Protein AF-0000000068346482 (afdb_homodimer)

Secondary structure (DSSP, 8-state):
----------EEEEEEEE--BTTBSS-HHHHHHHHHHHHHHT-HHHHTSSEEEEEEEEE-SSHHHHHHHHHHHHHT--SEEEEEEE-TT-SSEEEE-EEE-----S--TTS---HHHH-S-TTS-SEEE--S-HHHHHHHHHHTT--EEEES---SSHHHHHHHHHHHH-TTSEEEEEEPPP-SSS-HHHHHHHHHHHHHHHHHHTT----------------------/----------EEEEEEEE--BTTBSS-HHHHHHHHHHHHHHT-HHHHTSSEEEEEEEEE-SSHHHHHHHHHHHHHT--SEEEEEEE-TT-SSEEEE-EEE-----S--TTS---HHHH-S-TTS-SEEE--S-HHHHHHHHHHTT--EEEES---SSHHHHHHHHHHHH-TTSEEEEEEPPP-SSS-HHHHHHHHHHHHHHHHHHTT----------------------

Structure (mmCIF, N/CA/C/O backbone):
data_AF-0000000068346482-model_v1
#
loop_
_entity.id
_entity.type
_entity.pdbx_description
1 polymer Pyroglutamyl-peptidase
#
loop_
_atom_site.group_PDB
_atom_site.id
_atom_site.type_symbol
_atom_site.label_atom_id
_atom_site.label_alt_id
_atom_site.label_comp_id
_atom_site.label_asym_id
_atom_site.label_entity_id
_atom_site.label_seq_id
_atom_site.pdbx_PDB_ins_code
_atom_site.Cartn_x
_atom_site.Cartn_y
_atom_site.Cartn_z
_atom_site.occupancy
_atom_site.B_iso_or_equiv
_atom_site.auth_seq_id
_atom_site.auth_comp_id
_atom_site.auth_asym_id
_atom_site.auth_atom_id
_atom_site.pdbx_PDB_model_num
ATOM 1 N N . MET A 1 1 ? 14.438 56.219 -1.297 1 32.34 1 MET A N 1
ATOM 2 C CA . MET A 1 1 ? 13.156 55.531 -1.058 1 32.34 1 MET A CA 1
ATOM 3 C C . MET A 1 1 ? 13.305 54.031 -1.195 1 32.34 1 MET A C 1
ATOM 5 O O . MET A 1 1 ? 13.578 53.531 -2.285 1 32.34 1 MET A O 1
ATOM 9 N N . GLY A 1 2 ? 13.945 53.375 -0.285 1 37.53 2 GLY A N 1
ATOM 10 C CA . GLY A 1 2 ? 14.211 51.938 -0.255 1 37.53 2 GLY A CA 1
ATOM 11 C C . GLY A 1 2 ? 12.969 51.094 -0.445 1 37.53 2 GLY A C 1
ATOM 12 O O . GLY A 1 2 ? 12.016 51.219 0.321 1 37.53 2 GLY A O 1
ATOM 13 N N . THR A 1 3 ? 12.523 50.969 -1.753 1 40.06 3 THR A N 1
ATOM 14 C CA . THR A 1 3 ? 11.422 50.031 -2.01 1 40.06 3 THR A CA 1
ATOM 15 C C . THR A 1 3 ? 11.508 48.812 -1.096 1 40.06 3 THR A C 1
ATOM 17 O O . THR A 1 3 ? 12.516 48.125 -1.089 1 40.06 3 THR A O 1
ATOM 20 N N . SER A 1 4 ? 11.117 48.969 0.127 1 39.62 4 SER A N 1
ATOM 21 C CA . SER A 1 4 ? 10.914 47.781 0.959 1 39.62 4 SER A CA 1
ATOM 22 C C . SER A 1 4 ? 10.305 46.625 0.155 1 39.62 4 SER A C 1
ATOM 24 O O . SER A 1 4 ? 9.172 46.75 -0.323 1 39.62 4 SER A O 1
ATOM 26 N N . THR A 1 5 ? 11.047 46.125 -0.829 1 42.38 5 THR A N 1
ATOM 27 C CA . THR A 1 5 ? 10.586 44.906 -1.511 1 42.38 5 THR A CA 1
ATOM 28 C C . THR A 1 5 ? 9.828 44 -0.55 1 42.38 5 THR A C 1
ATOM 30 O O . THR A 1 5 ? 10.312 43.688 0.538 1 42.38 5 THR A O 1
ATOM 33 N N . LYS A 1 6 ? 8.562 44.188 -0.369 1 43.31 6 LYS A N 1
ATOM 34 C CA . LYS A 1 6 ? 7.695 43.25 0.35 1 43.31 6 LYS A CA 1
ATOM 35 C C . LYS A 1 6 ? 8.328 41.875 0.416 1 43.31 6 LYS A C 1
ATOM 37 O O . LYS A 1 6 ? 8.758 41.312 -0.604 1 43.31 6 LYS A O 1
ATOM 42 N N . PRO A 1 7 ? 8.844 41.375 1.502 1 47.88 7 PRO A N 1
ATOM 43 C CA . PRO A 1 7 ? 9.414 40.031 1.59 1 47.88 7 PRO A CA 1
ATOM 44 C C . PRO A 1 7 ? 8.602 39 0.825 1 47.88 7 PRO A C 1
ATOM 46 O O . PRO A 1 7 ? 7.375 39.094 0.746 1 47.88 7 PRO A O 1
ATOM 49 N N . SER A 1 8 ? 8.977 38.531 -0.382 1 54.28 8 SER A N 1
ATOM 50 C CA . SER A 1 8 ? 8.43 37.438 -1.203 1 54.28 8 SER A CA 1
ATOM 51 C C . SER A 1 8 ? 7.738 36.406 -0.344 1 54.28 8 SER A C 1
ATOM 53 O O . SER A 1 8 ? 8.195 36.094 0.756 1 54.28 8 SER A O 1
ATOM 55 N N . LYS A 1 9 ? 6.395 36.188 -0.334 1 63.09 9 LYS A N 1
ATOM 56 C CA . LYS A 1 9 ? 5.539 35.312 0.457 1 63.09 9 LYS A CA 1
ATOM 57 C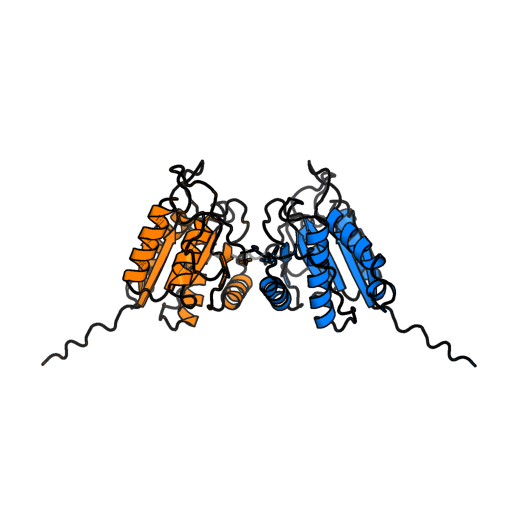 C . LYS A 1 9 ? 6.195 33.969 0.668 1 63.09 9 LYS A C 1
ATOM 59 O O . LYS A 1 9 ? 6.609 33.312 -0.294 1 63.09 9 LYS A O 1
ATOM 64 N N . ALA A 1 10 ? 6.539 33.594 2.014 1 87.44 10 ALA A N 1
ATOM 65 C CA . ALA A 1 10 ? 7.121 32.312 2.355 1 87.44 10 ALA A CA 1
ATOM 66 C C . ALA A 1 10 ? 6.113 31.188 2.143 1 87.44 10 ALA A C 1
ATOM 68 O O . ALA A 1 10 ? 4.926 31.344 2.426 1 87.44 10 ALA A O 1
ATOM 69 N N . TYR A 1 11 ? 6.414 30.297 1.272 1 96.69 11 TYR A N 1
ATOM 70 C CA . TYR A 1 11 ? 5.617 29.078 1.172 1 96.69 11 TYR A CA 1
ATOM 71 C C . TYR A 1 11 ? 5.469 28.406 2.533 1 96.69 11 TYR A C 1
ATOM 73 O O . TYR A 1 11 ? 6.387 28.453 3.357 1 96.69 11 TYR A O 1
ATOM 81 N N . ARG A 1 12 ? 4.258 27.953 2.805 1 97.88 12 ARG A N 1
ATOM 82 C CA . ARG A 1 12 ? 3.996 27.312 4.09 1 97.88 12 ARG A CA 1
ATOM 83 C C . ARG A 1 12 ? 3.709 25.828 3.918 1 97.88 12 ARG A C 1
ATOM 85 O O . ARG A 1 12 ? 2.775 25.438 3.209 1 97.88 12 ARG A O 1
ATOM 92 N N . ILE A 1 13 ? 4.559 24.984 4.504 1 98.44 13 ILE A N 1
ATOM 93 C CA . ILE A 1 13 ? 4.316 23.547 4.609 1 98.44 13 ILE A CA 1
ATOM 94 C C . ILE A 1 13 ? 3.943 23.203 6.047 1 98.44 13 ILE A C 1
ATOM 96 O O . ILE A 1 13 ? 4.68 23.516 6.984 1 98.44 13 ILE A O 1
ATOM 100 N N . VAL A 1 14 ? 2.766 22.625 6.219 1 98.81 14 VAL A N 1
ATOM 101 C CA . VAL A 1 14 ? 2.301 22.219 7.539 1 98.81 14 VAL A CA 1
ATOM 102 C C . VAL A 1 14 ? 2.373 20.688 7.656 1 98.81 14 VAL A C 1
ATOM 104 O O . VAL A 1 14 ? 1.947 19.969 6.75 1 98.81 14 VAL A O 1
ATOM 107 N N . ILE A 1 15 ? 2.965 20.203 8.727 1 98.88 15 ILE A N 1
ATOM 108 C CA . ILE A 1 15 ? 3.01 18.781 8.977 1 98.88 15 ILE A CA 1
ATOM 109 C C . ILE A 1 15 ? 2.502 18.484 10.391 1 98.88 15 ILE A C 1
ATOM 111 O O . ILE A 1 15 ? 2.822 19.203 11.336 1 98.88 15 ILE A O 1
ATOM 115 N N . THR A 1 16 ? 1.609 17.5 10.523 1 98.75 16 THR A N 1
ATOM 116 C CA . THR A 1 16 ? 1.053 17.156 11.828 1 98.75 16 THR A CA 1
ATOM 117 C C . THR A 1 16 ? 1.445 15.734 12.219 1 98.75 16 THR A C 1
ATOM 119 O O . THR A 1 16 ? 1.703 14.891 11.352 1 98.75 16 THR A O 1
ATOM 122 N N . GLY A 1 17 ? 1.596 15.438 13.5 1 98.06 17 GLY A N 1
ATOM 123 C CA . GLY A 1 17 ? 1.669 14.133 14.133 1 98.06 17 GLY A CA 1
ATOM 124 C C . GLY A 1 17 ? 0.684 13.969 15.273 1 98.06 17 GLY A C 1
ATOM 125 O O . GLY A 1 17 ? 0.196 14.953 15.828 1 98.06 17 GLY A O 1
ATOM 126 N N . PHE A 1 18 ? 0.394 12.734 15.602 1 95.88 18 PHE A N 1
ATOM 127 C CA . PHE A 1 18 ? -0.571 12.477 16.656 1 95.88 18 PHE A CA 1
ATOM 128 C C . PHE A 1 18 ? 0.136 12.242 17.984 1 95.88 18 PHE A C 1
ATOM 130 O O . PHE A 1 18 ? 1.235 11.688 18.031 1 95.88 18 PHE A O 1
ATOM 137 N N . GLY A 1 19 ? -0.511 12.75 19 1 90.31 19 GLY A N 1
ATOM 138 C CA . GLY A 1 19 ? -0.029 12.461 20.344 1 90.31 19 GLY A CA 1
ATOM 139 C C . GLY A 1 19 ? -0.255 11.016 20.766 1 90.31 19 GLY A C 1
ATOM 140 O O . GLY A 1 19 ? -0.666 10.188 19.953 1 90.31 19 GLY A O 1
ATOM 141 N N . ALA A 1 20 ? 0.168 10.719 22.047 1 78.38 20 ALA A N 1
ATOM 142 C CA . ALA A 1 20 ? 0.055 9.367 22.594 1 78.38 20 ALA A CA 1
ATOM 143 C C . ALA A 1 20 ? -1.404 8.93 22.672 1 78.38 20 ALA A C 1
ATOM 145 O O . ALA A 1 20 ? -2.295 9.758 22.875 1 78.38 20 ALA A O 1
ATOM 146 N N . PHE A 1 21 ? -1.61 7.816 22.281 1 71.69 21 PHE A N 1
ATOM 147 C CA . PHE A 1 21 ? -2.941 7.238 22.406 1 71.69 21 PHE A CA 1
ATOM 148 C C . PHE A 1 21 ? -2.859 5.766 22.797 1 71.69 21 PHE A C 1
ATOM 150 O O . PHE A 1 21 ? -1.925 5.066 22.406 1 71.69 21 PHE A O 1
ATOM 157 N N . GLY A 1 22 ? -3.734 5.375 23.562 1 61.38 22 GLY A N 1
ATOM 158 C CA . GLY A 1 22 ? -3.76 3.99 24.016 1 61.38 22 GLY A CA 1
ATOM 159 C C . GLY A 1 22 ? -2.574 3.625 24.891 1 61.38 22 GLY A C 1
ATOM 160 O O . GLY A 1 22 ? -2.25 4.34 25.844 1 61.38 22 GLY A O 1
ATOM 161 N N . ILE A 1 23 ? -2.027 2.467 24.625 1 53.66 23 ILE A N 1
ATOM 162 C CA . ILE A 1 23 ? -0.933 1.883 25.406 1 53.66 23 ILE A CA 1
ATOM 163 C C . ILE A 1 23 ? 0.399 2.447 24.906 1 53.66 23 ILE A C 1
ATOM 165 O O . ILE A 1 23 ? 1.445 2.191 25.516 1 53.66 23 ILE A O 1
ATOM 169 N N . HIS A 1 24 ? 0.276 3.264 23.781 1 57.47 24 HIS A N 1
ATOM 170 C CA . HIS A 1 24 ? 1.546 3.711 23.234 1 57.47 24 HIS A CA 1
ATOM 171 C C . HIS A 1 24 ? 2.062 4.949 23.953 1 57.47 24 HIS A C 1
ATOM 173 O O . HIS A 1 24 ? 1.394 5.984 23.969 1 57.47 24 HIS A O 1
ATOM 179 N N . GLU A 1 25 ? 3.188 4.789 24.625 1 62.47 25 GLU A N 1
ATOM 180 C CA . GLU A 1 25 ? 3.828 5.922 25.297 1 62.47 25 GLU A CA 1
ATOM 181 C C . GLU A 1 25 ? 4.312 6.957 24.281 1 62.47 25 GLU A C 1
ATOM 183 O O . GLU A 1 25 ? 4.199 8.164 24.516 1 62.47 25 GLU A O 1
ATOM 188 N N . GLU A 1 26 ? 4.781 6.359 23.125 1 83.38 26 GLU A N 1
ATOM 189 C CA . GLU A 1 26 ? 5.227 7.344 22.156 1 83.38 26 GLU A CA 1
ATOM 190 C C . GLU A 1 26 ? 4.68 7.027 20.766 1 83.38 26 GLU A C 1
ATOM 192 O O . GLU A 1 26 ? 4.695 5.875 20.328 1 83.38 26 GLU A O 1
ATOM 197 N N . ASN A 1 27 ? 3.928 7.91 20.141 1 93.5 27 ASN A N 1
ATOM 198 C CA . ASN A 1 27 ? 3.396 7.824 18.781 1 93.5 27 ASN A CA 1
ATOM 199 C C . ASN A 1 27 ? 4.477 8.094 17.734 1 93.5 27 ASN A C 1
ATOM 201 O O . ASN A 1 27 ? 5.062 9.18 17.719 1 93.5 27 ASN A O 1
ATOM 205 N N . SER A 1 28 ? 4.773 7.098 16.922 1 96.81 28 SER A N 1
ATOM 206 C CA . SER A 1 28 ? 5.832 7.191 15.93 1 96.81 28 SER A CA 1
ATOM 207 C C . SER A 1 28 ? 5.648 8.414 15.039 1 96.81 28 SER A C 1
ATOM 209 O O . SER A 1 28 ? 6.629 9.008 14.578 1 96.81 28 SER A O 1
ATOM 211 N N . SER A 1 29 ? 4.383 8.82 14.805 1 97.94 29 SER A N 1
ATOM 212 C CA . SER A 1 29 ? 4.133 9.984 13.961 1 97.94 29 SER A CA 1
ATOM 213 C C . SER A 1 29 ? 4.656 11.266 14.617 1 97.94 29 SER A C 1
ATOM 215 O O . SER A 1 29 ? 5.312 12.078 13.961 1 97.94 29 SER A O 1
ATOM 217 N N . SER A 1 30 ? 4.402 11.398 15.914 1 97.38 30 SER A N 1
ATOM 218 C CA . SER A 1 30 ? 4.902 12.562 16.641 1 97.38 30 SER A CA 1
ATOM 219 C C . SER A 1 30 ? 6.426 12.578 16.672 1 97.38 30 SER A C 1
ATOM 221 O O . SER A 1 30 ? 7.047 13.609 16.422 1 97.38 30 SER A O 1
ATOM 223 N N . VAL A 1 31 ? 7.031 11.445 16.953 1 97.19 31 VAL A N 1
ATOM 224 C CA . VAL A 1 31 ? 8.484 11.328 17.047 1 97.19 31 VAL A CA 1
ATOM 225 C C . VAL A 1 31 ? 9.117 11.672 15.695 1 97.19 31 VAL A C 1
ATOM 227 O O . VAL A 1 31 ? 10.094 12.422 15.641 1 97.19 31 VAL A O 1
ATOM 230 N N . ALA A 1 32 ? 8.539 11.172 14.625 1 98.06 32 ALA A N 1
ATOM 231 C CA . ALA A 1 32 ? 9.062 11.414 13.281 1 98.06 32 ALA A CA 1
ATOM 232 C C . ALA A 1 32 ? 8.977 12.898 12.914 1 98.06 32 ALA A C 1
ATOM 234 O O . ALA A 1 32 ? 9.93 13.469 12.383 1 98.06 32 ALA A O 1
ATOM 235 N N . VAL A 1 33 ? 7.879 13.531 13.227 1 98.5 33 VAL A N 1
ATOM 236 C CA . VAL A 1 33 ? 7.656 14.93 12.875 1 98.5 33 VAL A CA 1
ATOM 237 C C . VAL A 1 33 ? 8.578 15.82 13.711 1 98.5 33 VAL A C 1
ATOM 239 O O . VAL A 1 33 ? 9.156 16.781 13.188 1 98.5 33 VAL A O 1
ATOM 242 N N . GLN A 1 34 ? 8.727 15.461 14.969 1 97.62 34 GLN A N 1
ATOM 243 C CA . GLN A 1 34 ? 9.633 16.219 15.82 1 97.62 34 GLN A CA 1
ATOM 244 C C . GLN A 1 34 ? 11.07 16.109 15.32 1 97.62 34 GLN A C 1
ATOM 246 O O . GLN A 1 34 ? 11.789 17.109 15.273 1 97.62 34 GLN A O 1
ATOM 251 N N . THR A 1 35 ? 11.445 14.898 15 1 98 35 THR A N 1
ATOM 252 C CA . THR A 1 35 ? 12.789 14.664 14.5 1 98 35 THR A CA 1
ATOM 253 C C . THR A 1 35 ? 13.016 15.422 13.188 1 98 35 THR A C 1
ATOM 255 O O . THR A 1 35 ? 14.078 16.016 12.977 1 98 35 THR A O 1
ATOM 258 N N . LEU A 1 36 ? 12 15.453 12.312 1 98.06 36 LEU A N 1
ATOM 259 C CA . LEU A 1 36 ? 12.086 16.203 11.062 1 98.06 36 LEU A CA 1
ATOM 260 C C . LEU A 1 36 ? 12.266 17.688 11.336 1 98.06 36 LEU A C 1
ATOM 262 O O . LEU A 1 36 ? 13.078 18.359 10.68 1 98.06 36 LEU A O 1
ATOM 266 N N . ARG A 1 37 ? 11.5 18.219 12.25 1 97.81 37 ARG A N 1
ATOM 267 C CA . ARG A 1 37 ? 11.633 19.625 12.617 1 97.81 37 ARG A CA 1
ATOM 268 C C . ARG A 1 37 ? 13.055 19.953 13.047 1 97.81 37 ARG A C 1
ATOM 270 O O . ARG A 1 37 ? 13.625 20.953 12.617 1 97.81 37 ARG A O 1
ATOM 277 N N . GLU A 1 38 ? 13.594 19.047 13.844 1 97.44 38 GLU A N 1
ATOM 278 C CA . GLU A 1 38 ? 14.961 19.25 14.32 1 97.44 38 GLU A CA 1
ATOM 279 C C . GLU A 1 38 ? 15.961 19.219 13.164 1 97.44 38 GLU A C 1
ATOM 281 O O . GLU A 1 38 ? 16.828 20.094 13.07 1 97.44 38 GLU A O 1
ATOM 286 N N . LEU A 1 39 ? 15.812 18.266 12.297 1 96.44 39 LEU A N 1
ATOM 287 C CA . LEU A 1 39 ? 16.688 18.172 11.141 1 96.44 39 LEU A CA 1
ATOM 288 C C . LEU A 1 39 ? 16.562 19.406 10.25 1 96.44 39 LEU A C 1
ATOM 290 O O . LEU A 1 39 ? 17.547 19.922 9.75 1 96.44 39 LEU A O 1
ATOM 294 N N . TRP A 1 40 ? 15.328 19.859 10.062 1 96.12 40 TRP A N 1
ATOM 295 C CA . TRP A 1 40 ? 15.039 21.031 9.234 1 96.12 40 TRP A CA 1
ATOM 296 C C . TRP A 1 40 ? 15.742 22.266 9.773 1 96.12 40 TRP A C 1
ATOM 298 O O . TRP A 1 40 ? 16.422 22.984 9.031 1 96.12 40 TRP A O 1
ATOM 308 N N . PHE A 1 41 ? 15.656 22.484 11.055 1 94.88 41 PHE A N 1
ATOM 309 C CA . PHE A 1 41 ? 16.172 23.703 11.664 1 94.88 41 PHE A CA 1
ATOM 310 C C . PHE A 1 41 ? 17.672 23.625 11.836 1 94.88 41 PHE A C 1
ATOM 312 O O . PHE A 1 41 ? 18.344 24.672 11.93 1 94.88 41 PHE A O 1
ATOM 319 N N . ASN A 1 42 ? 18.188 22.359 11.812 1 94.88 42 ASN A N 1
ATOM 320 C CA . ASN A 1 42 ? 19.641 22.172 11.953 1 94.88 42 ASN A CA 1
ATOM 321 C C . ASN A 1 42 ? 20.344 22.172 10.602 1 94.88 42 ASN A C 1
ATOM 323 O O . ASN A 1 42 ? 21.562 22.047 10.531 1 94.88 42 ASN A O 1
ATOM 327 N N . THR A 1 43 ? 19.578 22.281 9.57 1 94.44 43 THR A N 1
ATOM 328 C CA . THR A 1 43 ? 20.141 22.375 8.219 1 94.44 43 THR A CA 1
ATOM 329 C C . THR A 1 43 ? 20.078 23.812 7.707 1 94.44 43 THR A C 1
ATOM 331 O O . THR A 1 43 ? 18.984 24.328 7.445 1 94.44 43 THR A O 1
ATOM 334 N N . ASP A 1 44 ? 21.141 24.469 7.457 1 93.25 44 ASP A N 1
ATOM 335 C CA . ASP A 1 44 ? 21.25 25.891 7.121 1 93.25 44 ASP A CA 1
ATOM 336 C C . ASP A 1 44 ? 20.438 26.219 5.863 1 93.25 44 ASP A C 1
ATOM 338 O O . ASP A 1 44 ? 19.703 27.203 5.824 1 93.25 44 ASP A O 1
ATOM 342 N N . GLU A 1 45 ? 20.562 25.344 4.895 1 93.62 45 GLU A N 1
ATOM 343 C CA . GLU A 1 45 ? 19.891 25.562 3.617 1 93.62 45 GLU A CA 1
ATOM 344 C C . GLU A 1 45 ? 18.375 25.547 3.783 1 93.62 45 GLU A C 1
ATOM 346 O O . GLU A 1 45 ? 17.672 26.312 3.115 1 93.62 45 GLU A O 1
ATOM 351 N N . LEU A 1 46 ? 17.953 24.719 4.707 1 94.25 46 LEU A N 1
ATOM 352 C CA . LEU A 1 46 ? 16.516 24.578 4.914 1 94.25 46 LEU A CA 1
ATOM 353 C C . LEU A 1 46 ? 15.992 25.703 5.812 1 94.25 46 LEU A C 1
ATOM 355 O O . LEU A 1 46 ? 14.914 26.25 5.57 1 94.25 46 LEU A O 1
ATOM 359 N N . HIS A 1 47 ? 16.781 26.094 6.727 1 88.88 47 HIS A N 1
ATOM 360 C CA . HIS A 1 47 ? 16.406 27.125 7.68 1 88.88 47 HIS A CA 1
ATOM 361 C C . HIS A 1 47 ? 16.297 28.484 7 1 88.88 47 HIS A C 1
ATOM 363 O O . HIS A 1 47 ? 15.461 29.297 7.379 1 88.88 47 HIS A O 1
ATOM 369 N N . SER A 1 48 ? 17.016 28.734 5.926 1 90 48 SER A N 1
ATOM 370 C CA . SER A 1 48 ? 17.109 30.047 5.316 1 90 48 SER A CA 1
ATOM 371 C C . SER A 1 48 ? 16.297 30.125 4.031 1 90 48 SER A C 1
ATOM 373 O O . SER A 1 48 ? 16.203 31.188 3.408 1 90 48 SER A O 1
ATOM 375 N N . CYS A 1 49 ? 15.727 28.969 3.701 1 92 49 CYS A N 1
ATOM 376 C CA . CYS A 1 49 ? 14.984 28.969 2.443 1 92 49 CYS A CA 1
ATOM 377 C C . CYS A 1 49 ? 13.641 29.672 2.6 1 92 49 CYS A C 1
ATOM 379 O O . CYS A 1 49 ? 13.219 29.953 3.719 1 92 49 CYS A O 1
ATOM 381 N N . PRO A 1 50 ? 12.914 30.062 1.533 1 94.56 50 PRO A N 1
ATOM 382 C CA . PRO A 1 50 ? 11.641 30.797 1.587 1 94.56 50 PRO A CA 1
ATOM 383 C C . PRO A 1 50 ? 10.453 29.891 1.894 1 94.56 50 PRO A C 1
ATOM 385 O O . PRO A 1 50 ? 9.352 30.109 1.386 1 94.56 50 PRO A O 1
ATOM 388 N N . VAL A 1 51 ? 10.727 28.75 2.531 1 96.62 51 VAL A N 1
ATOM 389 C CA . VAL A 1 51 ? 9.688 27.812 2.932 1 96.62 51 VAL A CA 1
ATOM 390 C C . VAL A 1 51 ? 9.641 27.703 4.453 1 96.62 51 VAL A C 1
ATOM 392 O O . VAL A 1 51 ? 10.672 27.453 5.094 1 96.62 51 VAL A O 1
ATOM 395 N N . GLU A 1 52 ? 8.508 28 4.988 1 96.06 52 GLU A N 1
ATOM 396 C CA . GLU A 1 52 ? 8.289 27.844 6.422 1 96.06 52 GLU A CA 1
ATOM 397 C C . GLU A 1 52 ? 7.688 26.469 6.73 1 96.06 52 GLU A C 1
ATOM 399 O O . GLU A 1 52 ? 6.652 26.094 6.172 1 96.06 52 GLU A O 1
ATOM 404 N N . LEU A 1 53 ? 8.398 25.688 7.562 1 96.88 53 LEU A N 1
ATOM 405 C CA . LEU A 1 53 ? 7.852 24.422 8.055 1 96.88 53 LEU A CA 1
ATOM 406 C C . LEU A 1 53 ? 7.129 24.641 9.383 1 96.88 53 LEU A C 1
ATOM 408 O O . LEU A 1 53 ? 7.738 25.062 10.367 1 96.88 53 LEU A O 1
ATOM 412 N N . ILE A 1 54 ? 5.855 24.438 9.367 1 97.44 54 ILE A N 1
ATOM 413 C CA . ILE A 1 54 ? 5.031 24.547 10.562 1 97.44 54 ILE A CA 1
ATOM 414 C C . ILE A 1 54 ? 4.637 23.141 11.047 1 97.44 54 ILE A C 1
ATOM 416 O O . ILE A 1 54 ? 4.082 22.344 10.289 1 97.44 54 ILE A O 1
ATOM 420 N N . THR A 1 55 ? 4.922 22.812 12.305 1 97.5 55 THR A N 1
ATOM 421 C CA . THR A 1 55 ? 4.664 21.469 12.812 1 97.5 55 THR A CA 1
ATOM 422 C C . THR A 1 55 ? 3.625 21.5 13.93 1 97.5 55 THR A C 1
ATOM 424 O O . THR A 1 55 ? 3.637 22.406 14.766 1 97.5 55 THR A O 1
ATOM 427 N N . PHE A 1 56 ? 2.605 20.641 13.883 1 96.31 56 PHE A N 1
ATOM 428 C CA . PHE A 1 56 ? 1.725 20.266 14.977 1 96.31 56 PHE A CA 1
ATOM 429 C C . PHE A 1 56 ? 2.012 18.828 15.43 1 96.31 56 PHE A C 1
ATOM 431 O O . PHE A 1 56 ? 1.435 17.875 14.898 1 96.31 56 PHE A O 1
ATOM 438 N N . GLU A 1 57 ? 2.895 18.547 16.406 1 93.62 57 GLU A N 1
ATOM 439 C CA . GLU A 1 57 ? 3.539 17.266 16.641 1 93.62 57 GLU A CA 1
ATOM 440 C C . GLU A 1 57 ? 2.691 16.391 17.562 1 93.62 57 GLU A C 1
ATOM 442 O O . GLU A 1 57 ? 2.895 15.172 17.641 1 93.62 57 GLU A O 1
ATOM 447 N N . ASN A 1 58 ? 1.742 16.906 18.281 1 93.81 58 ASN A N 1
ATOM 448 C CA . ASN A 1 58 ? 0.983 16.125 19.266 1 93.81 58 ASN A CA 1
ATOM 449 C C . ASN A 1 58 ? -0.51 16.438 19.172 1 93.81 58 ASN A C 1
ATOM 451 O O . ASN A 1 58 ? -1.139 16.75 20.188 1 93.81 58 ASN A O 1
ATOM 455 N N . VAL A 1 59 ? -0.962 16.203 17.984 1 96.69 59 VAL A N 1
ATOM 456 C CA . VAL A 1 59 ? -2.406 16.359 17.844 1 96.69 59 VAL A CA 1
ATOM 457 C C . VAL A 1 59 ? -3.121 15.375 18.766 1 96.69 59 VAL A C 1
ATOM 459 O O . VAL A 1 59 ? -2.871 14.164 18.703 1 96.69 59 VAL A O 1
ATOM 462 N N . PRO A 1 60 ? -3.939 15.891 19.672 1 94.88 60 PRO A N 1
ATOM 463 C CA . PRO A 1 60 ? -4.688 14.945 20.5 1 94.88 60 PRO A CA 1
ATOM 464 C C . PRO A 1 60 ? -5.582 14.023 19.672 1 94.88 60 PRO A C 1
ATOM 466 O O . PRO A 1 60 ? -6.156 14.445 18.672 1 94.88 60 PRO A O 1
ATOM 469 N N . VAL A 1 61 ? -5.742 12.82 20.141 1 93.88 61 VAL A N 1
ATOM 470 C CA . VAL A 1 61 ? -6.465 11.797 19.391 1 93.88 61 VAL A CA 1
ATOM 471 C C . VAL A 1 61 ? -7.957 11.898 19.703 1 93.88 61 VAL A C 1
ATOM 473 O O . VAL A 1 61 ? -8.555 10.961 20.234 1 93.88 61 VAL A O 1
ATOM 476 N N . THR A 1 62 ? -8.508 13.094 19.406 1 96.12 62 THR A N 1
ATOM 477 C CA . THR A 1 62 ? -9.938 13.344 19.562 1 96.12 62 THR A CA 1
ATOM 478 C C . THR A 1 62 ? -10.523 13.969 18.297 1 96.12 62 THR A C 1
ATOM 480 O O . THR A 1 62 ? -9.844 14.711 17.594 1 96.12 62 THR A O 1
ATOM 483 N N . TYR A 1 63 ? -11.797 13.664 18.031 1 97.06 63 TYR A N 1
ATOM 484 C CA . TYR A 1 63 ? -12.477 14.227 16.875 1 97.06 63 TYR A CA 1
ATOM 485 C C . TYR A 1 63 ? -12.5 15.75 16.953 1 97.06 63 TYR A C 1
ATOM 487 O O . TYR A 1 63 ? -12.242 16.422 15.953 1 97.06 63 TYR A O 1
ATOM 495 N N . ARG A 1 64 ? -12.742 16.281 18.125 1 96.12 64 ARG A N 1
ATOM 496 C CA . ARG A 1 64 ? -12.82 17.719 18.328 1 96.12 64 ARG A CA 1
ATOM 497 C C . ARG A 1 64 ? -11.484 18.391 18.031 1 96.12 64 ARG A C 1
ATOM 499 O O . ARG A 1 64 ? -11.438 19.391 17.297 1 96.12 64 ARG A O 1
ATOM 506 N N . ASP A 1 65 ? -10.43 17.859 18.562 1 96.81 65 ASP A N 1
ATOM 507 C CA . ASP A 1 65 ? -9.109 18.438 18.344 1 96.81 65 ASP A CA 1
ATOM 508 C C . ASP A 1 65 ? -8.695 18.344 16.875 1 96.81 65 ASP A C 1
ATOM 510 O O . ASP A 1 65 ? -8.062 19.266 16.344 1 96.81 65 ASP A O 1
ATOM 514 N N . CYS A 1 66 ? -9 17.234 16.219 1 97.69 66 CYS A N 1
ATOM 515 C CA . CYS A 1 66 ? -8.703 17.094 14.805 1 97.69 66 CYS A CA 1
ATOM 516 C C . CYS A 1 66 ? -9.406 18.156 13.984 1 97.69 66 CYS A C 1
ATOM 518 O O . CYS A 1 66 ? -8.812 18.75 13.086 1 97.69 66 CYS A O 1
ATOM 520 N N . MET A 1 67 ? -10.68 18.391 14.273 1 97.12 67 MET A N 1
ATOM 521 C CA . MET A 1 67 ? -11.438 19.438 13.578 1 97.12 67 MET A CA 1
ATOM 522 C C . MET A 1 67 ? -10.836 20.812 13.82 1 97.12 67 MET A C 1
ATOM 524 O O . MET A 1 67 ? -10.633 21.578 12.883 1 97.12 67 MET A O 1
ATOM 528 N N . ASP A 1 68 ? -10.539 21.094 15.047 1 97.44 68 ASP A N 1
ATOM 529 C CA . ASP A 1 68 ? -9.977 22.375 15.422 1 97.44 68 ASP A CA 1
ATOM 530 C C . ASP A 1 68 ? -8.633 22.625 14.742 1 97.44 68 ASP A C 1
ATOM 532 O O . ASP A 1 68 ? -8.398 23.703 14.195 1 97.44 68 ASP A O 1
ATOM 536 N N . ILE A 1 69 ? -7.777 21.641 14.789 1 97.94 69 ILE A N 1
ATOM 537 C CA . ILE A 1 69 ? -6.449 21.766 14.203 1 97.94 69 ILE A CA 1
ATOM 538 C C . ILE A 1 69 ? -6.559 21.922 12.688 1 97.94 69 ILE A C 1
ATOM 540 O O . ILE A 1 69 ? -5.848 22.719 12.086 1 97.94 69 ILE A O 1
ATOM 544 N N . SER A 1 70 ? -7.43 21.109 12.094 1 98.06 70 SER A N 1
ATOM 545 C CA . SER A 1 70 ? -7.66 21.234 10.656 1 98.06 70 SER A CA 1
ATOM 546 C C . SER A 1 70 ? -8.086 22.656 10.289 1 98.06 70 SER A C 1
ATOM 548 O O . SER A 1 70 ? -7.551 23.25 9.352 1 98.06 70 SER A O 1
ATOM 550 N N . ASN A 1 71 ? -9.031 23.188 11.055 1 97.69 71 ASN A N 1
ATOM 551 C CA . ASN A 1 71 ? -9.484 24.547 10.805 1 97.69 71 ASN A CA 1
ATOM 552 C C . ASN A 1 71 ? -8.344 25.562 10.938 1 97.69 71 ASN A C 1
ATOM 554 O O . ASN A 1 71 ? -8.18 26.438 10.094 1 97.69 71 ASN A O 1
ATOM 558 N N . ARG A 1 72 ? -7.57 25.422 11.961 1 98.06 72 ARG A N 1
ATOM 559 C CA . ARG A 1 72 ? -6.445 26.312 12.195 1 98.06 72 ARG A CA 1
ATOM 560 C C . ARG A 1 72 ? -5.445 26.25 11.047 1 98.06 72 ARG A C 1
ATOM 562 O O . ARG A 1 72 ? -4.957 27.281 10.586 1 98.06 72 ARG A O 1
ATOM 569 N N . ILE A 1 73 ? -5.137 25.031 10.609 1 98.5 73 ILE A N 1
ATOM 570 C CA . ILE A 1 73 ? -4.199 24.828 9.516 1 98.5 73 ILE A CA 1
ATOM 571 C C . ILE A 1 73 ? -4.699 25.547 8.266 1 98.5 73 ILE A C 1
ATOM 573 O O . ILE A 1 73 ? -3.969 26.344 7.668 1 98.5 73 ILE A O 1
ATOM 577 N N . TRP A 1 74 ? -5.906 25.391 7.941 1 98.25 74 TRP A N 1
ATOM 578 C CA . TRP A 1 74 ? -6.391 25.859 6.648 1 98.25 74 TRP A CA 1
ATOM 579 C C . TRP A 1 74 ? -6.746 27.344 6.703 1 98.25 74 TRP A C 1
ATOM 581 O O . TRP A 1 74 ? -6.77 28.016 5.676 1 98.25 74 TRP A O 1
ATOM 591 N N . ASP A 1 75 ? -6.941 27.844 7.949 1 97.12 75 ASP A N 1
ATOM 592 C CA . ASP A 1 75 ? -7.082 29.281 8.133 1 97.12 75 ASP A CA 1
ATOM 593 C C . ASP A 1 75 ? -5.777 30 7.793 1 97.12 75 ASP A C 1
ATOM 595 O O . ASP A 1 75 ? -5.789 31.188 7.449 1 97.12 75 ASP A O 1
ATOM 599 N N . SER A 1 76 ? -4.672 29.281 7.824 1 95.5 76 SER A N 1
ATOM 600 C CA . SER A 1 76 ? -3.367 29.875 7.566 1 95.5 76 SER A CA 1
ATOM 601 C C . SER A 1 76 ? -2.988 29.766 6.094 1 95.5 76 SER A C 1
ATOM 603 O O . SER A 1 76 ? -1.891 30.172 5.699 1 95.5 76 SER A O 1
ATOM 605 N N . ASN A 1 77 ? -3.811 29.203 5.258 1 95.75 77 ASN A N 1
ATOM 606 C CA . ASN A 1 77 ? -3.652 29.062 3.814 1 95.75 77 ASN A CA 1
ATOM 607 C C . ASN A 1 77 ? -2.334 28.391 3.455 1 95.75 77 ASN A C 1
ATOM 609 O O . ASN A 1 77 ? -1.528 28.938 2.705 1 95.75 77 ASN A O 1
ATOM 613 N N . PRO A 1 78 ? -2.094 27.234 3.934 1 98.31 78 PRO A N 1
ATOM 614 C CA . PRO A 1 78 ? -0.86 26.484 3.645 1 98.31 78 PRO A CA 1
ATOM 615 C C . PRO A 1 78 ? -0.715 26.141 2.168 1 98.31 78 PRO A C 1
ATOM 617 O O . PRO A 1 78 ? -1.713 26.062 1.445 1 98.31 78 PRO A O 1
ATOM 620 N N . ASP A 1 79 ? 0.495 25.969 1.767 1 98.62 79 ASP A N 1
ATOM 621 C CA . ASP A 1 79 ? 0.781 25.547 0.397 1 98.62 79 ASP A CA 1
ATOM 622 C C . ASP A 1 79 ? 0.826 24.031 0.284 1 98.62 79 ASP A C 1
ATOM 624 O O . ASP A 1 79 ? 0.642 23.469 -0.802 1 98.62 79 ASP A O 1
ATOM 628 N N . LEU A 1 80 ? 1.079 23.359 1.348 1 98.81 80 LEU A N 1
ATOM 629 C CA . LEU A 1 80 ? 1.1 21.906 1.439 1 98.81 80 LEU A CA 1
ATOM 630 C C . LEU A 1 80 ? 0.813 21.453 2.865 1 98.81 80 LEU A C 1
ATOM 632 O O . LEU A 1 80 ? 1.376 21.984 3.82 1 98.81 80 LEU A O 1
ATOM 636 N N . VAL A 1 81 ? -0.144 20.562 3.012 1 98.94 81 VAL A N 1
ATOM 637 C CA . VAL A 1 81 ? -0.473 19.984 4.312 1 98.94 81 VAL A CA 1
ATOM 638 C C . VAL A 1 81 ? -0.185 18.484 4.301 1 98.94 81 VAL A C 1
ATOM 640 O O . VAL A 1 81 ? -0.657 17.766 3.422 1 98.94 81 VAL A O 1
ATOM 643 N N . VAL A 1 82 ? 0.661 18.031 5.242 1 98.94 82 VAL A N 1
ATOM 644 C CA . VAL A 1 82 ? 1.012 16.625 5.406 1 98.94 82 VAL A CA 1
ATOM 645 C C . VAL A 1 82 ? 0.589 16.141 6.797 1 98.94 82 VAL A C 1
ATOM 647 O O . VAL A 1 82 ? 1.138 16.594 7.805 1 98.94 82 VAL A O 1
ATOM 650 N N . HIS A 1 83 ? -0.435 15.305 6.828 1 98.94 83 HIS A N 1
ATOM 651 C CA . HIS A 1 83 ? -0.782 14.648 8.086 1 98.94 83 HIS A CA 1
ATOM 652 C C . HIS A 1 83 ? -0.043 13.32 8.234 1 98.94 83 HIS A C 1
ATOM 654 O O . HIS A 1 83 ? 0.073 12.555 7.27 1 98.94 83 HIS A O 1
ATOM 660 N N . VAL A 1 84 ? 0.528 13.07 9.406 1 98.81 84 VAL A N 1
ATOM 661 C CA . VAL A 1 84 ? 1.232 11.82 9.672 1 98.81 84 VAL A CA 1
ATOM 662 C C . VAL A 1 84 ? 0.561 11.086 10.836 1 98.81 84 VAL A C 1
ATOM 664 O O . VAL A 1 84 ? 0.203 11.703 11.844 1 98.81 84 VAL A O 1
ATOM 667 N N . GLY A 1 85 ? 0.294 9.844 10.688 1 97.81 85 GLY A N 1
ATOM 668 C CA . GLY A 1 85 ? -0.268 9 11.727 1 97.81 85 GLY A CA 1
ATOM 669 C C . GLY A 1 85 ? 0.439 7.664 11.859 1 97.81 85 GLY A C 1
ATOM 670 O O . GLY A 1 85 ? 1.141 7.234 10.938 1 97.81 85 GLY A O 1
ATOM 671 N N . LEU A 1 86 ? 0.245 7.059 12.984 1 96.88 86 LEU A N 1
ATOM 672 C CA . LEU A 1 86 ? 0.817 5.742 13.242 1 96.88 86 LEU A CA 1
ATOM 673 C C . LEU A 1 86 ? -0.109 4.641 12.742 1 96.88 86 LEU A C 1
ATOM 675 O O . LEU A 1 86 ? -1.315 4.676 12.992 1 96.88 86 LEU A O 1
ATOM 679 N N . ASP A 1 87 ? 0.38 3.785 11.953 1 95.5 87 ASP A N 1
ATOM 680 C CA . ASP A 1 87 ? -0.214 2.467 11.742 1 95.5 87 ASP A CA 1
ATOM 681 C C . ASP A 1 87 ? 0.61 1.378 12.422 1 95.5 87 ASP A C 1
ATOM 683 O O . ASP A 1 87 ? 1.687 1.016 11.945 1 95.5 87 ASP A O 1
ATOM 687 N N . SER A 1 88 ? 0.089 0.854 13.453 1 92.38 88 SER A N 1
ATOM 688 C CA . SER A 1 88 ? 0.835 -0.059 14.312 1 92.38 88 SER A CA 1
ATOM 689 C C . SER A 1 88 ? 1.13 -1.374 13.602 1 92.38 88 SER A C 1
ATOM 691 O O . SER A 1 88 ? 1.987 -2.145 14.039 1 92.38 88 SER A O 1
ATOM 693 N N . SER A 1 89 ? 0.5 -1.626 12.484 1 90.56 89 SER A N 1
ATOM 694 C CA . SER A 1 89 ? 0.679 -2.889 11.773 1 90.56 89 SER A CA 1
ATOM 695 C C . SER A 1 89 ? 1.518 -2.701 10.516 1 90.56 89 SER A C 1
ATOM 697 O O . SER A 1 89 ? 1.838 -3.672 9.828 1 90.56 89 SER A O 1
ATOM 699 N N . ALA A 1 90 ? 1.845 -1.452 10.25 1 92.5 90 ALA A N 1
ATOM 700 C CA . ALA A 1 90 ? 2.518 -1.15 8.992 1 92.5 90 ALA A CA 1
ATOM 701 C C . ALA A 1 90 ? 3.977 -1.595 9.031 1 92.5 90 ALA A C 1
ATOM 703 O O . ALA A 1 90 ? 4.629 -1.521 10.07 1 92.5 90 ALA A O 1
ATOM 704 N N . ARG A 1 91 ? 4.523 -2.072 7.836 1 90.88 91 ARG A N 1
ATOM 705 C CA . ARG A 1 91 ? 5.926 -2.441 7.656 1 90.88 91 ARG A CA 1
ATOM 706 C C . ARG A 1 91 ? 6.602 -1.537 6.633 1 90.88 91 ARG A C 1
ATOM 708 O O . ARG A 1 91 ? 7.668 -1.874 6.109 1 90.88 91 ARG A O 1
ATOM 715 N N . ALA A 1 92 ? 5.965 -0.497 6.332 1 96.56 92 ALA A N 1
ATOM 716 C CA . ALA A 1 92 ? 6.434 0.519 5.395 1 96.56 92 ALA A CA 1
ATOM 717 C C . ALA A 1 92 ? 5.738 1.854 5.633 1 96.56 92 ALA A C 1
ATOM 719 O O . ALA A 1 92 ? 4.723 1.915 6.332 1 96.56 92 ALA A O 1
ATOM 720 N N . VAL A 1 93 ? 6.336 2.889 5.156 1 98.44 93 VAL A N 1
ATOM 721 C CA . VAL A 1 93 ? 5.664 4.184 5.121 1 98.44 93 VAL A CA 1
ATOM 722 C C . VAL A 1 93 ? 4.586 4.176 4.043 1 98.44 93 VAL A C 1
ATOM 724 O O . VAL A 1 93 ? 4.824 3.73 2.918 1 98.44 93 VAL A O 1
ATOM 727 N N . THR A 1 94 ? 3.363 4.637 4.41 1 98.75 94 THR A N 1
ATOM 728 C CA . THR A 1 94 ? 2.217 4.477 3.523 1 98.75 94 THR A CA 1
ATOM 729 C C . THR A 1 94 ? 1.658 5.836 3.113 1 98.75 94 THR A C 1
ATOM 731 O O . THR A 1 94 ? 1.291 6.648 3.967 1 98.75 94 THR A O 1
ATOM 734 N N . LEU A 1 95 ? 1.624 6.07 1.782 1 98.88 95 LEU A N 1
ATOM 735 C CA . LEU A 1 95 ? 0.919 7.219 1.219 1 98.88 95 LEU A CA 1
ATOM 736 C C . LEU A 1 95 ? -0.558 6.898 1.011 1 98.88 95 LEU A C 1
ATOM 738 O O . LEU A 1 95 ? -0.898 5.918 0.344 1 98.88 95 LEU A O 1
ATOM 742 N N . GLU A 1 96 ? -1.428 7.676 1.636 1 98.88 96 GLU A N 1
ATOM 743 C CA . GLU A 1 96 ? -2.863 7.445 1.503 1 98.88 96 GLU A CA 1
ATOM 744 C C . GLU A 1 96 ? -3.451 8.281 0.366 1 98.88 96 GLU A C 1
ATOM 746 O O . GLU A 1 96 ? -3.326 9.508 0.358 1 98.88 96 GLU A O 1
ATOM 751 N N . SER A 1 97 ? -4.145 7.625 -0.564 1 98.69 97 SER A N 1
ATOM 752 C CA . SER A 1 97 ? -4.535 8.297 -1.799 1 98.69 97 SER A CA 1
ATOM 753 C C . SER A 1 97 ? -5.934 8.891 -1.684 1 98.69 97 SER A C 1
ATOM 755 O O . SER A 1 97 ? -6.355 9.672 -2.537 1 98.69 97 SER A O 1
ATOM 757 N N . GLN A 1 98 ? -6.664 8.531 -0.618 1 98.44 98 GLN A N 1
ATOM 758 C CA . GLN A 1 98 ? -8.023 9.039 -0.452 1 98.44 98 GLN A CA 1
ATOM 759 C C . GLN A 1 98 ? -8.477 8.93 1 1 98.44 98 GLN A C 1
ATOM 761 O O . GLN A 1 98 ? -7.773 8.352 1.833 1 98.44 98 GLN A O 1
ATOM 766 N N . ALA A 1 99 ? -9.539 9.516 1.308 1 98.12 99 ALA A N 1
ATOM 767 C CA . ALA A 1 99 ? -10.227 9.391 2.59 1 98.12 99 ALA A CA 1
ATOM 768 C C . ALA A 1 99 ? -11.742 9.352 2.4 1 98.12 99 ALA A C 1
ATOM 770 O O . ALA A 1 99 ? -12.25 9.68 1.323 1 98.12 99 ALA A O 1
ATOM 771 N N . PHE A 1 100 ? -12.398 8.938 3.402 1 97.44 100 PHE A N 1
ATOM 772 C CA . PHE A 1 100 ? -13.844 8.758 3.332 1 97.44 100 PHE A CA 1
ATOM 773 C C . PHE A 1 100 ? -14.555 9.727 4.266 1 97.44 100 PHE A C 1
ATOM 775 O O . PHE A 1 100 ? -14.008 10.125 5.297 1 97.44 100 PHE A O 1
ATOM 782 N N . ASN A 1 101 ? -15.766 10.008 3.852 1 97.94 101 ASN A N 1
ATOM 783 C CA . ASN A 1 101 ? -16.594 10.891 4.672 1 97.94 101 ASN A CA 1
ATOM 784 C C . ASN A 1 101 ? -17.016 10.203 5.965 1 97.94 101 ASN A C 1
ATOM 786 O O . ASN A 1 101 ? -17.25 10.875 6.98 1 97.94 101 ASN A O 1
ATOM 790 N N . GLY A 1 102 ? -17.109 9.016 6.027 1 95.38 102 GLY A N 1
ATOM 791 C CA . GLY A 1 102 ? -17.5 8.25 7.195 1 95.38 102 GLY A CA 1
ATOM 792 C C . GLY A 1 102 ? -18.078 6.887 6.852 1 95.38 102 GLY A C 1
ATOM 793 O O . GLY A 1 102 ? -17.875 6.383 5.746 1 95.38 102 GLY A O 1
ATOM 794 N N . PRO A 1 103 ? -18.609 6.086 7.734 1 95.38 103 PRO A N 1
ATOM 795 C CA . PRO A 1 103 ? -18.906 6.586 9.078 1 95.38 103 PRO A CA 1
ATOM 796 C C . PRO A 1 103 ? -17.766 6.371 10.055 1 95.38 103 PRO A C 1
ATOM 798 O O . PRO A 1 103 ? -17.172 5.289 10.094 1 95.38 103 PRO A O 1
ATOM 801 N N . TYR A 1 104 ? -17.469 7.359 10.797 1 96.56 104 TYR A N 1
ATOM 802 C CA . TYR A 1 104 ? -16.516 7.305 11.898 1 96.56 104 TYR A CA 1
ATOM 803 C C . TYR A 1 104 ? -17.219 7.035 13.219 1 96.56 104 TYR A C 1
ATOM 805 O O . TYR A 1 104 ? -17.5 7.961 13.984 1 96.56 104 TYR A O 1
ATOM 813 N N . ASN A 1 105 ? -17.359 5.742 13.562 1 94.88 105 ASN A N 1
ATOM 814 C CA . ASN A 1 105 ? -18.203 5.348 14.688 1 94.88 105 ASN A CA 1
ATOM 815 C C . ASN A 1 105 ? -17.359 4.945 15.898 1 94.88 105 ASN A C 1
ATOM 817 O O . ASN A 1 105 ? -17.906 4.711 16.984 1 94.88 105 ASN A O 1
ATOM 821 N N . MET A 1 106 ? -16.047 4.855 15.75 1 93.69 106 MET A N 1
ATOM 822 C CA . MET A 1 106 ? -15.195 4.457 16.859 1 93.69 106 MET A CA 1
ATOM 823 C C . MET A 1 106 ? -14.977 5.621 17.828 1 93.69 106 MET A C 1
ATOM 825 O O . MET A 1 106 ? -14.68 6.734 17.406 1 93.69 106 MET A O 1
ATOM 829 N N . PRO A 1 107 ? -15.148 5.355 19.188 1 94.19 107 PRO A N 1
ATOM 830 C CA . PRO A 1 107 ? -14.922 6.43 20.172 1 94.19 107 PRO A CA 1
ATOM 831 C C . PRO A 1 107 ? -13.461 6.844 20.25 1 94.19 107 PRO A C 1
ATOM 833 O O . PRO A 1 107 ? -12.562 5.996 20.156 1 94.19 107 PRO A O 1
ATOM 836 N N . ASP A 1 108 ? -13.25 8.148 20.484 1 93.44 108 ASP A N 1
ATOM 837 C CA . ASP A 1 108 ? -11.883 8.641 20.656 1 93.44 108 ASP A CA 1
ATOM 838 C C . ASP A 1 108 ? -11.422 8.445 22.094 1 93.44 108 ASP A C 1
ATOM 840 O O . ASP A 1 108 ? -12.031 7.691 22.859 1 93.44 108 ASP A O 1
ATOM 844 N N . VAL A 1 109 ? -10.227 9.008 22.438 1 89.81 109 VAL A N 1
ATOM 845 C CA . VAL A 1 109 ? -9.602 8.75 23.734 1 89.81 109 VAL A CA 1
ATOM 846 C C . VAL A 1 109 ? -10.477 9.305 24.859 1 89.81 109 VAL A C 1
ATOM 848 O O . VAL A 1 109 ? -10.383 8.867 26 1 89.81 109 VAL A O 1
ATOM 851 N N . ASP A 1 110 ? -11.352 10.234 24.547 1 91.88 110 ASP A N 1
ATOM 852 C CA . ASP A 1 110 ? -12.258 10.82 25.531 1 91.88 110 ASP A CA 1
ATOM 853 C C . ASP A 1 110 ? -13.609 10.102 25.531 1 91.88 110 ASP A C 1
ATOM 855 O O . ASP A 1 110 ? -14.5 10.453 26.312 1 91.88 110 ASP A O 1
ATOM 859 N N . GLY A 1 111 ? -13.742 9.148 24.625 1 92.38 111 GLY A N 1
ATOM 860 C CA . GLY A 1 111 ? -14.984 8.398 24.547 1 92.38 111 GLY A CA 1
ATOM 861 C C . GLY A 1 111 ? -16 9.023 23.625 1 92.38 111 GLY A C 1
ATOM 862 O O . GLY A 1 111 ? -17.109 8.508 23.469 1 92.38 111 GLY A O 1
ATOM 863 N N . ASP A 1 112 ? -15.656 10.117 22.969 1 93.12 112 ASP A N 1
ATOM 864 C CA . ASP A 1 112 ? -16.562 10.812 22.062 1 93.12 112 ASP A CA 1
ATOM 865 C C . ASP A 1 112 ? -16.516 10.203 20.656 1 93.12 112 ASP A C 1
ATOM 867 O O . ASP A 1 112 ? -15.508 9.609 20.266 1 93.12 112 ASP A O 1
ATOM 871 N N . THR A 1 113 ? -17.641 10.391 19.938 1 92.19 113 THR A N 1
ATOM 872 C CA . THR A 1 113 ? -17.703 9.938 18.547 1 92.19 113 THR A CA 1
ATOM 873 C C . THR A 1 113 ? -17.844 11.125 17.609 1 92.19 113 THR A C 1
ATOM 875 O O . THR A 1 113 ? -18.094 12.25 18.047 1 92.19 113 THR A O 1
ATOM 878 N N . CYS A 1 114 ? -17.609 10.836 16.375 1 92.81 114 CYS A N 1
ATOM 879 C CA . CYS A 1 114 ? -17.766 11.867 15.359 1 92.81 114 CYS A CA 1
ATOM 880 C C . CYS A 1 114 ? -19.172 12.422 15.352 1 92.81 114 CYS A C 1
ATOM 882 O O . CYS A 1 114 ? -20.141 11.68 15.523 1 92.81 114 CYS A O 1
ATOM 884 N N . LYS A 1 115 ? -19.266 13.695 15.188 1 90.44 115 LYS A N 1
ATOM 885 C CA . LYS A 1 115 ? -20.578 14.336 15.102 1 90.44 115 LYS A CA 1
ATOM 886 C C . LYS A 1 115 ? -21.328 13.906 13.844 1 90.44 115 LYS A C 1
ATOM 888 O O . LYS A 1 115 ? -20.828 13.07 13.078 1 90.44 115 LYS A O 1
ATOM 893 N N . PHE A 1 116 ? -22.578 14.391 13.68 1 91.69 116 PHE A N 1
ATOM 894 C CA . PHE A 1 116 ? -23.406 14.172 12.492 1 91.69 116 PHE A CA 1
ATOM 895 C C . PHE A 1 116 ? -23.531 12.688 12.188 1 91.69 116 PHE A C 1
ATOM 897 O O . PHE A 1 116 ? -23.359 12.258 11.047 1 91.69 116 PHE A O 1
ATOM 904 N N . ASP A 1 117 ? -23.609 11.859 13.172 1 90.25 117 ASP A N 1
ATOM 905 C CA . ASP A 1 117 ? -23.844 10.422 13.07 1 90.25 117 ASP A CA 1
ATOM 906 C C . ASP A 1 117 ? -22.672 9.719 12.391 1 90.25 117 ASP A C 1
ATOM 908 O O . ASP A 1 117 ? -22.875 8.852 11.539 1 90.25 117 ASP A O 1
ATOM 912 N N . GLY A 1 118 ? -21.484 10.273 12.633 1 93 118 GLY A N 1
ATOM 913 C CA . GLY A 1 118 ? -20.281 9.586 12.18 1 93 118 GLY A CA 1
ATOM 914 C C . GLY A 1 118 ? -19.75 10.117 10.859 1 93 118 GLY A C 1
ATOM 915 O O . GLY A 1 118 ? -18.797 9.578 10.305 1 93 118 GLY A O 1
ATOM 916 N N . TRP A 1 119 ? -20.375 11.219 10.375 1 94.88 119 TRP A N 1
ATOM 917 C CA . TRP A 1 119 ? -19.953 11.758 9.086 1 94.88 119 TRP A CA 1
ATOM 918 C C . TRP A 1 119 ? -19.156 13.047 9.266 1 94.88 119 TRP A C 1
ATOM 920 O O . TRP A 1 119 ? -19.516 13.891 10.086 1 94.88 119 TRP A O 1
ATOM 930 N N . CYS A 1 120 ? -18.062 13.172 8.555 1 94.94 120 CYS A N 1
ATOM 931 C CA . CYS A 1 120 ? -17.281 14.398 8.609 1 94.94 120 CYS A CA 1
ATOM 932 C C . CYS A 1 120 ? -18.125 15.609 8.242 1 94.94 120 CYS A C 1
ATOM 934 O O . CYS A 1 120 ? -18.172 16.594 8.977 1 94.94 120 CYS A O 1
ATOM 936 N N . TYR A 1 121 ? -18.75 15.477 7.043 1 94.75 121 TYR A N 1
ATOM 937 C CA . TYR A 1 121 ? -19.672 16.484 6.527 1 94.75 121 TYR A CA 1
ATOM 938 C C . TYR A 1 121 ? -20.953 15.852 5.996 1 94.75 121 TYR A C 1
ATOM 940 O O . TYR A 1 121 ? -20.922 15.109 5.012 1 94.75 121 TYR A O 1
ATOM 948 N N . PRO A 1 122 ? -22.094 16.062 6.637 1 92.44 122 PRO A N 1
ATOM 949 C CA . PRO A 1 122 ? -23.359 15.438 6.23 1 92.44 122 PRO A CA 1
ATOM 950 C C . PRO A 1 122 ? -23.609 15.539 4.73 1 92.44 122 PRO A C 1
ATOM 952 O O . PRO A 1 122 ? -24.094 14.578 4.117 1 92.44 122 PRO A O 1
ATOM 955 N N . SER A 1 123 ? -23.281 16.594 4.004 1 92.12 123 SER A N 1
ATOM 956 C CA . SER A 1 123 ? -23.516 16.734 2.572 1 92.12 123 SER A CA 1
ATOM 957 C C . SER A 1 123 ? -22.219 16.672 1.776 1 92.12 123 SER A C 1
ATOM 959 O O . SER A 1 123 ? -22.172 17.125 0.631 1 92.12 123 SER A O 1
ATOM 961 N N . GLY A 1 124 ? -21.312 15.961 2.406 1 95.25 124 GLY A N 1
ATOM 962 C CA . GLY A 1 124 ? -20.031 15.867 1.717 1 95.25 124 GLY A CA 1
ATOM 963 C C . GLY A 1 124 ? -19.938 14.672 0.785 1 95.25 124 GLY A C 1
ATOM 964 O O . GLY A 1 124 ? -20.781 13.766 0.844 1 95.25 124 GLY A O 1
ATOM 965 N N . PHE A 1 125 ? -18.953 14.68 -0.145 1 96.75 125 PHE A N 1
ATOM 966 C CA . PHE A 1 125 ? -18.672 13.539 -1.005 1 96.75 125 PHE A CA 1
ATOM 967 C C . PHE A 1 125 ? -18.297 12.312 -0.176 1 96.75 125 PHE A C 1
ATOM 969 O O . PHE A 1 125 ? -17.609 12.438 0.842 1 96.75 125 PHE A O 1
ATOM 976 N N . GLN A 1 126 ? -18.719 11.18 -0.554 1 95.94 126 GLN A N 1
ATOM 977 C CA . GLN A 1 126 ? -18.422 9.945 0.174 1 95.94 126 GLN A CA 1
ATOM 978 C C . GLN A 1 126 ? -16.922 9.695 0.268 1 95.94 126 GLN A C 1
ATOM 980 O O . GLN A 1 126 ? -16.438 9.195 1.282 1 95.94 126 GLN A O 1
ATOM 985 N N . ARG A 1 127 ? -16.297 10.086 -0.73 1 97.12 127 ARG A N 1
ATOM 986 C CA . ARG A 1 127 ? -14.859 9.867 -0.83 1 97.12 127 ARG A CA 1
ATOM 987 C C . ARG A 1 127 ? -14.164 11.062 -1.472 1 97.12 127 ARG A C 1
ATOM 989 O O . ARG A 1 127 ? -14.695 11.672 -2.402 1 97.12 127 ARG A O 1
ATOM 996 N N . LEU A 1 128 ? -13.047 11.492 -0.976 1 98.25 128 LEU A N 1
ATOM 997 C CA . LEU A 1 128 ? -12.188 12.516 -1.571 1 98.25 128 LEU A CA 1
ATOM 998 C C . LEU A 1 128 ? -10.812 11.953 -1.888 1 98.25 128 LEU A C 1
ATOM 1000 O O . LEU A 1 128 ? -10.219 11.25 -1.063 1 98.25 128 LEU A O 1
ATOM 1004 N N . CYS A 1 129 ? -10.305 12.242 -3.078 1 98.19 129 CYS A N 1
ATOM 1005 C CA . CYS A 1 129 ? -9.031 11.703 -3.541 1 98.19 129 CYS A CA 1
ATOM 1006 C C . CYS A 1 129 ? -7.961 12.789 -3.57 1 98.19 129 CYS A C 1
ATOM 1008 O O . CYS A 1 129 ? -8.227 13.914 -3.979 1 98.19 129 CYS A O 1
ATOM 1010 N N . CYS A 1 130 ? -6.809 12.414 -3.029 1 98.56 130 CYS A N 1
ATOM 1011 C CA . CYS A 1 130 ? -5.637 13.266 -3.195 1 98.56 130 CYS A CA 1
ATOM 1012 C C . CYS A 1 130 ? -5.301 13.453 -4.672 1 98.56 130 CYS A C 1
ATOM 1014 O O . CYS A 1 130 ? -5.246 12.484 -5.426 1 98.56 130 CYS A O 1
ATOM 1016 N N . LYS A 1 131 ? -5.062 14.695 -5.094 1 98.5 131 LYS A N 1
ATOM 1017 C CA . LYS A 1 131 ? -4.812 14.961 -6.508 1 98.5 131 LYS A CA 1
ATOM 1018 C C . LYS A 1 131 ? -3.32 15.125 -6.777 1 98.5 131 LYS A C 1
ATOM 1020 O O . LYS A 1 131 ? -2.91 15.312 -7.926 1 98.5 131 LYS A O 1
ATOM 1025 N N . LEU A 1 132 ? -2.516 15.086 -5.727 1 98.69 132 LEU A N 1
ATOM 1026 C CA . LEU A 1 132 ? -1.072 15.023 -5.926 1 98.69 132 LEU A CA 1
ATOM 1027 C C . LEU A 1 132 ? -0.666 13.68 -6.523 1 98.69 132 LEU A C 1
ATOM 1029 O O . LEU A 1 132 ? -1.357 12.68 -6.332 1 98.69 132 LEU A O 1
ATOM 1033 N N . ASP A 1 133 ? 0.403 13.688 -7.254 1 98.56 133 ASP A N 1
ATOM 1034 C CA . ASP A 1 133 ? 0.891 12.453 -7.859 1 98.56 133 ASP A CA 1
ATOM 1035 C C . ASP A 1 133 ? 1.64 11.594 -6.84 1 98.56 133 ASP A C 1
ATOM 1037 O O . ASP A 1 133 ? 2.873 11.57 -6.832 1 98.56 133 ASP A O 1
ATOM 1041 N N . LEU A 1 134 ? 0.901 10.812 -6.102 1 98.75 134 LEU A N 1
ATOM 1042 C CA . LEU A 1 134 ? 1.489 10.016 -5.031 1 98.75 134 LEU A CA 1
ATOM 1043 C C . LEU A 1 134 ? 2.266 8.828 -5.598 1 98.75 134 LEU A C 1
ATOM 1045 O O . LEU A 1 134 ? 3.186 8.32 -4.957 1 98.75 134 LEU A O 1
ATOM 1049 N N . PHE A 1 135 ? 1.873 8.367 -6.793 1 98.25 135 PHE A N 1
ATOM 1050 C CA . PHE A 1 135 ? 2.625 7.285 -7.418 1 98.25 135 PHE A CA 1
ATOM 1051 C C . PHE A 1 135 ? 4.043 7.73 -7.754 1 98.25 135 PHE A C 1
ATOM 1053 O O . PHE A 1 135 ? 4.992 6.953 -7.629 1 98.25 135 PHE A O 1
ATOM 1060 N N . HIS A 1 136 ? 4.137 8.961 -8.172 1 98.38 136 HIS A N 1
ATOM 1061 C CA . HIS A 1 136 ? 5.473 9.492 -8.422 1 98.38 136 HIS A CA 1
ATOM 1062 C C . HIS A 1 136 ? 6.32 9.461 -7.152 1 98.38 136 HIS A C 1
ATOM 1064 O O . HIS A 1 136 ? 7.484 9.055 -7.188 1 98.38 136 HIS A O 1
ATOM 1070 N N . SER A 1 137 ? 5.777 9.883 -6.016 1 98.5 137 SER A N 1
ATOM 1071 C CA . SER A 1 137 ? 6.477 9.859 -4.734 1 98.5 137 SER A CA 1
ATOM 1072 C C . SER A 1 137 ? 6.82 8.438 -4.312 1 98.5 137 SER A C 1
ATOM 1074 O O . SER A 1 137 ? 7.941 8.164 -3.885 1 98.5 137 SER A O 1
ATOM 1076 N N . TYR A 1 138 ? 5.832 7.555 -4.488 1 98.5 138 TYR A N 1
ATOM 1077 C CA . TYR A 1 138 ? 6.035 6.137 -4.207 1 98.5 138 TYR A CA 1
ATOM 1078 C C . TYR A 1 138 ? 7.219 5.59 -4.996 1 98.5 138 TYR A C 1
ATOM 1080 O O . TYR A 1 138 ? 8.133 4.988 -4.426 1 98.5 138 TYR A O 1
ATOM 1088 N N . ASN A 1 139 ? 7.184 5.875 -6.258 1 97 139 ASN A N 1
ATOM 1089 C CA . ASN A 1 139 ? 8.211 5.348 -7.148 1 97 139 ASN A CA 1
ATOM 1090 C C . ASN A 1 139 ? 9.578 5.953 -6.848 1 97 139 ASN A C 1
ATOM 1092 O O . ASN A 1 139 ? 10.594 5.254 -6.859 1 97 139 ASN A O 1
ATOM 1096 N N . ALA A 1 140 ? 9.633 7.215 -6.566 1 96.06 140 ALA A N 1
ATOM 1097 C CA . ALA A 1 140 ? 10.883 7.91 -6.285 1 96.06 140 ALA A CA 1
ATOM 1098 C C . ALA A 1 140 ? 11.57 7.328 -5.051 1 96.06 140 ALA A C 1
ATOM 1100 O O . ALA A 1 140 ? 12.789 7.137 -5.039 1 96.06 140 ALA A O 1
ATOM 1101 N N . LEU A 1 141 ? 10.836 7.047 -4.062 1 96.5 141 LEU A N 1
ATOM 1102 C CA . LEU A 1 141 ? 11.406 6.527 -2.824 1 96.5 141 LEU A CA 1
ATOM 1103 C C . LEU A 1 141 ? 11.703 5.039 -2.941 1 96.5 141 LEU A C 1
ATOM 1105 O O . LEU A 1 141 ? 12.664 4.543 -2.352 1 96.5 141 LEU A O 1
ATOM 1109 N N . THR A 1 142 ? 10.844 4.328 -3.725 1 94.88 142 THR A N 1
ATOM 1110 C CA . THR A 1 142 ? 11.102 2.924 -4.012 1 94.88 142 THR A CA 1
ATOM 1111 C C . THR A 1 142 ? 12.469 2.75 -4.672 1 94.88 142 THR A C 1
ATOM 1113 O O . THR A 1 142 ? 13.234 1.856 -4.305 1 94.88 142 THR A O 1
ATOM 1116 N N . GLU A 1 143 ? 12.766 3.629 -5.59 1 92.94 143 GLU A N 1
ATOM 1117 C CA . GLU A 1 143 ? 14.031 3.582 -6.324 1 92.94 143 GLU A CA 1
ATOM 1118 C C . GLU A 1 143 ? 15.219 3.814 -5.395 1 92.94 143 GLU A C 1
ATOM 1120 O O . GLU A 1 143 ? 16.328 3.369 -5.676 1 92.94 143 GLU A O 1
ATOM 1125 N N . LYS A 1 144 ? 14.953 4.426 -4.262 1 92.12 144 LYS A N 1
ATOM 1126 C CA . LYS A 1 144 ? 16 4.695 -3.283 1 92.12 144 LYS A CA 1
ATOM 1127 C C . LYS A 1 144 ? 16.078 3.584 -2.238 1 92.12 144 LYS A C 1
ATOM 1129 O O . LYS A 1 144 ? 16.828 3.693 -1.261 1 92.12 144 LYS A O 1
ATOM 1134 N N . GLY A 1 145 ? 15.273 2.6 -2.408 1 91.56 145 GLY A N 1
ATOM 1135 C CA . GLY A 1 145 ? 15.328 1.448 -1.522 1 91.56 145 GLY A CA 1
ATOM 1136 C C . GLY A 1 145 ? 14.508 1.634 -0.257 1 91.56 145 GLY A C 1
ATOM 1137 O O . GLY A 1 145 ? 14.656 0.868 0.699 1 91.56 145 GLY A O 1
ATOM 1138 N N . VAL A 1 146 ? 13.617 2.605 -0.19 1 95.12 146 VAL A N 1
ATOM 1139 C CA . VAL A 1 146 ? 12.789 2.879 0.982 1 95.12 146 VAL A CA 1
ATOM 1140 C C . VAL A 1 146 ? 11.523 2.027 0.934 1 95.12 146 VAL A C 1
ATOM 1142 O O . VAL A 1 146 ? 10.852 1.968 -0.096 1 95.12 146 VAL A O 1
ATOM 1145 N N . PRO A 1 147 ? 11.219 1.302 1.997 1 97.06 147 PRO A N 1
ATOM 1146 C CA . PRO A 1 147 ? 9.938 0.596 2.033 1 97.06 147 PRO A CA 1
ATOM 1147 C C . PRO A 1 147 ? 8.734 1.542 1.976 1 97.06 147 PRO A C 1
ATOM 1149 O O . PRO A 1 147 ? 8.578 2.395 2.852 1 97.06 147 PRO A O 1
ATOM 1152 N N . MET A 1 148 ? 7.914 1.387 0.929 1 98.31 148 MET A N 1
ATOM 1153 C CA . MET A 1 148 ? 6.789 2.287 0.685 1 98.31 148 MET A CA 1
ATOM 1154 C C . MET A 1 148 ? 5.527 1.504 0.341 1 98.31 148 MET A C 1
ATOM 1156 O O . MET A 1 148 ? 5.605 0.414 -0.229 1 98.31 148 MET A O 1
ATOM 1160 N N . CYS A 1 149 ? 4.426 2.109 0.681 1 98.38 149 CYS A N 1
ATOM 1161 C CA . CYS A 1 149 ? 3.105 1.633 0.28 1 98.38 149 CYS A CA 1
ATOM 1162 C C . CYS A 1 149 ? 2.238 2.783 -0.215 1 98.38 149 CYS A C 1
ATOM 1164 O O . CYS A 1 149 ? 2.311 3.895 0.313 1 98.38 149 CYS A O 1
ATOM 1166 N N . LEU A 1 150 ? 1.521 2.562 -1.293 1 98.62 150 LEU A N 1
ATOM 1167 C CA . LEU A 1 150 ? 0.412 3.404 -1.726 1 98.62 150 LEU A CA 1
ATOM 1168 C C . LEU A 1 150 ? -0.927 2.752 -1.398 1 98.62 150 LEU A C 1
ATOM 1170 O O . LEU A 1 150 ? -1.184 1.616 -1.806 1 98.62 150 LEU A O 1
ATOM 1174 N N . SER A 1 151 ? -1.767 3.41 -0.624 1 98.44 151 SER A N 1
ATOM 1175 C CA . SER A 1 151 ? -3.004 2.828 -0.117 1 98.44 151 SER A CA 1
ATOM 1176 C C . SER A 1 151 ? -4.195 3.75 -0.37 1 98.44 151 SER A C 1
ATOM 1178 O O . SER A 1 151 ? -4.055 4.973 -0.341 1 98.44 151 SER A O 1
ATOM 1180 N N . ASN A 1 152 ? -5.387 3.105 -0.58 1 98.19 152 ASN A N 1
ATOM 1181 C CA . ASN A 1 152 ? -6.609 3.889 -0.717 1 98.19 152 ASN A CA 1
ATOM 1182 C C . ASN A 1 152 ? -7.516 3.734 0.502 1 98.19 152 ASN A C 1
ATOM 1184 O O . ASN A 1 152 ? -8.711 4.027 0.436 1 98.19 152 ASN A O 1
ATOM 1188 N N . ASN A 1 153 ? -6.922 3.193 1.594 1 96.56 153 ASN A N 1
ATOM 1189 C CA . ASN A 1 153 ? -7.734 2.932 2.779 1 96.56 153 ASN A CA 1
ATOM 1190 C C . ASN A 1 153 ? -7.031 3.393 4.051 1 96.56 153 ASN A C 1
ATOM 1192 O O . ASN A 1 153 ? -6.418 2.586 4.758 1 96.56 153 ASN A O 1
ATOM 1196 N N . PRO A 1 154 ? -7.195 4.629 4.391 1 97.12 154 PRO A N 1
ATOM 1197 C CA . PRO A 1 154 ? -6.535 5.141 5.594 1 97.12 154 PRO A CA 1
ATOM 1198 C C . PRO A 1 154 ? -7.223 4.691 6.883 1 97.12 154 PRO A C 1
ATOM 1200 O O . PRO A 1 154 ? -6.723 4.961 7.977 1 97.12 154 PRO A O 1
ATOM 1203 N N . GLY A 1 155 ? -8.375 3.963 6.75 1 94.25 155 GLY A N 1
ATOM 1204 C CA . GLY A 1 155 ? -9.141 3.543 7.914 1 94.25 155 GLY A CA 1
ATOM 1205 C C . GLY A 1 155 ? -10.234 4.52 8.297 1 94.25 155 GLY A C 1
ATOM 1206 O O . GLY A 1 155 ? -10.344 5.598 7.703 1 94.25 155 GLY A O 1
ATOM 1207 N N . LEU A 1 156 ? -11.039 4.141 9.258 1 94.88 156 LEU A N 1
ATOM 1208 C CA . LEU A 1 156 ? -12.211 4.918 9.656 1 94.88 156 LEU A CA 1
ATOM 1209 C C . LEU A 1 156 ? -12.102 5.348 11.117 1 94.88 156 LEU A C 1
ATOM 1211 O O . LEU A 1 156 ? -13.047 5.191 11.891 1 94.88 156 LEU A O 1
ATOM 1215 N N . PHE A 1 157 ? -10.898 5.855 11.461 1 95.38 157 PHE A N 1
ATOM 1216 C CA . PHE A 1 157 ? -10.641 6.492 12.742 1 95.38 157 PHE A CA 1
ATOM 1217 C C . PHE A 1 157 ? -10.078 7.891 12.547 1 95.38 157 PHE A C 1
ATOM 1219 O O . PHE A 1 157 ? -10.367 8.555 11.555 1 95.38 157 PHE A O 1
ATOM 1226 N N . LEU A 1 158 ? -9.328 8.352 13.492 1 96.75 158 LEU A N 1
ATOM 1227 C CA . LEU A 1 158 ? -8.977 9.766 13.523 1 96.75 158 LEU A CA 1
ATOM 1228 C C . LEU A 1 158 ? -8.016 10.117 12.398 1 96.75 158 LEU A C 1
ATOM 1230 O O . LEU A 1 158 ? -8.008 11.25 11.906 1 96.75 158 LEU A O 1
ATOM 1234 N N . CYS A 1 159 ? -7.176 9.125 11.938 1 97.5 159 CYS A N 1
ATOM 1235 C CA . CYS A 1 159 ? -6.285 9.398 10.82 1 97.5 159 CYS A CA 1
ATOM 1236 C C . CYS A 1 159 ? -7.078 9.688 9.547 1 97.5 159 CYS A C 1
ATOM 1238 O O . CYS A 1 159 ? -6.82 10.672 8.859 1 97.5 159 CYS A O 1
ATOM 1240 N N . GLY A 1 160 ? -8.078 8.836 9.328 1 97.94 160 GLY A N 1
ATOM 1241 C CA . GLY A 1 160 ? -8.93 9.078 8.18 1 97.94 160 GLY A CA 1
ATOM 1242 C C . GLY A 1 160 ? -9.773 10.328 8.312 1 97.94 160 GLY A C 1
ATOM 1243 O O . GLY A 1 160 ? -9.992 11.055 7.332 1 97.94 160 GLY A O 1
ATOM 1244 N N . TYR A 1 161 ? -10.188 10.625 9.516 1 98.25 161 TYR A N 1
ATOM 1245 C CA . TYR A 1 161 ? -11.047 11.766 9.812 1 98.25 161 TYR A CA 1
ATOM 1246 C C . TYR A 1 161 ? -10.336 13.078 9.492 1 98.25 161 TYR A C 1
ATOM 1248 O O . TYR A 1 161 ? -10.828 13.875 8.695 1 98.25 161 TYR A O 1
ATOM 1256 N N . ILE A 1 162 ? -9.148 13.25 10.008 1 98.62 162 ILE A N 1
ATOM 1257 C CA . ILE A 1 162 ? -8.43 14.5 9.805 1 98.62 162 ILE A CA 1
ATOM 1258 C C . ILE A 1 162 ? -8.016 14.633 8.344 1 98.62 162 ILE A C 1
ATOM 1260 O O . ILE A 1 162 ? -7.988 15.734 7.789 1 98.62 162 ILE A O 1
ATOM 1264 N N . TYR A 1 163 ? -7.723 13.516 7.715 1 98.88 163 TYR A N 1
ATOM 1265 C CA . TYR A 1 163 ? -7.352 13.516 6.305 1 98.88 163 TYR A CA 1
ATOM 1266 C C . TYR A 1 163 ? -8.508 14.016 5.441 1 98.88 163 TYR A C 1
ATOM 1268 O O . TYR A 1 163 ? -8.32 14.898 4.602 1 98.88 163 TYR A O 1
ATOM 1276 N N . TYR A 1 164 ? -9.727 13.492 5.66 1 98.75 164 TYR A N 1
ATOM 1277 C CA . TYR A 1 164 ? -10.906 13.914 4.91 1 98.75 164 TYR A CA 1
ATOM 1278 C C . TYR A 1 164 ? -11.188 15.391 5.117 1 98.75 164 TYR A C 1
ATOM 1280 O O . TYR A 1 164 ? -11.5 16.109 4.164 1 98.75 164 TYR A O 1
ATOM 1288 N N . LEU A 1 165 ? -11.086 15.828 6.391 1 98.44 165 LEU A N 1
ATOM 1289 C CA . LEU A 1 165 ? -11.305 17.25 6.684 1 98.44 165 LEU A CA 1
ATOM 1290 C C . LEU A 1 165 ? -10.383 18.125 5.844 1 98.44 165 LEU A C 1
ATOM 1292 O O . LEU A 1 165 ? -10.836 19.078 5.219 1 98.44 165 LEU A O 1
ATOM 1296 N N . SER A 1 166 ? -9.133 17.734 5.781 1 98.81 166 SER A N 1
ATOM 1297 C CA . SER A 1 166 ? -8.172 18.562 5.047 1 98.81 166 SER A CA 1
ATOM 1298 C C . SER A 1 166 ? -8.383 18.438 3.543 1 98.81 166 SER A C 1
ATOM 1300 O O . SER A 1 166 ? -8.281 19.438 2.82 1 98.81 166 SER A O 1
ATOM 1302 N N . LEU A 1 167 ? -8.664 17.203 3.08 1 98.75 167 LEU A N 1
ATOM 1303 C CA . LEU A 1 167 ? -8.969 17.031 1.663 1 98.75 167 LEU A CA 1
ATOM 1304 C C . LEU A 1 167 ? -10.172 17.875 1.257 1 98.75 167 LEU A C 1
ATOM 1306 O O . LEU A 1 167 ? -10.234 18.375 0.13 1 98.75 167 LEU A O 1
ATOM 1310 N N . SER A 1 168 ? -11.102 18.062 2.146 1 98.19 168 SER A N 1
ATOM 1311 C CA . SER A 1 168 ? -12.305 18.844 1.851 1 98.19 168 SER A CA 1
ATOM 1312 C C . SER A 1 168 ? -11.969 20.312 1.622 1 98.19 168 SER A C 1
ATOM 1314 O O . SER A 1 168 ? -12.727 21.031 0.974 1 98.19 168 SER A O 1
ATOM 1316 N N . HIS A 1 169 ? -10.859 20.734 2.193 1 98.19 169 HIS A N 1
ATOM 1317 C CA . HIS A 1 169 ? -10.391 22.094 1.944 1 98.19 169 HIS A CA 1
ATOM 1318 C C . HIS A 1 169 ? -9.656 22.188 0.614 1 98.19 169 HIS A C 1
ATOM 1320 O O . HIS A 1 169 ? -9.898 23.109 -0.172 1 98.19 169 HIS A O 1
ATOM 1326 N N . ASN A 1 170 ? -8.766 21.219 0.365 1 98.69 170 ASN A N 1
ATOM 1327 C CA . ASN A 1 170 ? -8.023 21.234 -0.891 1 98.69 170 ASN A CA 1
ATOM 1328 C C . ASN A 1 170 ? -7.406 19.875 -1.195 1 98.69 170 ASN A C 1
ATOM 1330 O O . ASN A 1 170 ? -6.531 19.406 -0.466 1 98.69 170 ASN A O 1
ATOM 1334 N N . THR A 1 171 ? -7.836 19.281 -2.277 1 98.69 171 THR A N 1
ATOM 1335 C CA . THR A 1 171 ? -7.391 17.938 -2.654 1 98.69 171 THR A CA 1
ATOM 1336 C C . THR A 1 171 ? -6.059 18 -3.391 1 98.69 171 THR A C 1
ATOM 1338 O O . THR A 1 171 ? -5.402 16.969 -3.588 1 98.69 171 THR A O 1
ATOM 1341 N N . SER A 1 172 ? -5.586 19.172 -3.717 1 98.62 172 SER A N 1
ATOM 1342 C CA . SER A 1 172 ? -4.391 19.312 -4.547 1 98.62 172 SER A CA 1
ATOM 1343 C C . SER A 1 172 ? -3.176 19.688 -3.709 1 98.62 172 SER A C 1
ATOM 1345 O O . SER A 1 172 ? -2.082 19.875 -4.242 1 98.62 172 SER A O 1
ATOM 1347 N N . ARG A 1 173 ? -3.381 19.797 -2.404 1 98.38 173 ARG A N 1
ATOM 1348 C CA . ARG A 1 173 ? -2.232 20.172 -1.582 1 98.38 173 ARG A CA 1
ATOM 1349 C C . ARG A 1 173 ? -2.307 19.516 -0.21 1 98.38 173 ARG A C 1
ATOM 1351 O O . ARG A 1 173 ? -1.862 20.094 0.786 1 98.38 173 ARG A O 1
ATOM 1358 N N . THR A 1 174 ? -2.98 18.312 -0.1 1 98.75 174 THR A N 1
ATOM 1359 C CA . THR A 1 174 ? -3.121 17.547 1.127 1 98.75 174 THR A CA 1
ATOM 1360 C C . THR A 1 174 ? -2.691 16.094 0.905 1 98.75 174 THR A C 1
ATOM 1362 O O . THR A 1 174 ? -3.051 15.484 -0.105 1 98.75 174 THR A O 1
ATOM 1365 N N . VAL A 1 175 ? -1.901 15.602 1.846 1 98.88 175 VAL A N 1
ATOM 1366 C CA . VAL A 1 175 ? -1.601 14.18 1.823 1 98.88 175 VAL A CA 1
ATOM 1367 C C . VAL A 1 175 ? -1.581 13.633 3.248 1 98.88 175 VAL A C 1
ATOM 1369 O O . VAL A 1 175 ? -1.319 14.367 4.199 1 98.88 175 VAL A O 1
ATOM 1372 N N . PHE A 1 176 ? -1.989 12.438 3.42 1 98.94 176 PHE A N 1
ATOM 1373 C CA . PHE A 1 176 ? -1.825 11.719 4.68 1 98.94 176 PHE A CA 1
ATOM 1374 C C . PHE A 1 176 ? -0.796 10.602 4.535 1 98.94 176 PHE A C 1
ATOM 1376 O O . PHE A 1 176 ? -0.789 9.883 3.537 1 98.94 176 PHE A O 1
ATOM 1383 N N . ILE A 1 177 ? 0.065 10.469 5.512 1 98.94 177 ILE A N 1
ATOM 1384 C CA . ILE A 1 177 ? 1.114 9.453 5.539 1 98.94 177 ILE A CA 1
ATOM 1385 C C . ILE A 1 177 ? 0.998 8.625 6.816 1 98.94 177 ILE A C 1
ATOM 1387 O O . ILE A 1 177 ? 1.044 9.172 7.922 1 98.94 177 ILE A O 1
ATOM 1391 N N . HIS A 1 178 ? 0.853 7.336 6.688 1 98.62 178 HIS A N 1
ATOM 1392 C CA . HIS A 1 178 ? 0.994 6.445 7.832 1 98.62 178 HIS A CA 1
ATOM 1393 C C . HIS A 1 178 ? 2.434 5.965 7.984 1 98.62 178 HIS A C 1
ATOM 1395 O O . HIS A 1 178 ? 3.061 5.551 7.004 1 98.62 178 HIS A O 1
ATOM 1401 N N . VAL A 1 179 ? 2.92 6.031 9.188 1 98.25 179 VAL A N 1
ATOM 1402 C CA . VAL A 1 179 ? 4.258 5.523 9.484 1 98.25 179 VAL A CA 1
ATOM 1403 C C . VAL A 1 179 ? 4.16 4.293 10.383 1 98.25 179 VAL A C 1
ATOM 1405 O O . VAL A 1 179 ? 3.213 4.16 11.156 1 98.25 179 VAL A O 1
ATOM 1408 N N . PRO A 1 180 ? 5.145 3.35 10.227 1 96.62 180 PRO A N 1
ATOM 1409 C CA . PRO A 1 180 ? 5.211 2.205 11.141 1 96.62 180 PRO A CA 1
ATOM 1410 C C . PRO A 1 180 ? 5.707 2.59 12.531 1 96.62 180 PRO A C 1
ATOM 1412 O O . PRO A 1 180 ? 6.148 3.723 12.742 1 96.62 180 PRO A O 1
ATOM 1415 N N . PRO A 1 181 ? 5.566 1.662 13.516 1 95.56 181 PRO A N 1
ATOM 1416 C CA . PRO A 1 181 ? 6.18 1.912 14.82 1 95.56 181 PRO A CA 1
ATOM 1417 C C . PRO A 1 181 ? 7.699 2.062 14.742 1 95.56 181 PRO A C 1
ATOM 1419 O O . PRO A 1 181 ? 8.344 1.42 13.906 1 95.56 181 PRO A O 1
ATOM 1422 N N . ILE A 1 182 ? 8.188 2.91 15.57 1 95.44 182 ILE A N 1
ATOM 1423 C CA . ILE A 1 182 ? 9.633 3.025 15.703 1 95.44 182 ILE A CA 1
ATOM 1424 C C . ILE A 1 182 ? 10.234 1.662 16.047 1 95.44 182 ILE A C 1
ATOM 1426 O O . ILE A 1 182 ? 9.695 0.938 16.891 1 95.44 182 ILE A O 1
ATOM 1430 N N . SER A 1 183 ? 11.18 1.28 15.336 1 93.88 183 SER A N 1
ATOM 1431 C CA . SER A 1 183 ? 11.875 0.006 15.484 1 93.88 183 SER A CA 1
ATOM 1432 C C . SER A 1 183 ? 13.305 0.093 14.953 1 93.88 183 SER A C 1
ATOM 1434 O O . SER A 1 183 ? 13.781 1.181 14.625 1 93.88 183 SER A O 1
ATOM 1436 N N . GLU A 1 184 ? 14 -1.01 14.953 1 90.94 184 GLU A N 1
ATOM 1437 C CA . GLU A 1 184 ? 15.344 -1.048 14.383 1 90.94 184 GLU A CA 1
ATOM 1438 C C . GLU A 1 184 ? 15.32 -0.73 12.891 1 90.94 184 GLU A C 1
ATOM 1440 O O . GLU A 1 184 ? 16.234 -0.078 12.375 1 90.94 184 GLU A O 1
ATOM 1445 N N . LEU A 1 185 ? 14.297 -1.128 12.266 1 88.06 185 LEU A N 1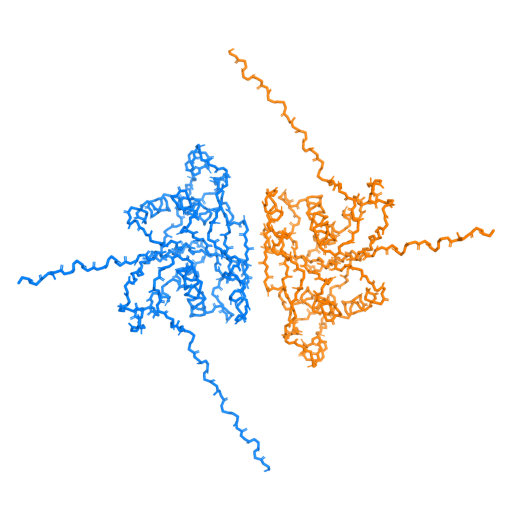
ATOM 1446 C CA . LEU A 1 185 ? 14.164 -0.921 10.828 1 88.06 185 LEU A CA 1
ATOM 1447 C C . LEU A 1 185 ? 13.703 0.5 10.523 1 88.06 185 LEU A C 1
ATOM 1449 O O . LEU A 1 185 ? 14.023 1.05 9.469 1 88.06 185 LEU A O 1
ATOM 1453 N N . PHE A 1 186 ? 12.953 1.027 11.5 1 95.19 186 PHE A N 1
ATOM 1454 C CA . PHE A 1 186 ? 12.406 2.369 11.344 1 95.19 186 PHE A CA 1
ATOM 1455 C C . PHE A 1 186 ? 12.773 3.246 12.531 1 95.19 186 PHE A C 1
ATOM 1457 O O . PHE A 1 186 ? 11.977 3.396 13.469 1 95.19 186 PHE A O 1
ATOM 1464 N N . SER A 1 187 ? 13.969 3.9 12.43 1 96.94 187 SER A N 1
ATOM 1465 C CA . SER A 1 187 ? 14.414 4.812 13.477 1 96.94 187 SER A CA 1
ATOM 1466 C C . SER A 1 187 ? 13.758 6.184 13.328 1 96.94 187 SER A C 1
ATOM 1468 O O . SER A 1 187 ? 13.25 6.523 12.258 1 96.94 187 SER A O 1
ATOM 1470 N N . PRO A 1 188 ? 13.75 6.926 14.414 1 97 188 PRO A N 1
ATOM 1471 C CA . PRO A 1 188 ? 13.234 8.289 14.305 1 97 188 PRO A CA 1
ATOM 1472 C C . PRO A 1 188 ? 13.875 9.078 13.164 1 97 188 PRO A C 1
ATOM 1474 O O . PRO A 1 188 ? 13.18 9.734 12.391 1 97 188 PRO A O 1
ATOM 1477 N N . VAL A 1 189 ? 15.148 8.898 13.016 1 97.44 189 VAL A N 1
ATOM 1478 C CA . VAL A 1 189 ? 15.891 9.648 12.008 1 97.44 189 VAL A CA 1
ATOM 1479 C C . VAL A 1 189 ? 15.516 9.156 10.609 1 97.44 189 VAL A C 1
ATOM 1481 O O . VAL A 1 189 ? 15.273 9.961 9.711 1 97.44 189 VAL A O 1
ATOM 1484 N N . SER A 1 190 ? 15.422 7.801 10.438 1 97 190 SER A N 1
ATOM 1485 C CA . SER A 1 190 ? 15.086 7.258 9.125 1 97 190 SER A CA 1
ATOM 1486 C C . SER A 1 190 ? 13.664 7.652 8.719 1 97 190 SER A C 1
ATOM 1488 O O . SER A 1 190 ? 13.414 7.934 7.547 1 97 190 SER A O 1
ATOM 1490 N N . LEU A 1 191 ? 12.75 7.695 9.68 1 98.06 191 LEU A N 1
ATOM 1491 C CA . LEU A 1 191 ? 11.383 8.102 9.383 1 98.06 191 LEU A CA 1
ATOM 1492 C C . LEU A 1 191 ? 11.328 9.586 9.016 1 98.06 191 LEU A C 1
ATOM 1494 O O . LEU A 1 191 ? 10.625 9.969 8.07 1 98.06 191 LEU A O 1
ATOM 1498 N N . ALA A 1 192 ? 12.086 10.391 9.75 1 98.19 192 ALA A N 1
ATOM 1499 C CA . ALA A 1 192 ? 12.148 11.82 9.453 1 98.19 192 ALA A CA 1
ATOM 1500 C C . ALA A 1 192 ? 12.719 12.062 8.055 1 98.19 192 ALA A C 1
ATOM 1502 O O . ALA A 1 192 ? 12.195 12.898 7.309 1 98.19 192 ALA A O 1
ATOM 1503 N N . GLN A 1 193 ? 13.727 11.305 7.723 1 97.44 193 GLN A N 1
ATOM 1504 C CA . GLN A 1 193 ? 14.344 11.43 6.41 1 97.44 193 GLN A CA 1
ATOM 1505 C C . GLN A 1 193 ? 13.375 11.016 5.305 1 97.44 193 GLN A C 1
ATOM 1507 O O . GLN A 1 193 ? 13.328 11.648 4.246 1 97.44 193 GLN A O 1
ATOM 1512 N N . THR A 1 194 ? 12.664 9.977 5.562 1 98.06 194 THR A N 1
ATOM 1513 C CA . THR A 1 194 ? 11.672 9.523 4.602 1 98.06 194 THR A CA 1
ATOM 1514 C C . THR A 1 194 ? 10.578 10.578 4.418 1 98.06 194 THR A C 1
ATOM 1516 O O . THR A 1 194 ? 10.227 10.922 3.285 1 98.06 194 THR A O 1
ATOM 1519 N N . LEU A 1 195 ? 10.086 11.141 5.527 1 98.62 195 LEU A N 1
ATOM 1520 C CA . LEU A 1 195 ? 9.094 12.203 5.457 1 98.62 195 LEU A CA 1
ATOM 1521 C C . LEU A 1 195 ? 9.617 13.391 4.66 1 98.62 195 LEU A C 1
ATOM 1523 O O . LEU A 1 195 ? 8.906 13.945 3.822 1 98.62 195 LEU A O 1
ATOM 1527 N N . PHE A 1 196 ? 10.844 13.758 4.906 1 98.38 196 PHE A N 1
ATOM 1528 C CA . PHE A 1 196 ? 11.453 14.891 4.203 1 98.38 196 PHE A CA 1
ATOM 1529 C C . PHE A 1 196 ? 11.516 14.625 2.705 1 98.38 196 PHE A C 1
ATOM 1531 O O . PHE A 1 196 ? 11.188 15.5 1.899 1 98.38 196 PHE A O 1
ATOM 1538 N N . SER A 1 197 ? 11.93 13.375 2.312 1 97.81 197 SER A N 1
ATOM 1539 C CA . SER A 1 197 ? 12.016 13.023 0.901 1 97.81 197 SER A CA 1
ATOM 1540 C C . SER A 1 197 ? 10.656 13.086 0.224 1 97.81 197 SER A C 1
ATOM 1542 O O . SER A 1 197 ? 10.547 13.523 -0.923 1 97.81 197 SER A O 1
ATOM 1544 N N . ILE A 1 198 ? 9.625 12.656 0.924 1 98.56 198 ILE A N 1
ATOM 1545 C CA . ILE A 1 198 ? 8.266 12.727 0.395 1 98.56 198 ILE A CA 1
ATOM 1546 C C . ILE A 1 198 ? 7.852 14.188 0.217 1 98.56 198 ILE A C 1
ATOM 1548 O O . ILE A 1 198 ? 7.336 14.562 -0.837 1 98.56 198 ILE A O 1
ATOM 1552 N N . ILE A 1 199 ? 8.156 15.023 1.217 1 98.5 199 ILE A N 1
ATOM 1553 C CA . ILE A 1 199 ? 7.801 16.438 1.187 1 98.5 199 ILE A CA 1
ATOM 1554 C C . ILE A 1 199 ? 8.531 17.125 0.033 1 98.5 199 ILE A C 1
ATOM 1556 O O . ILE A 1 199 ? 7.941 17.938 -0.677 1 98.5 199 ILE A O 1
ATOM 1560 N N . GLN A 1 200 ? 9.781 16.766 -0.159 1 97.69 200 GLN A N 1
ATOM 1561 C CA . GLN A 1 200 ? 10.547 17.328 -1.267 1 97.69 200 GLN A CA 1
ATOM 1562 C C . GLN A 1 200 ? 9.898 17 -2.607 1 97.69 200 GLN A C 1
ATOM 1564 O O . GLN A 1 200 ? 9.766 17.875 -3.473 1 97.69 200 GLN A O 1
ATOM 1569 N N . ASP A 1 201 ? 9.539 15.789 -2.752 1 98 201 ASP A N 1
ATOM 1570 C CA . ASP A 1 201 ? 8.914 15.352 -4 1 98 201 ASP A CA 1
ATOM 1571 C C . ASP A 1 201 ? 7.582 16.062 -4.227 1 98 201 ASP A C 1
ATOM 1573 O O . ASP A 1 201 ? 7.312 16.562 -5.324 1 98 201 ASP A O 1
ATOM 1577 N N . LEU A 1 202 ? 6.75 16.156 -3.168 1 98.62 202 LEU A N 1
ATOM 1578 C CA . LEU A 1 202 ? 5.445 16.812 -3.256 1 98.62 202 LEU A CA 1
ATOM 1579 C C . LEU A 1 202 ? 5.594 18.312 -3.488 1 98.62 202 LEU A C 1
ATOM 1581 O O . LEU A 1 202 ? 4.848 18.891 -4.277 1 98.62 202 LEU A O 1
ATOM 1585 N N . ALA A 1 203 ? 6.57 18.922 -2.814 1 98.12 203 ALA A N 1
ATOM 1586 C CA . ALA A 1 203 ? 6.844 20.344 -2.998 1 98.12 203 ALA A CA 1
ATOM 1587 C C . ALA A 1 203 ? 7.23 20.641 -4.441 1 98.12 203 ALA A C 1
ATOM 1589 O O . ALA A 1 203 ? 6.812 21.656 -5.004 1 98.12 203 ALA A O 1
ATOM 1590 N N . ALA A 1 204 ? 7.98 19.75 -5.008 1 97.75 204 ALA A N 1
ATOM 1591 C CA . ALA A 1 204 ? 8.383 19.922 -6.402 1 97.75 204 ALA A CA 1
ATOM 1592 C C . ALA A 1 204 ? 7.164 19.891 -7.328 1 97.75 204 ALA A C 1
ATOM 1594 O O . ALA A 1 204 ? 7.074 20.688 -8.266 1 97.75 204 ALA A O 1
ATOM 1595 N N . GLN A 1 205 ? 6.258 19.031 -7.035 1 98 205 GLN A N 1
ATOM 1596 C CA . GLN A 1 205 ? 5.031 18.953 -7.82 1 98 205 GLN A CA 1
ATOM 1597 C C . GLN A 1 205 ? 4.242 20.266 -7.738 1 98 205 GLN A C 1
ATOM 1599 O O . GLN A 1 205 ? 3.568 20.641 -8.695 1 98 205 GLN A O 1
ATOM 1604 N N . LEU A 1 206 ? 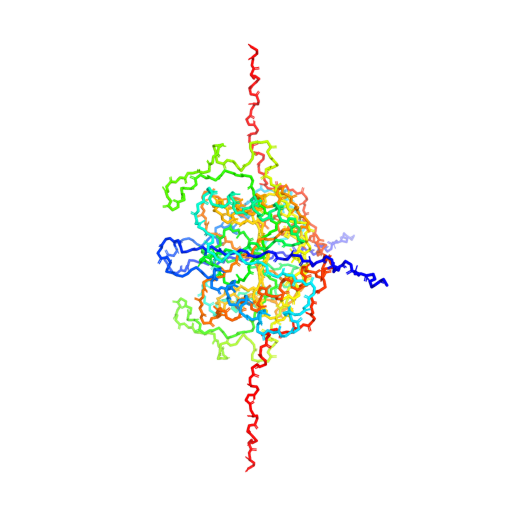4.375 20.953 -6.578 1 98.25 206 LEU A N 1
ATOM 1605 C CA . LEU A 1 206 ? 3.594 22.156 -6.309 1 98.25 206 LEU A CA 1
ATOM 1606 C C . LEU A 1 206 ? 4.414 23.422 -6.59 1 98.25 206 LEU A C 1
ATOM 1608 O O . LEU A 1 206 ? 3.969 24.531 -6.305 1 98.25 206 LEU A O 1
ATOM 1612 N N . LEU A 1 207 ? 5.582 23.234 -7.059 1 97.12 207 LEU A N 1
ATOM 1613 C CA . LEU A 1 207 ? 6.496 24.328 -7.387 1 97.12 207 LEU A CA 1
ATOM 1614 C C . LEU A 1 207 ? 6.855 25.125 -6.141 1 97.12 207 LEU A C 1
ATOM 1616 O O . LEU A 1 207 ? 7.012 26.344 -6.207 1 97.12 207 LEU A O 1
ATOM 1620 N N . ILE A 1 208 ? 6.859 24.469 -5 1 97.5 208 ILE A N 1
ATOM 1621 C CA . ILE A 1 208 ? 7.379 25.031 -3.76 1 97.5 208 ILE A CA 1
ATOM 1622 C C . ILE A 1 208 ? 8.891 24.859 -3.713 1 97.5 208 ILE A C 1
ATOM 1624 O O . ILE A 1 208 ? 9.406 23.75 -3.838 1 97.5 208 ILE A O 1
ATOM 1628 N N . PRO A 1 209 ? 9.633 25.859 -3.533 1 95.5 209 PRO A N 1
ATOM 1629 C CA . PRO A 1 209 ? 11.086 25.812 -3.695 1 95.5 209 PRO A CA 1
ATOM 1630 C C . PRO A 1 209 ? 11.805 25.312 -2.445 1 95.5 209 PRO A C 1
ATOM 1632 O O . PRO A 1 209 ? 12.43 26.094 -1.727 1 95.5 209 PRO A O 1
ATOM 1635 N N . ILE A 1 210 ? 11.836 24.031 -2.207 1 94.94 210 ILE A N 1
ATOM 1636 C CA . ILE A 1 210 ? 12.664 23.422 -1.168 1 94.94 210 ILE A CA 1
ATOM 1637 C C . ILE A 1 210 ? 14.055 23.141 -1.724 1 94.94 210 ILE A C 1
ATOM 1639 O O . ILE A 1 210 ? 14.195 22.609 -2.832 1 94.94 210 ILE A O 1
ATOM 1643 N N . PRO A 1 211 ? 15.047 23.5 -0.947 1 92 211 PRO A N 1
ATOM 1644 C CA . PRO A 1 211 ? 16.406 23.203 -1.414 1 92 211 PRO A CA 1
ATOM 1645 C C . PRO A 1 211 ? 16.641 21.719 -1.644 1 92 211 PRO A C 1
ATOM 1647 O O . PRO A 1 211 ? 16.062 20.875 -0.941 1 92 211 PRO A O 1
ATOM 1650 N N . ALA A 1 212 ? 17.516 21.422 -2.619 1 89.56 212 ALA A N 1
ATOM 1651 C CA . ALA A 1 212 ? 17.859 20.031 -2.938 1 89.56 212 ALA A CA 1
ATOM 1652 C C . ALA A 1 212 ? 18.875 19.484 -1.956 1 89.56 212 ALA A C 1
ATOM 1654 O O . ALA A 1 212 ? 20.031 19.25 -2.32 1 89.56 212 ALA A O 1
ATOM 1655 N N . VAL A 1 213 ? 18.562 19.391 -0.71 1 90.81 213 VAL A N 1
ATOM 1656 C CA . VAL A 1 213 ? 19.469 18.828 0.302 1 90.81 213 VAL A CA 1
ATOM 1657 C C . VAL A 1 213 ? 18.984 17.438 0.708 1 90.81 213 VAL A C 1
ATOM 1659 O O . VAL A 1 213 ? 17.797 17.125 0.603 1 90.81 213 VAL A O 1
ATOM 1662 N N . SER A 1 214 ? 19.953 16.547 0.95 1 86 214 SER A N 1
ATOM 1663 C CA . SER A 1 214 ? 19.641 15.227 1.48 1 86 214 SER A CA 1
ATOM 1664 C C . SER A 1 214 ? 19.891 15.164 2.984 1 86 214 SER A C 1
ATOM 1666 O O . SER A 1 214 ? 20.922 15.633 3.469 1 86 214 SER A O 1
ATOM 1668 N N . LEU A 1 215 ? 18.875 14.789 3.691 1 85.94 215 LEU A N 1
ATOM 1669 C CA . LEU A 1 215 ? 19.047 14.648 5.133 1 85.94 215 LEU A CA 1
ATOM 1670 C C . LEU A 1 215 ? 19.688 13.305 5.48 1 85.94 215 LEU A C 1
ATOM 1672 O O . LEU A 1 215 ? 19.875 12.992 6.66 1 85.94 215 LEU A O 1
ATOM 1676 N N . TYR A 1 216 ? 19.875 12.477 4.422 1 69.56 216 TYR A N 1
ATOM 1677 C CA . TYR A 1 216 ? 20.531 11.203 4.66 1 69.56 216 TYR A CA 1
ATOM 1678 C C . TYR A 1 216 ? 22 11.398 4.969 1 69.56 216 TYR A C 1
ATOM 1680 O O . TYR A 1 216 ? 22.688 12.203 4.324 1 69.56 216 TYR A O 1
ATOM 1688 N N . GLN A 1 217 ? 22.422 11.273 6.266 1 55.66 217 GLN A N 1
ATOM 1689 C CA . GLN A 1 217 ? 23.844 11.289 6.559 1 55.66 217 GLN A CA 1
ATOM 1690 C C . GLN A 1 217 ? 24.547 10.086 5.934 1 55.66 217 GLN A C 1
ATOM 1692 O O . GLN A 1 217 ? 24.031 8.977 5.961 1 55.66 217 GLN A O 1
ATOM 1697 N N . PRO A 1 218 ? 25.484 10.297 5.023 1 46.25 218 PRO A N 1
ATOM 1698 C CA . PRO A 1 218 ? 26.266 9.172 4.496 1 46.25 218 PRO A CA 1
ATOM 1699 C C . PRO A 1 218 ? 26.656 8.164 5.578 1 46.25 218 PRO A C 1
ATOM 1701 O O . PRO A 1 218 ? 26.922 8.555 6.719 1 46.25 218 PRO A O 1
ATOM 1704 N N . SER A 1 219 ? 26.047 7.055 5.648 1 41.47 219 SER A N 1
ATOM 1705 C CA . SER A 1 219 ? 26.703 6.062 6.496 1 41.47 219 SER A CA 1
ATOM 1706 C C . SER A 1 219 ? 28.219 6.094 6.328 1 41.47 219 SER A C 1
ATOM 1708 O O . SER A 1 219 ? 28.719 6.332 5.227 1 41.47 219 SER A O 1
ATOM 1710 N N . ASP A 1 220 ? 28.953 6.328 7.402 1 37.22 220 ASP A N 1
ATOM 1711 C CA . ASP A 1 220 ? 30.391 6.09 7.383 1 37.22 220 ASP A CA 1
ATOM 1712 C C . ASP A 1 220 ? 30.734 4.852 6.555 1 37.22 220 ASP A C 1
ATOM 1714 O O . ASP A 1 220 ? 30.266 3.75 6.855 1 37.22 220 ASP A O 1
ATOM 1718 N N . SER A 1 221 ? 30.984 4.957 5.273 1 35.94 221 SER A N 1
ATOM 1719 C CA . SER A 1 221 ? 31.656 3.934 4.484 1 35.94 221 SER A CA 1
ATOM 1720 C C . SER A 1 221 ? 32.781 3.273 5.285 1 35.94 221 SER A C 1
ATOM 1722 O O . SER A 1 221 ? 33.75 3.934 5.668 1 35.94 221 SER A O 1
ATOM 1724 N N . GLY A 1 222 ? 32.625 2.41 6.277 1 30.52 222 GLY A N 1
ATOM 1725 C CA . GLY A 1 222 ? 33.75 1.613 6.723 1 30.52 222 GLY A CA 1
ATOM 1726 C C . GLY A 1 222 ? 34.688 1.234 5.598 1 30.52 222 GLY A C 1
ATOM 1727 O O . GLY A 1 222 ? 34.25 0.942 4.484 1 30.52 222 GLY A O 1
ATOM 1728 N N . ALA A 1 223 ? 36.094 1.64 5.734 1 30.53 223 ALA A N 1
ATOM 1729 C CA . ALA A 1 223 ? 37.344 1.447 5.004 1 30.53 223 ALA A CA 1
ATOM 1730 C C . ALA A 1 223 ? 37.531 -0.017 4.621 1 30.53 223 ALA A C 1
ATOM 1732 O O . ALA A 1 223 ? 37.344 -0.913 5.445 1 30.53 223 ALA A O 1
ATOM 1733 N N . GLU A 1 224 ? 37.5 -0.37 3.387 1 31.27 224 GLU A N 1
ATOM 1734 C CA . GLU A 1 224 ? 38.125 -1.552 2.814 1 31.27 224 GLU A CA 1
ATOM 1735 C C . GLU A 1 224 ? 39.5 -1.808 3.453 1 31.27 224 GLU A C 1
ATOM 1737 O O . GLU A 1 224 ? 40.406 -1.003 3.305 1 31.27 224 GLU A O 1
ATOM 1742 N N . GLN A 1 225 ? 39.562 -2.25 4.707 1 27.72 225 GLN A N 1
ATOM 1743 C CA . GLN A 1 225 ? 40.906 -2.688 5.059 1 27.72 225 GLN A CA 1
ATOM 1744 C C . GLN A 1 225 ? 41.469 -3.627 3.998 1 27.72 225 GLN A C 1
ATOM 1746 O O . GLN A 1 225 ? 40.812 -4.59 3.598 1 27.72 225 GLN A O 1
ATOM 1751 N N . PRO A 1 226 ? 42.5 -3.176 3.334 1 28.92 226 PRO A N 1
ATOM 1752 C CA . PRO A 1 226 ? 43.25 -3.955 2.338 1 28.92 226 PRO A CA 1
ATOM 1753 C C . PRO A 1 226 ? 43.656 -5.324 2.861 1 28.92 226 PRO A C 1
ATOM 1755 O O . PRO A 1 226 ? 44.094 -5.441 4.008 1 28.92 226 PRO A O 1
ATOM 1758 N N . ILE A 1 227 ? 43 -6.371 2.543 1 25.92 227 ILE A N 1
ATOM 1759 C CA . ILE A 1 227 ? 43.656 -7.652 2.768 1 25.92 227 ILE A CA 1
ATOM 1760 C C . ILE A 1 227 ? 45.125 -7.574 2.299 1 25.92 227 ILE A C 1
ATOM 1762 O O . ILE A 1 227 ? 45.375 -7.25 1.141 1 25.92 227 ILE A O 1
ATOM 1766 N N . THR A 1 228 ? 45.906 -7.066 3.135 1 25.19 228 THR A N 1
ATOM 1767 C CA . THR A 1 228 ? 47.312 -7.309 2.936 1 25.19 228 THR A CA 1
ATOM 1768 C C . THR A 1 228 ? 47.562 -8.727 2.422 1 25.19 228 THR A C 1
ATOM 1770 O O . THR A 1 228 ? 46.906 -9.672 2.873 1 25.19 228 THR A O 1
ATOM 1773 N N . SER A 1 229 ? 48.406 -8.852 1.304 1 22.88 229 SER A N 1
ATOM 1774 C CA . SER A 1 229 ? 49 -10.102 0.85 1 22.88 229 SER A CA 1
ATOM 1775 C C . SER A 1 229 ? 49.656 -10.852 2.006 1 22.88 229 SER A C 1
ATOM 1777 O O . SER A 1 229 ? 50.25 -10.234 2.896 1 22.88 229 SER A O 1
ATOM 1779 N N . MET B 1 1 ? -8.68 -34.25 -46.219 1 32.09 1 MET B N 1
ATOM 1780 C CA . MET B 1 1 ? -7.543 -34.062 -45.312 1 32.09 1 MET B CA 1
ATOM 1781 C C . MET B 1 1 ? -7.855 -33 -44.25 1 32.09 1 MET B C 1
ATOM 1783 O O . MET B 1 1 ? -8.055 -31.828 -44.562 1 32.09 1 MET B O 1
ATOM 1787 N N . GLY B 1 2 ? -8.711 -33.312 -43.281 1 37.56 2 GLY B N 1
ATOM 1788 C CA . GLY B 1 2 ? -9.156 -32.438 -42.219 1 37.56 2 GLY B CA 1
ATOM 1789 C C . GLY B 1 2 ? -8.016 -31.781 -41.469 1 37.56 2 GLY B C 1
ATOM 1790 O O . GLY B 1 2 ? -7.164 -32.469 -40.906 1 37.56 2 GLY B O 1
ATOM 1791 N N . THR B 1 3 ? -7.43 -30.688 -42.094 1 40.19 3 THR B N 1
ATOM 1792 C CA . THR B 1 3 ? -6.406 -29.938 -41.344 1 40.19 3 THR B CA 1
ATOM 1793 C C . THR B 1 3 ? -6.738 -29.875 -39.875 1 40.19 3 THR B C 1
ATOM 1795 O O . THR B 1 3 ? -7.816 -29.422 -39.469 1 40.19 3 THR B O 1
ATOM 1798 N N . SER B 1 4 ? -6.492 -30.953 -39.156 1 39.5 4 SER B N 1
ATOM 1799 C CA . SER B 1 4 ? -6.516 -30.875 -37.688 1 39.5 4 SER B CA 1
ATOM 1800 C C . SER B 1 4 ? -5.941 -29.547 -37.188 1 39.5 4 SER B C 1
ATOM 1802 O O . SER B 1 4 ? -4.758 -29.266 -37.406 1 39.5 4 SER B O 1
ATOM 1804 N N . THR B 1 5 ? -6.621 -28.422 -37.5 1 41.78 5 THR B N 1
ATOM 1805 C CA . THR B 1 5 ? -6.219 -27.156 -36.906 1 41.78 5 THR B CA 1
ATOM 1806 C C . THR B 1 5 ? -5.672 -27.391 -35.5 1 41.78 5 THR B C 1
ATOM 1808 O O . THR B 1 5 ? -6.32 -28.031 -34.656 1 41.78 5 THR B O 1
ATOM 1811 N N . LYS B 1 6 ? -4.41 -27.688 -35.312 1 43.12 6 LYS B N 1
ATOM 1812 C CA . LYS B 1 6 ? -3.74 -27.703 -34.031 1 43.12 6 LYS B CA 1
ATOM 1813 C C . LYS B 1 6 ? -4.504 -26.875 -33 1 43.12 6 LYS B C 1
ATOM 1815 O O . LYS B 1 6 ? -4.879 -25.734 -33.281 1 43.12 6 LYS B O 1
ATOM 1820 N N . PRO B 1 7 ? -5.188 -27.422 -32.031 1 47.84 7 PRO B N 1
ATOM 1821 C CA . PRO B 1 7 ? -5.887 -26.641 -30.984 1 47.84 7 PRO B CA 1
ATOM 1822 C C . PRO B 1 7 ? -5.094 -25.422 -30.531 1 47.84 7 PRO B C 1
ATOM 1824 O O . PRO B 1 7 ? -3.863 -25.469 -30.484 1 47.84 7 PRO B O 1
ATOM 1827 N N . SER B 1 8 ? -5.34 -24.188 -31 1 54.22 8 SER B N 1
ATOM 1828 C CA . SER B 1 8 ? -4.793 -22.891 -30.594 1 54.22 8 SER B CA 1
ATOM 1829 C C . SER B 1 8 ? -4.348 -22.922 -29.141 1 54.22 8 SER B C 1
ATOM 1831 O O . SER B 1 8 ? -5.016 -23.5 -28.281 1 54.22 8 SER B O 1
ATOM 1833 N N . LYS B 1 9 ? -3.051 -22.938 -28.75 1 63.28 9 LYS B N 1
ATOM 1834 C CA . LYS B 1 9 ? -2.43 -23.047 -27.422 1 63.28 9 LYS B CA 1
ATOM 1835 C C . LYS B 1 9 ? -3.207 -22.234 -26.391 1 63.28 9 LYS B C 1
ATOM 1837 O O . LYS B 1 9 ? -3.488 -21.062 -26.594 1 63.28 9 LYS B O 1
ATOM 1842 N N . ALA B 1 10 ? -3.816 -22.984 -25.312 1 87.12 10 ALA B N 1
ATOM 1843 C CA . ALA B 1 10 ? -4.543 -22.328 -24.219 1 87.12 10 ALA B CA 1
ATOM 1844 C C . ALA B 1 10 ? -3.605 -21.516 -23.344 1 87.12 10 ALA B C 1
ATOM 1846 O O . ALA B 1 10 ? -2.463 -21.906 -23.109 1 87.12 10 ALA B O 1
ATOM 1847 N N . TYR B 1 11 ? -3.83 -20.266 -23.266 1 96.62 11 TYR B N 1
ATOM 1848 C CA . TYR B 1 11 ? -3.123 -19.453 -22.266 1 96.62 11 TYR B CA 1
ATOM 1849 C C . TYR B 1 11 ? -3.229 -20.078 -20.875 1 96.62 11 TYR B C 1
ATOM 1851 O O . TYR B 1 11 ? -4.25 -20.672 -20.547 1 96.62 11 TYR B O 1
ATOM 1859 N N . ARG B 1 12 ? -2.117 -20.062 -20.156 1 97.88 12 ARG B N 1
ATOM 1860 C CA . ARG B 1 12 ? -2.098 -20.656 -18.828 1 97.88 12 ARG B CA 1
ATOM 1861 C C . ARG B 1 12 ? -1.895 -19.594 -17.766 1 97.88 12 ARG B C 1
ATOM 1863 O O . ARG B 1 12 ? -0.894 -18.859 -17.781 1 97.88 12 ARG B O 1
ATOM 1870 N N . ILE B 1 13 ? -2.875 -19.438 -16.891 1 98.44 13 ILE B N 1
ATOM 1871 C CA . ILE B 1 13 ? -2.756 -18.609 -15.695 1 98.44 13 ILE B CA 1
ATOM 1872 C C . ILE B 1 13 ? -2.631 -19.5 -14.461 1 98.44 13 ILE B C 1
ATOM 1874 O O . ILE B 1 13 ? -3.475 -20.375 -14.227 1 98.44 13 ILE B O 1
ATOM 1878 N N . VAL B 1 14 ? -1.537 -19.359 -13.734 1 98.81 14 VAL B N 1
ATOM 1879 C CA . VAL B 1 14 ? -1.308 -20.125 -12.516 1 98.81 14 VAL B CA 1
ATOM 1880 C C . VAL B 1 14 ? -1.503 -19.219 -11.297 1 98.81 14 VAL B C 1
ATOM 1882 O O . VAL B 1 14 ? -0.997 -18.094 -11.258 1 98.81 14 VAL B O 1
ATOM 1885 N N . ILE B 1 15 ? -2.289 -19.672 -10.352 1 98.88 15 ILE B N 1
ATOM 1886 C CA . ILE B 1 15 ? -2.475 -18.938 -9.109 1 98.88 15 ILE B CA 1
ATOM 1887 C C . ILE B 1 15 ? -2.209 -19.859 -7.918 1 98.88 15 ILE B C 1
ATOM 1889 O O . ILE B 1 15 ? -2.615 -21.016 -7.918 1 98.88 15 ILE B O 1
ATOM 1893 N N . THR B 1 16 ? -1.414 -19.391 -6.949 1 98.81 16 THR B N 1
ATOM 1894 C CA . THR B 1 16 ? -1.087 -20.188 -5.777 1 98.81 16 THR B CA 1
ATOM 1895 C C . THR B 1 16 ? -1.63 -19.547 -4.508 1 98.81 16 THR B C 1
ATOM 1897 O O . THR B 1 16 ? -1.814 -18.328 -4.457 1 98.81 16 THR B O 1
ATOM 1900 N N . GLY B 1 17 ? -2.004 -20.312 -3.49 1 98.12 17 GLY B N 1
ATOM 1901 C CA . GLY B 1 17 ? -2.26 -19.953 -2.107 1 98.12 17 GLY B CA 1
ATOM 1902 C C . GLY B 1 17 ? -1.473 -20.781 -1.11 1 98.12 17 GLY B C 1
ATOM 1903 O O . GLY B 1 17 ? -1.002 -21.859 -1.437 1 98.12 17 GLY B O 1
ATOM 1904 N N . PHE B 1 18 ? -1.317 -20.25 0.077 1 96 18 PHE B N 1
ATOM 1905 C CA . PHE B 1 18 ? -0.545 -20.969 1.089 1 96 18 PHE B CA 1
ATOM 1906 C C . PHE B 1 18 ? -1.462 -21.766 2 1 96 18 PHE B C 1
ATOM 1908 O O . PHE B 1 18 ? -2.588 -21.359 2.285 1 96 18 PHE B O 1
ATOM 1915 N N . GLY B 1 19 ? -0.955 -22.906 2.35 1 90.62 19 GLY B N 1
ATOM 1916 C CA . GLY B 1 19 ? -1.654 -23.703 3.348 1 90.62 19 GLY B CA 1
ATOM 1917 C C . GLY B 1 19 ? -1.592 -23.094 4.738 1 90.62 19 GLY B C 1
ATOM 1918 O O . GLY B 1 19 ? -1.115 -21.984 4.918 1 90.62 19 GLY B O 1
ATOM 1919 N N . ALA B 1 20 ? -2.217 -23.844 5.719 1 78.88 20 ALA B N 1
ATOM 1920 C CA . ALA B 1 20 ? -2.279 -23.391 7.105 1 78.88 20 ALA B CA 1
ATOM 1921 C C . ALA B 1 20 ? -0.883 -23.281 7.711 1 78.88 20 ALA B C 1
ATOM 1923 O O . ALA B 1 20 ? 0.02 -24.031 7.348 1 78.88 20 ALA B O 1
ATOM 1924 N N . PHE B 1 21 ? -0.698 -22.297 8.352 1 72.06 21 PHE B N 1
ATOM 1925 C CA . PHE B 1 21 ? 0.556 -22.109 9.078 1 72.06 21 PHE B CA 1
ATOM 1926 C C . PHE B 1 21 ? 0.312 -21.453 10.43 1 72.06 21 PHE B C 1
ATOM 1928 O O . PHE B 1 21 ? -0.597 -20.641 10.578 1 72.06 21 PHE B O 1
ATOM 1935 N N . GLY B 1 22 ? 1.016 -21.844 11.344 1 61.84 22 GLY B N 1
ATOM 1936 C CA . GLY B 1 22 ? 0.877 -21.297 12.68 1 61.84 22 GLY B CA 1
ATOM 1937 C C . GLY B 1 22 ? -0.449 -21.641 13.328 1 61.84 22 GLY B C 1
ATOM 1938 O O . GLY B 1 22 ? -0.862 -22.797 13.336 1 61.84 22 GLY B O 1
ATOM 1939 N N . ILE B 1 23 ? -1.026 -20.641 13.953 1 54.12 23 ILE B N 1
ATOM 1940 C CA . ILE B 1 23 ? -2.262 -20.781 14.719 1 54.12 23 ILE B CA 1
ATOM 1941 C C . ILE B 1 23 ? -3.463 -20.672 13.773 1 54.12 23 ILE B C 1
ATOM 1943 O O . ILE B 1 23 ? -4.605 -20.891 14.195 1 54.12 23 ILE B O 1
ATOM 1947 N N . HIS B 1 24 ? -3.129 -20.359 12.461 1 57.75 24 HIS B N 1
ATOM 1948 C CA . HIS B 1 24 ? -4.262 -20.125 11.57 1 57.75 24 HIS B CA 1
ATOM 1949 C C . HIS B 1 24 ? -4.801 -21.453 11.016 1 57.75 24 HIS B C 1
ATOM 1951 O O . HIS B 1 24 ? -4.074 -22.188 10.352 1 57.75 24 HIS B O 1
ATOM 1957 N N . GLU B 1 25 ? -6.031 -21.766 11.391 1 62.91 25 GLU B N 1
ATOM 1958 C CA . GLU B 1 25 ? -6.684 -22.953 10.859 1 62.91 25 GLU B CA 1
ATOM 1959 C C . GLU B 1 25 ? -6.926 -22.844 9.359 1 62.91 25 GLU B C 1
ATOM 1961 O O . GLU B 1 25 ? -6.758 -23.812 8.617 1 62.91 25 GLU B O 1
ATOM 1966 N N . GLU B 1 26 ? -7.25 -21.547 9 1 84 26 GLU B N 1
ATOM 1967 C CA . GLU B 1 26 ? -7.457 -21.422 7.562 1 84 26 GLU B CA 1
ATOM 1968 C C . GLU B 1 26 ? -6.727 -20.203 7.008 1 84 26 GLU B C 1
ATOM 1970 O O . GLU B 1 26 ? -6.758 -19.125 7.613 1 84 26 GLU B O 1
ATOM 1975 N N . ASN B 1 27 ? -5.828 -20.344 6.062 1 93.62 27 ASN B N 1
ATOM 1976 C CA . ASN B 1 27 ? -5.105 -19.297 5.355 1 93.62 27 ASN B CA 1
ATOM 1977 C C . ASN B 1 27 ? -5.992 -18.594 4.328 1 93.62 27 ASN B C 1
ATOM 1979 O O . ASN B 1 27 ? -6.488 -19.234 3.398 1 93.62 27 ASN B O 1
ATOM 1983 N N . SER B 1 28 ? -6.234 -17.328 4.531 1 96.88 28 SER B N 1
ATOM 1984 C CA . SER B 1 28 ? -7.125 -16.547 3.672 1 96.88 28 SER B CA 1
ATOM 1985 C C . SER B 1 28 ? -6.723 -16.672 2.205 1 96.88 28 SER B C 1
ATOM 1987 O O . SER B 1 28 ? -7.578 -16.641 1.318 1 96.88 28 SER B O 1
ATOM 1989 N N . SER B 1 29 ? -5.41 -16.828 1.942 1 98 29 SER B N 1
ATOM 1990 C CA . SER B 1 29 ? -4.957 -16.969 0.562 1 98 29 SER B CA 1
ATOM 1991 C C . SER B 1 29 ? -5.48 -18.25 -0.072 1 98 29 SER B C 1
ATOM 1993 O O . SER B 1 29 ? -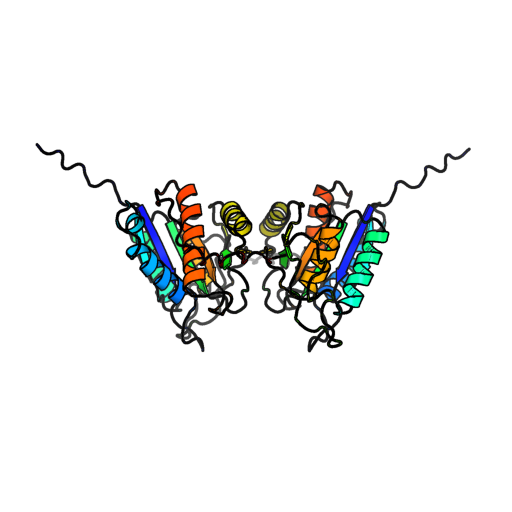5.969 -18.234 -1.204 1 98 29 SER B O 1
ATOM 1995 N N . SER B 1 30 ? -5.41 -19.344 0.693 1 97.44 30 SER B N 1
ATOM 1996 C CA . SER B 1 30 ? -5.93 -20.609 0.203 1 97.44 30 SER B CA 1
ATOM 1997 C C . SER B 1 30 ? -7.438 -20.531 -0.025 1 97.44 30 SER B C 1
ATOM 1999 O O . SER B 1 30 ? -7.934 -20.969 -1.067 1 97.44 30 SER B O 1
ATOM 2001 N N . VAL B 1 31 ? -8.156 -19.969 0.905 1 97.31 31 VAL B N 1
ATOM 2002 C CA . VAL B 1 31 ? -9.617 -19.875 0.828 1 97.31 31 VAL B CA 1
ATOM 2003 C C . VAL B 1 31 ? -10.008 -19.031 -0.379 1 97.31 31 VAL B C 1
ATOM 2005 O O . VAL B 1 31 ? -10.906 -19.391 -1.138 1 97.31 31 VAL B O 1
ATOM 2008 N N . ALA B 1 32 ? -9.312 -17.938 -0.591 1 98.12 32 ALA B N 1
ATOM 2009 C CA . ALA B 1 32 ? -9.609 -17.031 -1.702 1 98.12 32 ALA B CA 1
ATOM 2010 C C . ALA B 1 32 ? -9.359 -17.719 -3.043 1 98.12 32 ALA B C 1
ATOM 2012 O O . ALA B 1 32 ? -10.18 -17.609 -3.961 1 98.12 32 ALA B O 1
ATOM 2013 N N . VAL B 1 33 ? -8.281 -18.438 -3.162 1 98.56 33 VAL B N 1
ATOM 2014 C CA . VAL B 1 33 ? -7.91 -19.094 -4.41 1 98.56 33 VAL B CA 1
ATOM 2015 C C . VAL B 1 33 ? -8.883 -20.234 -4.703 1 98.56 33 VAL B C 1
ATOM 2017 O O . VAL B 1 33 ? -9.305 -20.422 -5.848 1 98.56 33 VAL B O 1
ATOM 2020 N N . GLN B 1 34 ? -9.242 -20.953 -3.666 1 97.69 34 GLN B N 1
ATOM 2021 C CA . GLN B 1 34 ? -10.219 -22.016 -3.834 1 97.69 34 GLN B CA 1
ATOM 2022 C C . GLN B 1 34 ? -11.562 -21.469 -4.293 1 97.69 34 GLN B C 1
ATOM 2024 O O . GLN B 1 34 ? -12.195 -22.031 -5.195 1 97.69 34 GLN B O 1
ATOM 2029 N N . THR B 1 35 ? -11.969 -20.422 -3.625 1 98.06 35 THR B N 1
ATOM 2030 C CA . THR B 1 35 ? -13.234 -19.797 -3.975 1 98.06 35 THR B CA 1
ATOM 2031 C C . THR B 1 35 ? -13.203 -19.266 -5.406 1 98.06 35 THR B C 1
ATOM 2033 O O . THR B 1 35 ? -14.18 -19.406 -6.152 1 98.06 35 THR B O 1
ATOM 2036 N N . LEU B 1 36 ? -12.062 -18.703 -5.832 1 98.06 36 LEU B N 1
ATOM 2037 C CA . LEU B 1 36 ? -11.906 -18.219 -7.203 1 98.06 36 LEU B CA 1
ATOM 2038 C C . LEU B 1 36 ? -12.016 -19.375 -8.195 1 98.06 36 LEU B C 1
ATOM 2040 O O . LEU B 1 36 ? -12.672 -19.25 -9.227 1 98.06 36 LEU B O 1
ATOM 2044 N N . ARG B 1 37 ? -11.367 -20.469 -7.891 1 97.88 37 ARG B N 1
ATOM 2045 C CA . ARG B 1 37 ? -11.453 -21.641 -8.75 1 97.88 37 ARG B CA 1
ATOM 2046 C C . ARG B 1 37 ? -12.898 -22.078 -8.938 1 97.88 37 ARG B C 1
ATOM 2048 O O . ARG B 1 37 ? -13.32 -22.375 -10.055 1 97.88 37 ARG B O 1
ATOM 2055 N N . GLU B 1 38 ? -13.617 -22.062 -7.836 1 97.5 38 GLU B N 1
ATOM 2056 C CA . GLU B 1 38 ? -15.023 -22.453 -7.891 1 97.5 38 GLU B CA 1
ATOM 2057 C C . GLU B 1 38 ? -15.828 -21.5 -8.758 1 97.5 38 GLU B C 1
ATOM 2059 O O . GLU B 1 38 ? -16.609 -21.938 -9.602 1 97.5 38 GLU B O 1
ATOM 2064 N N . LEU B 1 39 ? -15.625 -20.25 -8.547 1 96.44 39 LEU B N 1
ATOM 2065 C CA . LEU B 1 39 ? -16.328 -19.25 -9.344 1 96.44 39 LEU B CA 1
ATOM 2066 C C . LEU B 1 39 ? -15.969 -19.359 -10.82 1 96.44 39 LEU B C 1
ATOM 2068 O O . LEU B 1 39 ? -16.844 -19.25 -11.68 1 96.44 39 LEU B O 1
ATOM 2072 N N . TRP B 1 40 ? -14.695 -19.609 -11.109 1 96.25 40 TRP B N 1
ATOM 2073 C CA . TRP B 1 40 ? -14.211 -19.75 -12.477 1 96.25 40 TRP B CA 1
ATOM 2074 C C . TRP B 1 40 ? -14.898 -20.906 -13.18 1 96.25 40 TRP B C 1
ATOM 2076 O O . TRP B 1 40 ? -15.406 -20.75 -14.289 1 96.25 40 TRP B O 1
ATOM 2086 N N . PHE B 1 41 ? -14.992 -22.016 -12.508 1 94.94 41 PHE B N 1
ATOM 2087 C CA . PHE B 1 41 ? -15.5 -23.234 -13.133 1 94.94 41 PHE B CA 1
ATOM 2088 C C . PHE B 1 41 ? -17.016 -23.219 -13.195 1 94.94 41 PHE B C 1
ATOM 2090 O O . PHE B 1 41 ? -17.625 -23.906 -14.023 1 94.94 41 PHE B O 1
ATOM 2097 N N . ASN B 1 42 ? -17.625 -22.328 -12.32 1 94.88 42 ASN B N 1
ATOM 2098 C CA . ASN B 1 42 ? -19.078 -22.219 -12.312 1 94.88 42 ASN B CA 1
ATOM 2099 C C . ASN B 1 42 ? -19.562 -21.156 -13.273 1 94.88 42 ASN B C 1
ATOM 2101 O O . ASN B 1 42 ? -20.766 -20.922 -13.406 1 94.88 42 ASN B O 1
ATOM 2105 N N . THR B 1 43 ? -18.656 -20.484 -13.891 1 94.5 43 THR B N 1
ATOM 2106 C CA . THR B 1 43 ? -18.984 -19.484 -14.891 1 94.5 43 THR B CA 1
ATOM 2107 C C . THR B 1 43 ? -18.75 -20.016 -16.297 1 94.5 43 THR B C 1
ATOM 2109 O O . THR B 1 43 ? -17.609 -20.234 -16.703 1 94.5 43 THR B O 1
ATOM 2112 N N . ASP B 1 44 ? -19.719 -20.188 -17.125 1 93.38 44 ASP B N 1
ATOM 2113 C CA . ASP B 1 44 ? -19.672 -20.828 -18.422 1 93.38 44 ASP B CA 1
ATOM 2114 C C . ASP B 1 44 ? -18.672 -20.141 -19.344 1 93.38 44 ASP B C 1
ATOM 2116 O O . ASP B 1 44 ? -17.859 -20.797 -20.016 1 93.38 44 ASP B O 1
ATOM 2120 N N . GLU B 1 45 ? -18.703 -18.828 -19.312 1 93.62 45 GLU B N 1
ATOM 2121 C CA . GLU B 1 45 ? -17.828 -18.062 -20.203 1 93.62 45 GLU B CA 1
ATOM 2122 C C . GLU B 1 45 ? -16.359 -18.281 -19.859 1 93.62 45 GLU B C 1
ATOM 2124 O O . GLU B 1 45 ? -15.508 -18.312 -20.734 1 93.62 45 GLU B O 1
ATOM 2129 N N . LEU B 1 46 ? -16.141 -18.469 -18.562 1 94.31 46 LEU B N 1
ATOM 2130 C CA . LEU B 1 46 ? -14.758 -18.656 -18.125 1 94.31 46 LEU B CA 1
ATOM 2131 C C . LEU B 1 46 ? -14.305 -20.094 -18.328 1 94.31 46 LEU B C 1
ATOM 2133 O O . LEU B 1 46 ? -13.164 -20.328 -18.719 1 94.31 46 LEU B O 1
ATOM 2137 N N . HIS B 1 47 ? -15.188 -20.969 -18.156 1 89.06 47 HIS B N 1
ATOM 2138 C CA . HIS B 1 47 ? -14.891 -22.391 -18.281 1 89.06 47 HIS B CA 1
ATOM 2139 C C . HIS B 1 47 ? -14.578 -22.766 -19.719 1 89.06 47 HIS B C 1
ATOM 2141 O O . HIS B 1 47 ? -13.75 -23.641 -19.984 1 89.06 47 HIS B O 1
ATOM 2147 N N . SER B 1 48 ? -15.102 -22.047 -20.703 1 90.12 48 SER B N 1
ATOM 2148 C CA . SER B 1 48 ? -15.008 -22.438 -22.109 1 90.12 48 SER B CA 1
ATOM 2149 C C . SER B 1 48 ? -14.008 -21.562 -22.844 1 90.12 48 SER B C 1
ATOM 2151 O O . SER B 1 48 ? -13.75 -21.781 -24.031 1 90.12 48 SER B O 1
ATOM 2153 N N . CYS B 1 49 ? -13.492 -20.609 -22.094 1 92.06 49 CYS B N 1
ATOM 2154 C CA . CYS B 1 49 ? -12.57 -19.703 -22.781 1 92.06 49 CYS B CA 1
ATOM 2155 C C . CYS B 1 49 ? -11.219 -20.375 -23.016 1 92.06 49 CYS B C 1
ATOM 2157 O O . CYS B 1 49 ? -10.945 -21.438 -22.469 1 92.06 49 CYS B O 1
ATOM 2159 N N . PRO B 1 50 ? -10.312 -19.859 -23.875 1 94.56 50 PRO B N 1
ATOM 2160 C CA . PRO B 1 50 ? -9.016 -20.469 -24.219 1 94.56 50 PRO B CA 1
ATOM 2161 C C . PRO B 1 50 ? -7.957 -20.188 -23.156 1 94.56 50 PRO B C 1
ATOM 2163 O O . PRO B 1 50 ? -6.777 -20.016 -23.484 1 94.56 50 PRO B O 1
ATOM 2166 N N . VAL B 1 51 ? -8.398 -19.938 -21.922 1 96.62 51 VAL B N 1
ATOM 2167 C CA . VAL B 1 51 ? -7.496 -19.703 -20.812 1 96.62 51 VAL B CA 1
ATOM 2168 C C . VAL B 1 51 ? -7.688 -20.797 -19.75 1 96.62 51 VAL B C 1
ATOM 2170 O O . VAL B 1 51 ? -8.812 -21.047 -19.312 1 96.62 51 VAL B O 1
ATOM 2173 N N . GLU B 1 52 ? -6.629 -21.484 -19.469 1 96.06 52 GLU B N 1
ATOM 2174 C CA . GLU B 1 52 ? -6.641 -22.469 -18.391 1 96.06 52 GLU B CA 1
ATOM 2175 C C . GLU B 1 52 ? -6.195 -21.859 -17.062 1 96.06 52 GLU B C 1
ATOM 2177 O O . GLU B 1 52 ? -5.117 -21.281 -16.984 1 96.06 52 GLU B O 1
ATOM 2182 N N . LEU B 1 53 ? -7.078 -21.953 -16.062 1 97 53 LEU B N 1
ATOM 2183 C CA . LEU B 1 53 ? -6.703 -21.547 -14.719 1 97 53 LEU B CA 1
ATOM 2184 C C . LEU B 1 53 ? -6.18 -22.734 -13.922 1 97 53 LEU B C 1
ATOM 2186 O O . LEU B 1 53 ? -6.898 -23.719 -13.711 1 97 53 LEU B O 1
ATOM 2190 N N . ILE B 1 54 ? -4.934 -22.703 -13.586 1 97.5 54 ILE B N 1
ATOM 2191 C CA . ILE B 1 54 ? -4.293 -23.734 -12.789 1 97.5 54 ILE B CA 1
ATOM 2192 C C . ILE B 1 54 ? -4.078 -23.234 -11.359 1 97.5 54 ILE B C 1
ATOM 2194 O O . ILE B 1 54 ? -3.477 -22.172 -11.156 1 97.5 54 ILE B O 1
ATOM 2198 N N . THR B 1 55 ? -4.574 -23.938 -10.352 1 97.69 55 THR B N 1
ATOM 2199 C CA . THR B 1 55 ? -4.492 -23.484 -8.969 1 97.69 55 THR B CA 1
ATOM 2200 C C . THR B 1 55 ? -3.637 -24.422 -8.133 1 97.69 55 THR B C 1
ATOM 2202 O O . THR B 1 55 ? -3.709 -25.641 -8.297 1 97.69 55 THR B O 1
ATOM 2205 N N . PHE B 1 56 ? -2.68 -23.922 -7.355 1 96.44 56 PHE B N 1
ATOM 2206 C CA . PHE B 1 56 ? -2.006 -24.562 -6.234 1 96.44 56 PHE B CA 1
ATOM 2207 C C . PHE B 1 56 ? -2.457 -23.953 -4.91 1 96.44 56 PHE B C 1
ATOM 2209 O O . PHE B 1 56 ? -1.867 -22.984 -4.434 1 96.44 56 PHE B O 1
ATOM 2216 N N . GLU B 1 57 ? -3.508 -24.453 -4.211 1 94 57 GLU B N 1
ATOM 2217 C CA . GLU B 1 57 ? -4.27 -23.75 -3.182 1 94 57 GLU B CA 1
ATOM 2218 C C . GLU B 1 57 ? -3.637 -23.938 -1.806 1 94 57 GLU B C 1
ATOM 2220 O O . GLU B 1 57 ? -3.938 -23.188 -0.874 1 94 57 GLU B O 1
ATOM 2225 N N . ASN B 1 58 ? -2.764 -24.891 -1.603 1 94.12 58 ASN B N 1
ATOM 2226 C CA . ASN B 1 58 ? -2.217 -25.172 -0.281 1 94.12 58 ASN B CA 1
ATOM 2227 C C . ASN B 1 58 ? -0.71 -25.406 -0.336 1 94.12 58 ASN B C 1
ATOM 2229 O O . ASN B 1 58 ? -0.218 -26.422 0.154 1 94.12 58 ASN B O 1
ATOM 2233 N N . VAL B 1 59 ? -0.087 -24.406 -0.868 1 96.81 59 VAL B N 1
ATOM 2234 C CA . VAL B 1 59 ? 1.369 -24.5 -0.848 1 96.81 59 VAL B CA 1
ATOM 2235 C C . VAL B 1 59 ? 1.86 -24.609 0.594 1 96.81 59 VAL B C 1
ATOM 2237 O O . VAL B 1 59 ? 1.531 -23.766 1.436 1 96.81 59 VAL B O 1
ATOM 2240 N N . PRO B 1 60 ? 2.557 -25.688 0.894 1 95 60 PRO B N 1
ATOM 2241 C CA . PRO B 1 60 ? 3.102 -25.766 2.252 1 95 60 PRO B CA 1
ATOM 2242 C C . PRO B 1 60 ? 4.039 -24.609 2.574 1 95 60 PRO B C 1
ATOM 2244 O O . PRO B 1 60 ? 4.789 -24.156 1.705 1 95 60 PRO B O 1
ATOM 2247 N N . VAL B 1 61 ? 4.035 -24.203 3.809 1 94 61 VAL B N 1
ATOM 2248 C CA . VAL B 1 61 ? 4.785 -23.031 4.223 1 94 61 VAL B CA 1
ATOM 2249 C C . VAL B 1 61 ? 6.223 -23.422 4.566 1 94 61 VAL B C 1
ATOM 2251 O O . VAL B 1 61 ? 6.66 -23.266 5.707 1 94 61 VAL B O 1
ATOM 2254 N N . THR B 1 62 ? 6.902 -24 3.545 1 96.25 62 THR B N 1
ATOM 2255 C CA . THR B 1 62 ? 8.305 -24.391 3.678 1 96.25 62 THR B CA 1
ATOM 2256 C C . THR B 1 62 ? 9.117 -23.875 2.494 1 96.25 62 THR B C 1
ATOM 2258 O O . THR B 1 62 ? 8.602 -23.766 1.378 1 96.25 62 THR B O 1
ATOM 2261 N N . TYR B 1 63 ? 10.391 -23.562 2.746 1 97.12 63 TYR B N 1
ATOM 2262 C CA . TYR B 1 63 ? 11.281 -23.094 1.687 1 97.12 63 TYR B CA 1
ATOM 2263 C C . TYR B 1 63 ? 11.406 -24.141 0.58 1 97.12 63 TYR B C 1
ATOM 2265 O O . TYR B 1 63 ? 11.344 -23.797 -0.605 1 97.12 63 TYR B O 1
ATOM 2273 N N . ARG B 1 64 ? 11.5 -25.391 0.961 1 96.19 6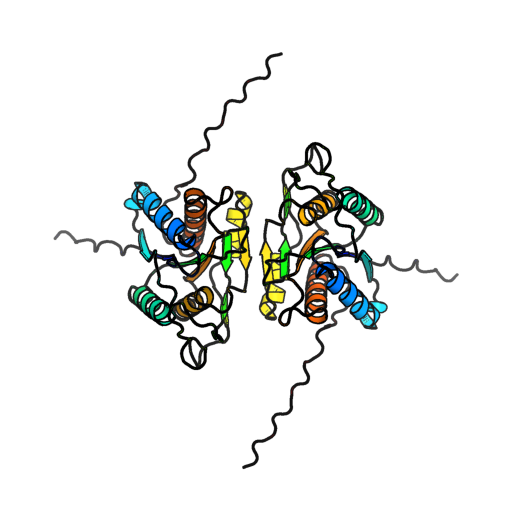4 ARG B N 1
ATOM 2274 C CA . ARG B 1 64 ? 11.648 -26.484 0.009 1 96.19 64 ARG B CA 1
ATOM 2275 C C . ARG B 1 64 ? 10.43 -26.594 -0.899 1 96.19 64 ARG B C 1
ATOM 2277 O O . ARG B 1 64 ? 10.562 -26.688 -2.121 1 96.19 64 ARG B O 1
ATOM 2284 N N . ASP B 1 65 ? 9.273 -26.578 -0.321 1 96.88 65 ASP B N 1
ATOM 2285 C CA . ASP B 1 65 ? 8.047 -26.703 -1.099 1 96.88 65 ASP B CA 1
ATOM 2286 C C . ASP B 1 65 ? 7.848 -25.5 -2.016 1 96.88 65 ASP B C 1
ATOM 2288 O O . ASP B 1 65 ? 7.375 -25.641 -3.146 1 96.88 65 ASP B O 1
ATOM 2292 N N . CYS B 1 66 ? 8.164 -24.297 -1.536 1 97.75 66 CYS B N 1
ATOM 2293 C CA . CYS B 1 66 ? 8.078 -23.109 -2.363 1 97.75 66 CYS B CA 1
ATOM 2294 C C . CYS B 1 66 ? 8.977 -23.219 -3.588 1 97.75 66 CYS B C 1
ATOM 2296 O O . CYS B 1 66 ? 8.562 -22.875 -4.699 1 97.75 66 CYS B O 1
ATOM 2298 N N . MET B 1 67 ? 10.203 -23.688 -3.381 1 97.19 67 MET B N 1
ATOM 2299 C CA . MET B 1 67 ? 11.133 -23.875 -4.492 1 97.19 67 MET B CA 1
ATOM 2300 C C . MET B 1 67 ? 10.594 -24.906 -5.477 1 97.19 67 MET B C 1
ATOM 2302 O O . MET B 1 67 ? 10.594 -24.672 -6.688 1 97.19 67 MET B O 1
ATOM 2306 N N . ASP B 1 68 ? 10.133 -26 -4.969 1 97.5 68 ASP B N 1
ATOM 2307 C CA . ASP B 1 68 ? 9.609 -27.078 -5.801 1 97.5 68 ASP B CA 1
ATOM 2308 C C . ASP B 1 68 ? 8.406 -26.625 -6.621 1 97.5 68 ASP B C 1
ATOM 2310 O O . ASP B 1 68 ? 8.336 -26.875 -7.82 1 97.5 68 ASP B O 1
ATOM 2314 N N . ILE B 1 69 ? 7.492 -25.953 -5.977 1 98 69 ILE B N 1
ATOM 2315 C CA . ILE B 1 69 ? 6.273 -25.5 -6.645 1 98 69 ILE B CA 1
ATOM 2316 C C . ILE B 1 69 ? 6.625 -24.453 -7.699 1 98 69 ILE B C 1
ATOM 2318 O O . ILE B 1 69 ? 6.07 -24.469 -8.797 1 98 69 ILE B O 1
ATOM 2322 N N . SER B 1 70 ? 7.52 -23.531 -7.328 1 98.06 70 SER B N 1
ATOM 2323 C CA . SER B 1 70 ? 7.973 -22.547 -8.297 1 98.06 70 SER B CA 1
ATOM 2324 C C . SER B 1 70 ? 8.555 -23.219 -9.539 1 98.06 70 SER B C 1
ATOM 2326 O O . SER B 1 70 ? 8.203 -22.844 -10.664 1 98.06 70 SER B O 1
ATOM 2328 N N . ASN B 1 71 ? 9.398 -24.203 -9.32 1 97.69 71 ASN B N 1
ATOM 2329 C CA . ASN B 1 71 ? 9.984 -24.938 -10.445 1 97.69 71 ASN B CA 1
ATOM 2330 C C . ASN B 1 71 ? 8.906 -25.609 -11.297 1 97.69 71 ASN B C 1
ATOM 2332 O O . ASN B 1 71 ? 8.938 -25.516 -12.523 1 97.69 71 ASN B O 1
ATOM 2336 N N . ARG B 1 72 ? 7.977 -26.234 -10.656 1 98.12 72 ARG B N 1
ATOM 2337 C CA . ARG B 1 72 ? 6.895 -26.922 -11.359 1 98.12 72 ARG B CA 1
ATOM 2338 C C . ARG B 1 72 ? 6.082 -25.938 -12.188 1 98.12 72 ARG B C 1
ATOM 2340 O O . ARG B 1 72 ? 5.746 -26.219 -13.344 1 98.12 72 ARG B O 1
ATOM 2347 N N . ILE B 1 73 ? 5.762 -24.797 -11.594 1 98.56 73 ILE B N 1
ATOM 2348 C CA . ILE B 1 73 ? 4.988 -23.766 -12.266 1 98.56 73 ILE B CA 1
ATOM 2349 C C . ILE B 1 73 ? 5.723 -23.312 -13.531 1 98.56 73 ILE B C 1
ATOM 2351 O O . ILE B 1 73 ? 5.148 -23.312 -14.625 1 98.56 73 ILE B O 1
ATOM 2355 N N . TRP B 1 74 ? 6.957 -23.047 -13.422 1 98.25 74 TRP B N 1
ATOM 2356 C CA . TRP B 1 74 ? 7.664 -22.391 -14.523 1 98.25 74 TRP B CA 1
ATOM 2357 C C . TRP B 1 74 ? 8.109 -23.422 -15.562 1 98.25 74 TRP B C 1
ATOM 2359 O O . TRP B 1 74 ? 8.344 -23.078 -16.719 1 98.25 74 TRP B O 1
ATOM 2369 N N . ASP B 1 75 ? 8.148 -24.703 -15.133 1 97.12 75 ASP B N 1
ATOM 2370 C CA . ASP B 1 75 ? 8.359 -25.781 -16.094 1 97.12 75 ASP B CA 1
ATOM 2371 C C . ASP B 1 75 ? 7.184 -25.891 -17.062 1 97.12 75 ASP B C 1
ATOM 2373 O O . ASP B 1 75 ? 7.336 -26.391 -18.172 1 97.12 75 ASP B O 1
ATOM 2377 N N . SER B 1 76 ? 6.035 -25.375 -16.656 1 95.5 76 SER B N 1
ATOM 2378 C CA . SER B 1 76 ? 4.832 -25.484 -17.484 1 95.5 76 SER B CA 1
ATOM 2379 C C . SER B 1 76 ? 4.676 -24.266 -18.391 1 95.5 76 SER B C 1
ATOM 2381 O O . SER B 1 76 ? 3.686 -24.141 -19.109 1 95.5 76 SER B O 1
ATOM 2383 N N . ASN B 1 77 ? 5.566 -23.312 -18.344 1 95.69 77 ASN B N 1
ATOM 2384 C CA . ASN B 1 77 ? 5.625 -22.109 -19.172 1 95.69 77 ASN B CA 1
ATOM 2385 C C . ASN B 1 77 ? 4.328 -21.312 -19.078 1 95.69 77 ASN B C 1
ATOM 2387 O O . ASN B 1 77 ? 3.689 -21.031 -20.109 1 95.69 77 ASN B O 1
ATOM 2391 N N . PRO B 1 78 ? 3.928 -20.906 -17.938 1 98.31 78 PRO B N 1
ATOM 2392 C CA . PRO B 1 78 ? 2.699 -20.141 -17.75 1 98.31 78 PRO B CA 1
ATOM 2393 C C . PRO B 1 78 ? 2.758 -18.766 -18.438 1 98.31 78 PRO B C 1
ATOM 2395 O O . PRO B 1 78 ? 3.846 -18.234 -18.672 1 98.31 78 PRO B O 1
ATOM 2398 N N . ASP B 1 79 ? 1.61 -18.266 -18.75 1 98.62 79 ASP B N 1
ATOM 2399 C CA . ASP B 1 79 ? 1.507 -16.938 -19.344 1 98.62 79 ASP B CA 1
ATOM 2400 C C . ASP B 1 79 ? 1.377 -15.867 -18.25 1 98.62 79 ASP B C 1
ATOM 2402 O O . ASP B 1 79 ? 1.693 -14.695 -18.484 1 98.62 79 ASP B O 1
ATOM 2406 N N . LEU B 1 80 ? 0.915 -16.234 -17.125 1 98.81 80 LEU B N 1
ATOM 2407 C CA . LEU B 1 80 ? 0.779 -15.367 -15.953 1 98.81 80 LEU B CA 1
ATOM 2408 C C . LEU B 1 80 ? 0.811 -16.172 -14.664 1 98.81 80 LEU B C 1
ATOM 2410 O O . LEU B 1 80 ? 0.149 -17.203 -14.555 1 98.81 80 LEU B O 1
ATOM 2414 N N . VAL B 1 81 ? 1.663 -15.773 -13.75 1 98.94 81 VAL B N 1
ATOM 2415 C CA . VAL B 1 81 ? 1.748 -16.422 -12.438 1 98.94 81 VAL B CA 1
ATOM 2416 C C . VAL B 1 81 ? 1.36 -15.422 -11.352 1 98.94 81 VAL B C 1
ATOM 2418 O O . VAL B 1 81 ? 1.911 -14.32 -11.281 1 98.94 81 VAL B O 1
ATOM 2421 N N . VAL B 1 82 ? 0.353 -15.781 -10.539 1 98.94 82 VAL B N 1
ATOM 2422 C CA . VAL B 1 82 ? -0.116 -14.969 -9.414 1 98.94 82 VAL B CA 1
ATOM 2423 C C . VAL B 1 82 ? 0.053 -15.75 -8.117 1 98.94 82 VAL B C 1
ATOM 2425 O O . VAL B 1 82 ? -0.611 -16.766 -7.898 1 98.94 82 VAL B O 1
ATOM 2428 N N . HIS B 1 83 ? 1.004 -15.297 -7.301 1 98.94 83 HIS B N 1
ATOM 2429 C CA . HIS B 1 83 ? 1.109 -15.852 -5.957 1 98.94 83 HIS B CA 1
ATOM 2430 C C . HIS B 1 83 ? 0.266 -15.055 -4.965 1 98.94 83 HIS B C 1
ATOM 2432 O O . HIS B 1 83 ? 0.249 -13.82 -5.008 1 98.94 83 HIS B O 1
ATOM 2438 N N . VAL B 1 84 ? -0.5 -15.75 -4.125 1 98.88 84 VAL B N 1
ATOM 2439 C CA . VAL B 1 84 ? -1.322 -15.102 -3.109 1 98.88 84 VAL B CA 1
ATOM 2440 C C . VAL B 1 84 ? -0.887 -15.555 -1.72 1 98.88 84 VAL B C 1
ATOM 2442 O O . VAL B 1 84 ? -0.643 -16.75 -1.499 1 98.88 84 VAL B O 1
ATOM 2445 N N . GLY B 1 85 ? -0.684 -14.656 -0.826 1 97.81 85 GLY B N 1
ATOM 2446 C CA . GLY B 1 85 ? -0.346 -14.945 0.56 1 97.81 85 GLY B CA 1
ATOM 2447 C C . GLY B 1 85 ? -1.161 -14.133 1.55 1 97.81 85 GLY B C 1
ATOM 2448 O O . GLY B 1 85 ? -1.746 -13.109 1.19 1 97.81 85 GLY B O 1
ATOM 2449 N N . LEU B 1 86 ? -1.188 -14.609 2.75 1 96.94 86 LEU B N 1
ATOM 2450 C CA . LEU B 1 86 ? -1.886 -13.914 3.828 1 96.94 86 LEU B CA 1
ATOM 2451 C C . LEU B 1 86 ? -0.975 -12.891 4.492 1 96.94 86 LEU B C 1
ATOM 2453 O O . LEU B 1 86 ? 0.18 -13.188 4.809 1 96.94 86 LEU B O 1
ATOM 2457 N N . ASP B 1 87 ? -1.393 -11.703 4.574 1 95.56 87 ASP B N 1
ATOM 2458 C CA . ASP B 1 87 ? -0.867 -10.742 5.535 1 95.56 87 ASP B CA 1
ATOM 2459 C C . ASP B 1 87 ? -1.86 -10.492 6.668 1 95.56 87 ASP B C 1
ATOM 2461 O O . ASP B 1 87 ? -2.873 -9.82 6.477 1 95.56 87 ASP B O 1
ATOM 2465 N N . SER B 1 88 ? -1.547 -10.969 7.793 1 92.31 88 SER B N 1
ATOM 2466 C CA . SER B 1 88 ? -2.479 -10.984 8.914 1 92.31 88 SER B CA 1
ATOM 2467 C C . SER B 1 88 ? -2.756 -9.57 9.414 1 92.31 88 SER B C 1
ATOM 2469 O O . SER B 1 88 ? -3.725 -9.344 10.148 1 92.31 88 SER B O 1
ATOM 2471 N N . SER B 1 89 ? -1.984 -8.602 9.008 1 90.5 89 SER B N 1
ATOM 2472 C CA . SER B 1 89 ? -2.143 -7.23 9.492 1 90.5 89 SER B CA 1
ATOM 2473 C C . SER B 1 89 ? -2.762 -6.336 8.422 1 90.5 89 SER B C 1
ATOM 2475 O O . SER B 1 89 ? -3.039 -5.164 8.672 1 90.5 89 SER B O 1
ATOM 2477 N N . ALA B 1 90 ? -2.949 -6.926 7.25 1 92.5 90 ALA B N 1
ATOM 2478 C CA . ALA B 1 90 ? -3.402 -6.117 6.125 1 92.5 90 ALA B CA 1
ATOM 2479 C C . ALA B 1 90 ? -4.875 -5.75 6.266 1 92.5 90 ALA B C 1
ATOM 2481 O O . ALA B 1 90 ? -5.672 -6.543 6.773 1 92.5 90 ALA B O 1
ATOM 2482 N N . ARG B 1 91 ? -5.258 -4.492 5.785 1 90.81 91 ARG B N 1
ATOM 2483 C CA . ARG B 1 91 ? -6.637 -4.02 5.742 1 90.81 91 ARG B CA 1
ATOM 2484 C C . ARG B 1 91 ? -7.09 -3.777 4.309 1 90.81 91 ARG B C 1
ATOM 2486 O O . ARG B 1 91 ? -8.086 -3.086 4.07 1 90.81 91 ARG B O 1
ATOM 2493 N N . ALA B 1 92 ? -6.352 -4.262 3.424 1 96.56 92 ALA B N 1
ATOM 2494 C CA . ALA B 1 92 ? -6.605 -4.176 1.987 1 96.56 92 ALA B CA 1
ATOM 2495 C C . ALA B 1 92 ? -5.859 -5.27 1.231 1 96.56 92 ALA B C 1
ATOM 2497 O O . ALA B 1 92 ? -4.957 -5.906 1.78 1 96.56 92 ALA B O 1
ATOM 2498 N N . VAL B 1 93 ? -6.305 -5.539 0.047 1 98.44 93 VAL B N 1
ATOM 2499 C CA . VAL B 1 93 ? -5.543 -6.398 -0.855 1 98.44 93 VAL B CA 1
ATOM 2500 C C . VAL B 1 93 ? -4.316 -5.648 -1.369 1 98.44 93 VAL B C 1
ATOM 2502 O O . VAL B 1 93 ? -4.414 -4.488 -1.777 1 98.44 93 VAL B O 1
ATOM 2505 N N . THR B 1 94 ? -3.131 -6.305 -1.293 1 98.75 94 THR B N 1
ATOM 2506 C CA . THR B 1 94 ? -1.879 -5.605 -1.561 1 98.75 94 THR B CA 1
ATOM 2507 C C . THR B 1 94 ? -1.168 -6.215 -2.768 1 98.75 94 THR B C 1
ATOM 2509 O O . THR B 1 94 ? -0.882 -7.414 -2.787 1 98.75 94 THR B O 1
ATOM 2512 N N . LEU B 1 95 ? -0.915 -5.359 -3.785 1 98.88 95 LEU B N 1
ATOM 2513 C CA . LEU B 1 95 ? -0.055 -5.727 -4.906 1 98.88 95 LEU B CA 1
ATOM 2514 C C . LEU B 1 95 ? 1.41 -5.465 -4.574 1 98.88 95 LEU B C 1
ATOM 2516 O O . LEU B 1 95 ? 1.78 -4.348 -4.211 1 98.88 95 LEU B O 1
ATOM 2520 N N . GLU B 1 96 ? 2.234 -6.5 -4.633 1 98.88 96 GLU B N 1
ATOM 2521 C CA . GLU B 1 96 ? 3.656 -6.352 -4.328 1 98.88 96 GLU B CA 1
ATOM 2522 C C . GLU B 1 96 ? 4.461 -6.066 -5.59 1 98.88 96 GLU B C 1
ATOM 2524 O O . GLU B 1 96 ? 4.426 -6.848 -6.547 1 98.88 96 GLU B O 1
ATOM 2529 N N . SER B 1 97 ? 5.23 -4.984 -5.574 1 98.69 97 SER B N 1
ATOM 2530 C CA . SER B 1 97 ? 5.852 -4.508 -6.805 1 98.69 97 SER B CA 1
ATOM 2531 C C . SER B 1 97 ? 7.254 -5.082 -6.973 1 98.69 97 SER B C 1
ATOM 2533 O O . SER B 1 97 ? 7.852 -4.973 -8.047 1 98.69 97 SER B O 1
ATOM 2535 N N . GLN B 1 98 ? 7.785 -5.711 -5.914 1 98.44 98 GLN B N 1
ATOM 2536 C CA . GLN B 1 98 ? 9.133 -6.262 -5.988 1 98.44 98 GLN B CA 1
ATOM 2537 C C . GLN B 1 98 ? 9.359 -7.328 -4.918 1 98.44 98 GLN B C 1
ATOM 2539 O O . GLN B 1 98 ? 8.5 -7.539 -4.059 1 98.44 98 GLN B O 1
ATOM 2544 N N . ALA B 1 99 ? 10.406 -8.008 -5.008 1 98.19 99 ALA B N 1
ATOM 2545 C CA . ALA B 1 99 ? 10.883 -8.953 -3.996 1 98.19 99 ALA B CA 1
ATOM 2546 C C . ALA B 1 99 ? 12.398 -8.891 -3.859 1 98.19 99 ALA B C 1
ATOM 2548 O O . ALA B 1 99 ? 13.078 -8.312 -4.711 1 98.19 99 ALA B O 1
ATOM 2549 N N . PHE B 1 100 ? 12.875 -9.43 -2.807 1 97.5 100 PHE B N 1
ATOM 2550 C CA . PHE B 1 100 ? 14.297 -9.359 -2.492 1 97.5 100 PHE B CA 1
ATOM 2551 C C . PHE B 1 100 ? 14.922 -10.75 -2.539 1 97.5 100 PHE B C 1
ATOM 2553 O O . PHE B 1 100 ? 14.258 -11.75 -2.277 1 97.5 100 PHE B O 1
ATOM 2560 N N . ASN B 1 101 ? 16.188 -10.703 -2.832 1 98 101 ASN B N 1
ATOM 2561 C CA . ASN B 1 101 ? 16.953 -11.953 -2.855 1 98 101 ASN B CA 1
ATOM 2562 C C . ASN B 1 101 ? 17.125 -12.523 -1.451 1 98 101 ASN B C 1
ATOM 2564 O O . ASN B 1 101 ? 17.25 -13.742 -1.278 1 98 101 ASN B O 1
ATOM 2568 N N . GLY B 1 102 ? 17.125 -11.805 -0.495 1 95.62 102 GLY B N 1
ATOM 2569 C CA . GLY B 1 102 ? 17.281 -12.219 0.889 1 95.62 102 GLY B CA 1
ATOM 2570 C C . GLY B 1 102 ? 17.797 -11.117 1.787 1 95.62 102 GLY B C 1
ATOM 2571 O O . GLY B 1 102 ? 17.734 -9.938 1.431 1 95.62 102 GLY B O 1
ATOM 2572 N N . PRO B 1 103 ? 18.141 -11.312 3.053 1 95.44 103 PRO B N 1
ATOM 2573 C CA . PRO B 1 103 ? 18.266 -12.68 3.562 1 95.44 103 PRO B CA 1
ATOM 2574 C C . PRO B 1 103 ? 16.953 -13.203 4.168 1 95.44 103 PRO B C 1
ATOM 2576 O O . PRO B 1 103 ? 16.297 -12.492 4.922 1 95.44 103 PRO B O 1
ATOM 2579 N N . TYR B 1 104 ? 16.625 -14.367 3.838 1 96.56 104 TYR B N 1
ATOM 2580 C CA . TYR B 1 104 ? 15.516 -15.109 4.43 1 96.56 104 TYR B CA 1
ATOM 2581 C C . TYR B 1 104 ? 16 -15.984 5.578 1 96.56 104 TYR B C 1
ATOM 2583 O O . TYR B 1 104 ? 16.25 -17.172 5.395 1 96.56 104 TYR B O 1
ATOM 2591 N N . ASN B 1 105 ? 15.992 -15.422 6.797 1 94.88 105 ASN B N 1
ATOM 2592 C CA . ASN B 1 105 ? 16.625 -16.078 7.938 1 94.88 105 ASN B CA 1
ATOM 2593 C C . ASN B 1 105 ? 15.578 -16.688 8.883 1 94.88 105 ASN B C 1
ATOM 2595 O O . ASN B 1 105 ? 15.93 -17.375 9.836 1 94.88 105 ASN B O 1
ATOM 2599 N N . MET B 1 106 ? 14.297 -16.438 8.641 1 93.75 106 MET B N 1
ATOM 2600 C CA . MET B 1 106 ? 13.258 -16.953 9.516 1 93.75 106 MET B CA 1
ATOM 2601 C C . MET B 1 106 ? 12.984 -18.422 9.219 1 93.75 106 MET B C 1
ATOM 2603 O O . MET B 1 106 ? 12.828 -18.812 8.055 1 93.75 106 MET B O 1
ATOM 2607 N N . PRO B 1 107 ? 12.914 -19.297 10.305 1 94.19 107 PRO B N 1
ATOM 2608 C CA . PRO B 1 107 ? 12.625 -20.719 10.07 1 94.19 107 PRO B CA 1
ATOM 2609 C C . PRO B 1 107 ? 11.195 -20.953 9.586 1 94.19 107 PRO B C 1
ATOM 2611 O O . PRO B 1 107 ? 10.266 -20.281 10.031 1 94.19 107 PRO B O 1
ATOM 2614 N N . ASP B 1 108 ? 11.062 -21.953 8.703 1 93.56 108 ASP B N 1
ATOM 2615 C CA . ASP B 1 108 ? 9.727 -22.312 8.234 1 93.56 108 ASP B CA 1
ATOM 2616 C C . ASP B 1 108 ? 9.039 -23.266 9.227 1 93.56 108 ASP B C 1
ATOM 2618 O O . ASP B 1 108 ? 9.469 -23.391 10.367 1 93.56 108 ASP B O 1
ATOM 2622 N N . VAL B 1 109 ? 7.852 -23.797 8.836 1 90 109 VAL B N 1
ATOM 2623 C CA . VAL B 1 109 ? 7.023 -24.562 9.758 1 90 109 VAL B CA 1
ATOM 2624 C C . VAL B 1 109 ? 7.758 -25.844 10.172 1 90 109 VAL B C 1
ATOM 2626 O O . VAL B 1 109 ? 7.461 -26.422 11.219 1 90 109 VAL B O 1
ATOM 2629 N N . ASP B 1 110 ? 8.727 -26.266 9.406 1 91.94 110 ASP B N 1
ATOM 2630 C CA . ASP B 1 110 ? 9.516 -27.453 9.719 1 91.94 110 ASP B CA 1
ATOM 2631 C C . ASP B 1 110 ? 10.797 -27.078 10.461 1 91.94 110 ASP B C 1
ATOM 2633 O O . ASP B 1 110 ? 11.586 -27.953 10.82 1 91.94 110 ASP B O 1
ATOM 2637 N N . GLY B 1 111 ? 10.992 -25.797 10.633 1 92.44 111 GLY B N 1
ATOM 2638 C CA . GLY B 1 111 ? 12.18 -25.328 11.352 1 92.44 111 GLY B CA 1
ATOM 2639 C C . GLY B 1 111 ? 13.367 -25.109 10.438 1 92.44 111 GLY B C 1
ATOM 2640 O O . GLY B 1 111 ? 14.445 -24.719 10.906 1 92.44 111 GLY B O 1
ATOM 2641 N N . ASP B 1 112 ? 13.203 -25.281 9.141 1 93.19 112 ASP B N 1
ATOM 2642 C CA . ASP B 1 112 ? 14.281 -25.109 8.172 1 93.19 112 ASP B CA 1
ATOM 2643 C C . ASP B 1 112 ? 14.398 -23.641 7.75 1 93.19 112 ASP B C 1
ATOM 2645 O O . ASP B 1 112 ? 13.422 -22.891 7.809 1 93.19 112 ASP B O 1
ATOM 2649 N N . THR B 1 113 ? 15.617 -23.297 7.324 1 92.25 113 THR B N 1
ATOM 2650 C CA . THR B 1 113 ? 15.859 -21.953 6.805 1 92.25 113 THR B CA 1
ATOM 2651 C C . THR B 1 113 ? 16.234 -22 5.324 1 92.25 113 THR B C 1
ATOM 2653 O O . THR B 1 113 ? 16.484 -23.078 4.781 1 92.25 113 THR B O 1
ATOM 2656 N N . CYS B 1 114 ? 16.172 -20.875 4.734 1 92.81 114 CYS B N 1
ATOM 2657 C CA . CYS B 1 114 ? 16.547 -20.766 3.33 1 92.81 114 CYS B CA 1
ATOM 2658 C C . CYS B 1 114 ? 17.984 -21.219 3.115 1 92.81 114 CYS B C 1
ATOM 2660 O O . CYS B 1 114 ? 18.859 -20.922 3.932 1 92.81 114 CYS B O 1
ATOM 2662 N N . LYS B 1 115 ? 18.188 -21.938 2.074 1 90.56 115 LYS B N 1
ATOM 2663 C CA . LYS B 1 115 ? 19.547 -22.375 1.736 1 90.56 115 LYS B CA 1
ATOM 2664 C C . LYS B 1 115 ? 20.438 -21.188 1.377 1 90.56 115 LYS B C 1
ATOM 2666 O O . LYS B 1 115 ? 20 -20.031 1.465 1 90.56 115 LYS B O 1
ATOM 2671 N N . PHE B 1 116 ? 21.734 -21.469 1.072 1 91.88 116 PHE B N 1
ATOM 2672 C CA . PHE B 1 116 ? 22.703 -20.484 0.608 1 91.88 116 PHE B CA 1
ATOM 2673 C C . PHE B 1 116 ? 22.781 -19.312 1.572 1 91.88 116 PHE B C 1
ATOM 2675 O O . PHE B 1 116 ? 22.734 -18.156 1.15 1 91.88 116 PHE B O 1
ATOM 2682 N N . ASP B 1 117 ? 22.641 -19.531 2.836 1 90.38 117 ASP B N 1
ATOM 2683 C CA . ASP B 1 117 ? 22.797 -18.547 3.904 1 90.38 117 ASP B CA 1
ATOM 2684 C C . ASP B 1 117 ? 21.688 -17.484 3.832 1 90.38 117 ASP B C 1
ATOM 2686 O O . ASP B 1 117 ? 21.953 -16.297 3.986 1 90.38 117 ASP B O 1
ATOM 2690 N N . GLY B 1 118 ? 20.516 -17.938 3.389 1 93.06 118 GLY B N 1
ATOM 2691 C CA . GLY B 1 118 ? 19.359 -17.062 3.443 1 93.06 118 GLY B CA 1
ATOM 2692 C C . GLY B 1 118 ? 19.078 -16.375 2.125 1 93.06 118 GLY B C 1
ATOM 2693 O O . GLY B 1 118 ? 18.172 -15.523 2.043 1 93.06 118 GLY B O 1
ATOM 2694 N N . TRP B 1 119 ? 19.844 -16.766 1.072 1 94.94 119 TRP B N 1
ATOM 2695 C CA . TRP B 1 119 ? 19.656 -16.109 -0.214 1 94.94 119 TRP B CA 1
ATOM 2696 C C . TRP B 1 119 ? 18.922 -17.016 -1.198 1 94.94 119 TRP B C 1
ATOM 2698 O O . TRP B 1 119 ? 19.219 -18.219 -1.271 1 94.94 119 TRP B O 1
ATOM 2708 N N . CYS B 1 120 ? 17.969 -16.484 -1.915 1 94.94 120 CYS B N 1
ATOM 2709 C CA . CYS B 1 120 ? 17.266 -17.25 -2.934 1 94.94 120 CYS B CA 1
ATOM 2710 C C . CYS B 1 120 ? 18.25 -17.812 -3.957 1 94.94 120 CYS B C 1
ATOM 2712 O O . CYS B 1 120 ? 18.25 -19.016 -4.23 1 94.94 120 CYS B O 1
ATOM 2714 N N . TYR B 1 121 ? 19.047 -16.875 -4.516 1 94.88 121 TYR B N 1
ATOM 2715 C CA . TYR B 1 121 ? 20.094 -17.203 -5.473 1 94.88 121 TYR B CA 1
ATOM 2716 C C . TYR B 1 121 ? 21.391 -16.484 -5.129 1 94.88 121 TYR B C 1
ATOM 2718 O O . TYR B 1 121 ? 21.453 -15.25 -5.18 1 94.88 121 TYR B O 1
ATOM 2726 N N . PRO B 1 122 ? 22.438 -17.188 -4.719 1 92.56 122 PRO B N 1
ATOM 2727 C CA . PRO B 1 122 ? 23.703 -16.578 -4.312 1 92.56 122 PRO B CA 1
ATOM 2728 C C . PRO B 1 122 ? 24.188 -15.508 -5.293 1 92.56 122 PRO B C 1
ATOM 2730 O O . PRO B 1 122 ? 24.688 -14.461 -4.875 1 92.56 122 PRO B O 1
ATOM 2733 N N . SER B 1 123 ? 24.031 -15.594 -6.605 1 92.19 123 SER B N 1
ATOM 2734 C CA . SER B 1 123 ? 24.5 -14.617 -7.582 1 92.19 123 SER B CA 1
ATOM 2735 C C . SER B 1 123 ? 23.344 -13.883 -8.227 1 92.19 123 SER B C 1
ATOM 2737 O O . SER B 1 123 ? 23.484 -13.305 -9.312 1 92.19 123 SER B O 1
ATOM 2739 N N . GLY B 1 124 ? 22.297 -13.836 -7.422 1 95.38 124 GLY B N 1
ATOM 2740 C CA . GLY B 1 124 ? 21.141 -13.164 -7.977 1 95.38 124 GLY B CA 1
ATOM 2741 C C . GLY B 1 124 ? 21.109 -11.68 -7.676 1 95.38 124 GLY B C 1
ATOM 2742 O O . GLY B 1 124 ? 21.859 -11.195 -6.828 1 95.38 124 GLY B O 1
ATOM 2743 N N . PHE B 1 125 ? 20.266 -10.906 -8.43 1 96.75 125 PHE B N 1
ATOM 2744 C CA . PHE B 1 125 ? 20.047 -9.492 -8.141 1 96.75 125 PHE B CA 1
ATOM 2745 C C . PHE B 1 125 ? 19.453 -9.305 -6.75 1 96.75 125 PHE B C 1
ATOM 2747 O O . PHE B 1 125 ? 18.625 -10.109 -6.309 1 96.75 125 PHE B O 1
ATOM 2754 N N . GLN B 1 126 ? 19.844 -8.32 -6.051 1 96 126 GLN B N 1
ATOM 2755 C CA . GLN B 1 126 ? 19.359 -8.062 -4.695 1 96 126 GLN B CA 1
ATOM 2756 C C . GLN B 1 126 ? 17.844 -7.863 -4.68 1 96 126 GLN B C 1
ATOM 2758 O O . GLN B 1 126 ? 17.172 -8.273 -3.732 1 96 126 GLN B O 1
ATOM 2763 N N . ARG B 1 127 ? 17.406 -7.301 -5.707 1 97.19 127 ARG B N 1
ATOM 2764 C CA . ARG B 1 127 ? 15.992 -6.977 -5.824 1 97.19 127 ARG B CA 1
ATOM 2765 C C . ARG B 1 127 ? 15.492 -7.215 -7.242 1 97.19 127 ARG B C 1
ATOM 2767 O O . ARG B 1 127 ? 16.203 -6.941 -8.211 1 97.19 127 ARG B O 1
ATOM 2774 N N . LEU B 1 128 ? 14.344 -7.793 -7.418 1 98.25 128 LEU B N 1
ATOM 2775 C CA . LEU B 1 128 ? 13.664 -7.941 -8.703 1 98.25 128 LEU B CA 1
ATOM 2776 C C . LEU B 1 128 ? 12.305 -7.242 -8.68 1 98.25 128 LEU B C 1
ATOM 2778 O O . LEU B 1 128 ? 11.555 -7.367 -7.715 1 98.25 128 LEU B O 1
ATOM 2782 N N . CYS B 1 129 ? 12.016 -6.496 -9.734 1 98.19 129 CYS B N 1
ATOM 2783 C CA . CYS B 1 129 ? 10.789 -5.707 -9.805 1 98.19 129 CYS B CA 1
ATOM 2784 C C . CYS B 1 129 ? 9.812 -6.305 -10.812 1 98.19 129 CYS B C 1
ATOM 2786 O O . CYS B 1 129 ? 10.219 -6.734 -11.891 1 98.19 129 CYS B O 1
ATOM 2788 N N . CYS B 1 130 ? 8.57 -6.387 -10.367 1 98.56 130 CYS B N 1
ATOM 2789 C CA . CYS B 1 130 ? 7.5 -6.727 -11.305 1 98.56 130 CYS B CA 1
ATOM 2790 C C . CYS B 1 130 ? 7.406 -5.699 -12.422 1 98.56 130 CYS B C 1
ATOM 2792 O O . CYS B 1 130 ? 7.391 -4.492 -12.164 1 98.56 130 CYS B O 1
ATOM 2794 N N . LYS B 1 131 ? 7.328 -6.16 -13.664 1 98.5 131 LYS B N 1
ATOM 2795 C CA . LYS B 1 131 ? 7.316 -5.238 -14.797 1 98.5 131 LYS B CA 1
ATOM 2796 C C . LYS B 1 131 ? 5.898 -5.031 -15.32 1 98.5 131 LYS B C 1
ATOM 2798 O O . LYS B 1 131 ? 5.68 -4.238 -16.234 1 98.5 131 LYS B O 1
ATOM 2803 N N . LEU B 1 132 ? 4.941 -5.754 -14.758 1 98.69 132 LEU B N 1
ATOM 2804 C CA . LEU B 1 132 ? 3.543 -5.461 -15.055 1 98.69 132 LEU B CA 1
ATOM 2805 C C . LEU B 1 132 ? 3.137 -4.109 -14.469 1 98.69 132 LEU B C 1
ATOM 2807 O O . LEU B 1 132 ? 3.721 -3.656 -13.484 1 98.69 132 LEU B O 1
ATOM 2811 N N . ASP B 1 133 ? 2.193 -3.49 -15.102 1 98.62 133 ASP B N 1
ATOM 2812 C CA . ASP B 1 133 ? 1.715 -2.199 -14.617 1 98.62 133 ASP B CA 1
ATOM 2813 C C . ASP B 1 133 ? 0.759 -2.371 -13.438 1 98.62 133 ASP B C 1
ATOM 2815 O O . ASP B 1 133 ? -0.459 -2.277 -13.602 1 98.62 133 ASP B O 1
ATOM 2819 N N . LEU B 1 134 ? 1.318 -2.473 -12.25 1 98.75 134 LEU B N 1
ATOM 2820 C CA . LEU B 1 134 ? 0.518 -2.73 -11.062 1 98.75 134 LEU B CA 1
ATOM 2821 C C . LEU B 1 134 ? -0.246 -1.48 -10.633 1 98.75 134 LEU B C 1
ATOM 2823 O O . LEU B 1 134 ? -1.286 -1.576 -9.977 1 98.75 134 LEU B O 1
ATOM 2827 N N . PHE B 1 135 ? 0.297 -0.308 -10.977 1 98.25 135 PHE B N 1
ATOM 2828 C CA . PHE B 1 135 ? -0.426 0.919 -10.664 1 98.25 135 PHE B CA 1
ATOM 2829 C C . PHE B 1 135 ? -1.742 0.983 -11.43 1 98.25 135 PHE B C 1
ATOM 2831 O O . PHE B 1 135 ? -2.75 1.46 -10.906 1 98.25 135 PHE B O 1
ATOM 2838 N N . HIS B 1 136 ? -1.703 0.518 -12.648 1 98.38 136 HIS B N 1
ATOM 2839 C CA . HIS B 1 136 ? -2.943 0.451 -13.414 1 98.38 136 HIS B CA 1
ATOM 2840 C C . HIS B 1 136 ? -3.973 -0.432 -12.719 1 98.38 136 HIS B C 1
ATOM 2842 O O . HIS B 1 136 ? -5.145 -0.058 -12.602 1 98.38 136 HIS B O 1
ATOM 2848 N N . SER B 1 137 ? -3.58 -1.611 -12.227 1 98.5 137 SER B N 1
ATOM 2849 C CA . SER B 1 137 ? -4.465 -2.521 -11.508 1 98.5 137 SER B CA 1
ATOM 2850 C C . SER B 1 137 ? -4.965 -1.892 -10.211 1 98.5 137 SER B C 1
ATOM 2852 O O . SER B 1 137 ? -6.156 -1.96 -9.906 1 98.5 137 SER B O 1
ATOM 2854 N N . TYR B 1 138 ? -4.016 -1.255 -9.516 1 98.5 138 TYR B N 1
ATOM 2855 C CA . TYR B 1 138 ? -4.363 -0.536 -8.289 1 98.5 138 TYR B CA 1
ATO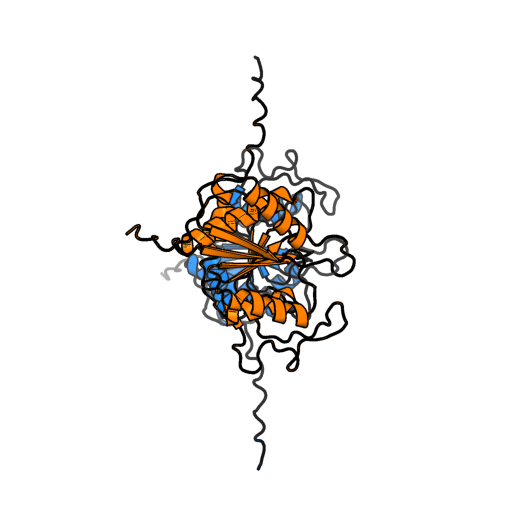M 2856 C C . TYR B 1 138 ? -5.445 0.501 -8.555 1 98.5 138 TYR B C 1
ATOM 2858 O O . TYR B 1 138 ? -6.473 0.525 -7.871 1 98.5 138 TYR B O 1
ATOM 2866 N N . ASN B 1 139 ? -5.207 1.284 -9.562 1 97 139 ASN B N 1
ATOM 2867 C CA . ASN B 1 139 ? -6.125 2.371 -9.883 1 97 139 ASN B CA 1
ATOM 2868 C C . ASN B 1 139 ? -7.477 1.844 -10.359 1 97 139 ASN B C 1
ATOM 2870 O O . ASN B 1 139 ? -8.523 2.377 -9.984 1 97 139 ASN B O 1
ATOM 2874 N N . ALA B 1 140 ? -7.477 0.813 -11.148 1 96.12 140 ALA B N 1
ATOM 2875 C CA . ALA B 1 140 ? -8.703 0.234 -11.68 1 96.12 140 ALA B CA 1
ATOM 2876 C C . ALA B 1 140 ? -9.609 -0.279 -10.562 1 96.12 140 ALA B C 1
ATOM 2878 O O . ALA B 1 140 ? -10.82 -0.075 -10.594 1 96.12 140 ALA B O 1
ATOM 2879 N N . LEU B 1 141 ? -9.047 -0.896 -9.602 1 96.56 141 LEU B N 1
ATOM 2880 C CA . LEU B 1 141 ? -9.836 -1.463 -8.516 1 96.56 141 LEU B CA 1
ATOM 2881 C C . LEU B 1 141 ? -10.219 -0.388 -7.504 1 96.56 141 LEU B C 1
ATOM 2883 O O . LEU B 1 141 ? -11.289 -0.448 -6.898 1 96.56 141 LEU B O 1
ATOM 2887 N N . THR B 1 142 ? -9.297 0.604 -7.328 1 94.88 142 THR B N 1
ATOM 2888 C CA . THR B 1 142 ? -9.609 1.749 -6.48 1 94.88 142 THR B CA 1
ATOM 2889 C C . THR B 1 142 ? -10.867 2.463 -6.973 1 94.88 142 THR B C 1
ATOM 2891 O O . THR B 1 142 ? -11.734 2.812 -6.176 1 94.88 142 THR B O 1
ATOM 2894 N N . GLU B 1 143 ? -10.969 2.605 -8.266 1 93 143 GLU B N 1
ATOM 2895 C CA . GLU B 1 143 ? -12.102 3.283 -8.883 1 93 143 GLU B CA 1
ATOM 2896 C C . GLU B 1 143 ? -13.398 2.512 -8.656 1 93 143 GLU B C 1
ATOM 2898 O O . GLU B 1 143 ? -14.484 3.096 -8.664 1 93 143 GLU B O 1
ATOM 2903 N N . LYS B 1 144 ? -13.281 1.231 -8.367 1 92.19 144 LYS B N 1
ATOM 2904 C CA . LYS B 1 144 ? -14.445 0.389 -8.109 1 92.19 144 LYS B CA 1
ATOM 2905 C C . LYS B 1 144 ? -14.75 0.317 -6.617 1 92.19 144 LYS B C 1
ATOM 2907 O O . LYS B 1 144 ? -15.617 -0.445 -6.195 1 92.19 144 LYS B O 1
ATOM 2912 N N . GLY B 1 145 ? -14.008 1.034 -5.863 1 91.5 145 GLY B N 1
ATOM 2913 C CA . GLY B 1 145 ? -14.266 1.107 -4.434 1 91.5 145 GLY B CA 1
ATOM 2914 C C . GLY B 1 145 ? -13.641 -0.031 -3.654 1 91.5 145 GLY B C 1
ATOM 2915 O O . GLY B 1 145 ? -13.969 -0.248 -2.486 1 91.5 145 GLY B O 1
ATOM 2916 N N . VAL B 1 146 ? -12.695 -0.78 -4.215 1 95.12 146 VAL B N 1
ATOM 2917 C CA . VAL B 1 146 ? -12.039 -1.907 -3.561 1 95.12 146 VAL B CA 1
ATOM 2918 C C . VAL B 1 146 ? -10.844 -1.409 -2.752 1 95.12 146 VAL B C 1
ATOM 2920 O O . VAL B 1 146 ? -10.023 -0.635 -3.254 1 95.12 146 VAL B O 1
ATOM 2923 N N . PRO B 1 147 ? -10.75 -1.76 -1.478 1 97.06 147 PRO B N 1
ATOM 2924 C CA . PRO B 1 147 ? -9.539 -1.422 -0.725 1 97.06 147 PRO B CA 1
ATOM 2925 C C . PRO B 1 147 ? -8.281 -2.074 -1.301 1 97.06 147 PRO B C 1
ATOM 2927 O O . PRO B 1 147 ? -8.195 -3.303 -1.371 1 97.06 147 PRO B O 1
ATOM 2930 N N . MET B 1 148 ? -7.324 -1.245 -1.717 1 98.31 148 MET B N 1
ATOM 2931 C CA . MET B 1 148 ? -6.117 -1.722 -2.387 1 98.31 148 MET B CA 1
ATOM 2932 C C . MET B 1 148 ? -4.875 -1.043 -1.818 1 98.31 148 MET B C 1
ATOM 2934 O O . MET B 1 148 ? -4.941 0.098 -1.358 1 98.31 148 MET B O 1
ATOM 2938 N N . CYS B 1 149 ? -3.791 -1.765 -1.897 1 98.38 149 CYS B N 1
ATOM 2939 C CA . CYS B 1 149 ? -2.465 -1.243 -1.587 1 98.38 149 CYS B CA 1
ATOM 2940 C C . CYS B 1 149 ? -1.451 -1.671 -2.641 1 98.38 149 CYS B C 1
ATOM 2942 O O . CYS B 1 149 ? -1.526 -2.783 -3.166 1 98.38 149 CYS B O 1
ATOM 2944 N N . LEU B 1 150 ? -0.601 -0.762 -3.041 1 98.62 150 LEU B N 1
ATOM 2945 C CA . LEU B 1 150 ? 0.618 -1.055 -3.787 1 98.62 150 LEU B CA 1
ATOM 2946 C C . LEU B 1 150 ? 1.842 -0.977 -2.881 1 98.62 150 LEU B C 1
ATOM 2948 O O . LEU B 1 150 ? 2.072 0.043 -2.229 1 98.62 150 LEU B O 1
ATOM 2952 N N . SER B 1 151 ? 2.609 -2.049 -2.771 1 98.44 151 SER B N 1
ATOM 2953 C CA . SER B 1 151 ? 3.711 -2.146 -1.82 1 98.44 151 SER B CA 1
ATOM 2954 C C . SER B 1 151 ? 4.984 -2.637 -2.498 1 98.44 151 SER B C 1
ATOM 2956 O O . SER B 1 151 ? 4.93 -3.439 -3.432 1 98.44 151 SER B O 1
ATOM 2958 N N . ASN B 1 152 ? 6.148 -2.141 -1.962 1 98.25 152 ASN B N 1
ATOM 2959 C CA . ASN B 1 152 ? 7.43 -2.631 -2.455 1 98.25 152 ASN B CA 1
ATOM 2960 C C . ASN B 1 152 ? 8.125 -3.523 -1.43 1 98.25 152 ASN B C 1
ATOM 2962 O O . ASN B 1 152 ? 9.328 -3.746 -1.51 1 98.25 152 ASN B O 1
ATOM 2966 N N . ASN B 1 153 ? 7.328 -3.963 -0.421 1 96.62 153 ASN B N 1
ATOM 2967 C CA . ASN B 1 153 ? 7.93 -4.746 0.654 1 96.62 153 ASN B CA 1
ATOM 2968 C C . ASN B 1 153 ? 7.082 -5.965 1.003 1 96.62 153 ASN B C 1
ATOM 2970 O O . ASN B 1 153 ? 6.312 -5.938 1.966 1 96.62 153 ASN B O 1
ATOM 2974 N N . PRO B 1 154 ? 7.289 -7.031 0.299 1 97.12 154 PRO B N 1
ATOM 2975 C CA . PRO B 1 154 ? 6.496 -8.234 0.571 1 97.12 154 PRO B CA 1
ATOM 2976 C C . PRO B 1 154 ? 6.949 -8.969 1.832 1 97.12 154 PRO B C 1
ATOM 2978 O O . PRO B 1 154 ? 6.312 -9.938 2.246 1 97.12 154 PRO B O 1
ATOM 2981 N N . GLY B 1 155 ? 8.047 -8.477 2.479 1 94.38 155 GLY B N 1
ATOM 2982 C CA . GLY B 1 155 ? 8.602 -9.141 3.648 1 94.38 155 GLY B CA 1
ATOM 2983 C C . GLY B 1 155 ? 9.695 -10.141 3.311 1 94.38 155 GLY B C 1
ATOM 2984 O O . GLY B 1 155 ? 9.977 -10.383 2.135 1 94.38 155 GLY B O 1
ATOM 2985 N N . LEU B 1 156 ? 10.297 -10.688 4.332 1 94.94 156 LEU B N 1
ATOM 2986 C CA . LEU B 1 156 ? 11.445 -11.578 4.176 1 94.94 156 LEU B CA 1
ATOM 2987 C C . LEU B 1 156 ? 11.148 -12.953 4.75 1 94.94 156 LEU B C 1
ATOM 2989 O O . LEU B 1 156 ? 11.953 -13.508 5.5 1 94.94 156 LEU B O 1
ATOM 2993 N N . PHE B 1 157 ? 9.945 -13.461 4.402 1 95.44 157 PHE B N 1
ATOM 2994 C CA . PHE B 1 157 ? 9.547 -14.828 4.688 1 95.44 157 PHE B CA 1
ATOM 2995 C C . PHE B 1 157 ? 9.117 -15.547 3.412 1 95.44 157 PHE B C 1
ATOM 2997 O O . PHE B 1 157 ? 9.609 -15.234 2.326 1 95.44 157 PHE B O 1
ATOM 3004 N N . LEU B 1 158 ? 8.266 -16.5 3.543 1 96.81 158 LEU B N 1
ATOM 3005 C CA . LEU B 1 158 ? 8.016 -17.422 2.432 1 96.81 158 LEU B CA 1
ATOM 3006 C C . LEU B 1 158 ? 7.27 -16.719 1.306 1 96.81 158 LEU B C 1
ATOM 3008 O O . LEU B 1 158 ? 7.422 -17.062 0.135 1 96.81 158 LEU B O 1
ATOM 3012 N N . CYS B 1 159 ? 6.438 -15.664 1.648 1 97.5 159 CYS B N 1
ATOM 3013 C CA . CYS B 1 159 ? 5.75 -14.922 0.597 1 97.5 159 CYS B CA 1
ATOM 3014 C C . CYS B 1 159 ? 6.742 -14.203 -0.303 1 97.5 159 CYS B C 1
ATOM 3016 O O . CYS B 1 159 ? 6.664 -14.297 -1.529 1 97.5 159 CYS B O 1
ATOM 3018 N N . GLY B 1 160 ? 7.711 -13.555 0.356 1 98 160 GLY B N 1
ATOM 3019 C CA . GLY B 1 160 ? 8.742 -12.898 -0.43 1 98 160 GLY B CA 1
ATOM 3020 C C . GLY B 1 160 ? 9.641 -13.875 -1.169 1 98 160 GLY B C 1
ATOM 3021 O O . GLY B 1 160 ? 10.055 -13.609 -2.301 1 98 160 GLY B O 1
ATOM 3022 N N . TYR B 1 161 ? 9.883 -15.008 -0.57 1 98.25 161 TYR B N 1
ATOM 3023 C CA . TYR B 1 161 ? 10.766 -16.031 -1.119 1 98.25 161 TYR B CA 1
ATOM 3024 C C . TYR B 1 161 ? 10.211 -16.594 -2.426 1 98.25 161 TYR B C 1
ATOM 3026 O O . TYR B 1 161 ? 10.875 -16.531 -3.463 1 98.25 161 TYR B O 1
ATOM 3034 N N . ILE B 1 162 ? 8.969 -17.016 -2.406 1 98.62 162 ILE B N 1
ATOM 3035 C CA . ILE B 1 162 ? 8.383 -17.609 -3.598 1 98.62 162 ILE B CA 1
ATOM 3036 C C . ILE B 1 162 ? 8.211 -16.547 -4.68 1 98.62 162 ILE B C 1
ATOM 3038 O O . ILE B 1 162 ? 8.344 -16.844 -5.871 1 98.62 162 ILE B O 1
ATOM 3042 N N . TYR B 1 163 ? 7.93 -15.336 -4.277 1 98.88 163 TYR B N 1
ATOM 3043 C CA . TYR B 1 163 ? 7.781 -14.242 -5.223 1 98.88 163 TYR B CA 1
ATOM 3044 C C . TYR B 1 163 ? 9.086 -13.984 -5.973 1 98.88 163 TYR B C 1
ATOM 3046 O O . TYR B 1 163 ? 9.094 -13.906 -7.203 1 98.88 163 TYR B O 1
ATOM 3054 N N . TYR B 1 164 ? 10.211 -13.906 -5.25 1 98.75 164 TYR B N 1
ATOM 3055 C CA . TYR B 1 164 ? 11.516 -13.688 -5.863 1 98.75 164 TYR B CA 1
ATOM 3056 C C . TYR B 1 164 ? 11.867 -14.82 -6.816 1 98.75 164 TYR B C 1
ATOM 3058 O O . TYR B 1 164 ? 12.375 -14.578 -7.914 1 98.75 164 TYR B O 1
ATOM 3066 N N . LEU B 1 165 ? 11.602 -16.062 -6.363 1 98.44 165 LEU B N 1
ATOM 3067 C CA . LEU B 1 165 ? 11.875 -17.219 -7.219 1 98.44 165 LEU B CA 1
ATOM 3068 C C . LEU B 1 165 ? 11.156 -17.078 -8.555 1 98.44 165 LEU B C 1
ATOM 3070 O O . LEU B 1 165 ? 11.766 -17.25 -9.617 1 98.44 165 LEU B O 1
ATOM 3074 N N . SER B 1 166 ? 9.906 -16.703 -8.5 1 98.81 166 SER B N 1
ATOM 3075 C CA . SER B 1 166 ? 9.125 -16.594 -9.727 1 98.81 166 SER B CA 1
ATOM 3076 C C . SER B 1 166 ? 9.555 -15.398 -10.562 1 98.81 166 SER B C 1
ATOM 3078 O O . SER B 1 166 ? 9.641 -15.484 -11.789 1 98.81 166 SER B O 1
ATOM 3080 N N . LEU B 1 167 ? 9.82 -14.266 -9.867 1 98.75 167 LEU B N 1
ATOM 3081 C CA . LEU B 1 167 ? 10.32 -13.102 -10.586 1 98.75 167 LEU B CA 1
ATOM 3082 C C . LEU B 1 167 ? 11.625 -13.422 -11.305 1 98.75 167 LEU B C 1
ATOM 3084 O O . LEU B 1 167 ? 11.891 -12.891 -12.383 1 98.75 167 LEU B O 1
ATOM 3088 N N . SER B 1 168 ? 12.43 -14.281 -10.734 1 98.25 168 SER B N 1
ATOM 3089 C CA . SER B 1 168 ? 13.711 -14.641 -11.336 1 98.25 168 SER B CA 1
ATOM 3090 C C . SER B 1 168 ? 13.516 -15.391 -12.648 1 98.25 168 SER B C 1
ATOM 3092 O O . SER B 1 168 ? 14.414 -15.414 -13.492 1 98.25 168 SER B O 1
ATOM 3094 N N . HIS B 1 169 ? 12.367 -16.016 -12.781 1 98.19 169 HIS B N 1
ATOM 3095 C CA . HIS B 1 169 ? 12.047 -16.672 -14.039 1 98.19 169 HIS B CA 1
ATOM 3096 C C . HIS B 1 169 ? 11.523 -15.672 -15.062 1 98.19 169 HIS B C 1
ATOM 3098 O O . HIS B 1 169 ? 11.945 -15.68 -16.219 1 98.19 169 HIS B O 1
ATOM 3104 N N . ASN B 1 170 ? 10.609 -14.805 -14.625 1 98.69 170 ASN B N 1
ATOM 3105 C CA . ASN B 1 170 ? 10.07 -13.805 -15.539 1 98.69 170 ASN B CA 1
ATOM 3106 C C . ASN B 1 170 ? 9.414 -12.648 -14.789 1 98.69 170 ASN B C 1
ATOM 3108 O O . ASN B 1 170 ? 8.406 -12.836 -14.102 1 98.69 170 ASN B O 1
ATOM 3112 N N . THR B 1 171 ? 9.961 -11.461 -14.945 1 98.69 171 THR B N 1
ATOM 3113 C CA . THR B 1 171 ? 9.484 -10.281 -14.234 1 98.69 171 THR B CA 1
ATOM 3114 C C . THR B 1 171 ? 8.289 -9.672 -14.945 1 98.69 171 THR B C 1
ATOM 3116 O O . THR B 1 171 ? 7.605 -8.805 -14.391 1 98.69 171 THR B O 1
ATOM 3119 N N . SER B 1 172 ? 7.949 -10.148 -16.125 1 98.62 172 SER B N 1
ATOM 3120 C CA . SER B 1 172 ? 6.906 -9.516 -16.938 1 98.62 172 SER B CA 1
ATOM 3121 C C . SER B 1 172 ? 5.609 -10.312 -16.875 1 98.62 172 SER B C 1
ATOM 3123 O O . SER B 1 172 ? 4.621 -9.953 -17.516 1 98.62 172 SER B O 1
ATOM 3125 N N . ARG B 1 173 ? 5.625 -11.406 -16.094 1 98.38 173 ARG B N 1
ATOM 3126 C CA . ARG B 1 173 ? 4.395 -12.188 -16.031 1 98.38 173 ARG B CA 1
ATOM 3127 C C . ARG B 1 173 ? 4.215 -12.805 -14.656 1 98.38 173 ARG B C 1
ATOM 3129 O O . ARG B 1 173 ? 3.662 -13.906 -14.531 1 98.38 173 ARG B O 1
ATOM 3136 N N . THR B 1 174 ? 4.777 -12.164 -13.578 1 98.75 174 THR B N 1
ATOM 3137 C CA . THR B 1 174 ? 4.672 -12.602 -12.195 1 98.75 174 THR B CA 1
ATOM 3138 C C . THR B 1 174 ? 4.184 -11.469 -11.297 1 98.75 174 THR B C 1
ATOM 3140 O O . THR B 1 174 ? 4.648 -10.336 -11.414 1 98.75 174 THR B O 1
ATOM 3143 N N . VAL B 1 175 ? 3.225 -11.805 -10.453 1 98.88 175 VAL B N 1
ATOM 3144 C CA . VAL B 1 175 ? 2.832 -10.844 -9.43 1 98.88 175 VAL B CA 1
ATOM 3145 C C . VAL B 1 175 ? 2.557 -11.578 -8.117 1 98.88 175 VAL B C 1
ATOM 3147 O O . VAL B 1 175 ? 2.203 -12.758 -8.117 1 98.88 175 VAL B O 1
ATOM 3150 N N . PHE B 1 176 ? 2.848 -10.961 -7.027 1 98.94 176 PHE B N 1
ATOM 3151 C CA . PHE B 1 176 ? 2.441 -11.445 -5.711 1 98.94 176 PHE B CA 1
ATOM 3152 C C . PHE B 1 176 ? 1.37 -10.547 -5.109 1 98.94 176 PHE B C 1
ATOM 3154 O O . PHE B 1 176 ? 1.465 -9.32 -5.195 1 98.94 176 PHE B O 1
ATOM 3161 N N . ILE B 1 177 ? 0.366 -11.141 -4.531 1 98.94 177 ILE B N 1
ATOM 3162 C CA . ILE B 1 177 ? -0.745 -10.438 -3.906 1 98.94 177 ILE B CA 1
ATOM 3163 C C . ILE B 1 177 ? -0.884 -10.883 -2.451 1 98.94 177 ILE B C 1
ATOM 3165 O O . ILE B 1 177 ? -1.056 -12.07 -2.172 1 98.94 177 ILE B O 1
ATOM 3169 N N . HIS B 1 178 ? -0.811 -9.953 -1.528 1 98.62 178 HIS B N 1
ATOM 3170 C CA . HIS B 1 178 ? -1.186 -10.234 -0.147 1 98.62 178 HIS B CA 1
ATOM 3171 C C . HIS B 1 178 ? -2.662 -9.938 0.095 1 98.62 178 HIS B C 1
ATOM 3173 O O . HIS B 1 178 ? -3.162 -8.891 -0.307 1 98.62 178 HIS B O 1
ATOM 3179 N N . VAL B 1 179 ? -3.324 -10.867 0.743 1 98.25 179 VAL B N 1
ATOM 3180 C CA . VAL B 1 179 ? -4.723 -10.672 1.109 1 98.25 179 VAL B CA 1
ATOM 3181 C C . VAL B 1 179 ? -4.852 -10.562 2.627 1 98.25 179 VAL B C 1
ATOM 3183 O O . VAL B 1 179 ? -4.047 -11.141 3.365 1 98.25 179 VAL B O 1
ATOM 3186 N N . PRO B 1 180 ? -5.867 -9.773 3.092 1 96.62 180 PRO B N 1
ATOM 3187 C CA . PRO B 1 180 ? -6.152 -9.727 4.527 1 96.62 180 PRO B CA 1
ATOM 3188 C C . PRO B 1 180 ? -6.824 -11 5.039 1 96.62 180 PRO B C 1
ATOM 3190 O O . PRO B 1 180 ? -7.211 -11.859 4.246 1 96.62 180 PRO B O 1
ATOM 3193 N N . PRO B 1 181 ? -6.895 -11.156 6.387 1 95.56 181 PRO B N 1
ATOM 3194 C CA . PRO B 1 181 ? -7.68 -12.266 6.93 1 95.56 181 PRO B CA 1
ATOM 3195 C C . PRO B 1 181 ? -9.156 -12.195 6.539 1 95.56 181 PRO B C 1
ATOM 3197 O O . PRO B 1 181 ? -9.711 -11.102 6.406 1 95.56 181 PRO B O 1
ATOM 3200 N N . ILE B 1 182 ? -9.703 -13.336 6.332 1 95.5 182 ILE B N 1
ATOM 3201 C CA . ILE B 1 182 ? -11.141 -13.406 6.109 1 95.5 182 ILE B CA 1
ATOM 3202 C C . ILE B 1 182 ? -11.875 -12.75 7.273 1 95.5 182 ILE B C 1
ATOM 3204 O O . ILE B 1 182 ? -11.523 -12.953 8.438 1 95.5 182 ILE B O 1
ATOM 3208 N N . SER B 1 183 ? -12.727 -11.898 6.98 1 93.88 183 SER B N 1
ATOM 3209 C CA . SER B 1 183 ? -13.523 -11.133 7.934 1 93.88 183 SER B CA 1
ATOM 3210 C C . SER B 1 183 ? -14.852 -10.688 7.32 1 93.88 183 SER B C 1
ATOM 3212 O O . SER B 1 183 ? -15.195 -11.109 6.215 1 93.88 183 SER B O 1
ATOM 3214 N N . GLU B 1 184 ? -15.625 -9.93 8.047 1 91.06 184 GLU B N 1
ATOM 3215 C CA . GLU B 1 184 ? -16.859 -9.375 7.516 1 91.06 184 GLU B CA 1
ATOM 3216 C C . GLU B 1 184 ? -16.594 -8.445 6.336 1 91.06 184 GLU B C 1
ATOM 3218 O O . GLU B 1 184 ? -17.359 -8.406 5.379 1 91.06 184 GLU B O 1
ATOM 3223 N N . LEU B 1 185 ? -15.508 -7.797 6.406 1 88.12 185 LEU B N 1
ATOM 3224 C CA . LEU B 1 185 ? -15.148 -6.844 5.363 1 88.12 185 LEU B CA 1
ATOM 3225 C C . LEU B 1 185 ? -14.547 -7.559 4.156 1 88.12 185 LEU B C 1
ATOM 3227 O O . LEU B 1 185 ? -14.664 -7.086 3.023 1 88.12 185 LEU B O 1
ATOM 3231 N N . PHE B 1 186 ? -13.922 -8.695 4.477 1 95.19 186 PHE B N 1
ATOM 3232 C CA . PHE B 1 186 ? -13.258 -9.484 3.441 1 95.19 186 PHE B CA 1
ATOM 3233 C C . PHE B 1 186 ? -13.734 -10.93 3.471 1 95.19 186 PHE B C 1
ATOM 3235 O O . PHE B 1 186 ? -13.094 -11.789 4.074 1 95.19 186 PHE B O 1
ATOM 3242 N N . SER B 1 187 ? -14.844 -11.18 2.723 1 96.94 187 SER B N 1
ATOM 3243 C CA . SER B 1 187 ? -15.375 -12.539 2.623 1 96.94 187 SER B CA 1
ATOM 3244 C C . SER B 1 187 ? -14.617 -13.359 1.588 1 96.94 187 SER B C 1
ATOM 3246 O O . SER B 1 187 ? -13.922 -12.797 0.732 1 96.94 187 SER B O 1
ATOM 3248 N N . PRO B 1 188 ? -14.719 -14.664 1.706 1 97.06 188 PRO B N 1
ATOM 3249 C CA . PRO B 1 188 ? -14.094 -15.492 0.677 1 97.06 188 PRO B CA 1
ATOM 3250 C C . PRO B 1 188 ? -14.5 -15.094 -0.738 1 97.06 188 PRO B C 1
ATOM 3252 O O . PRO B 1 188 ? -13.648 -14.969 -1.621 1 97.06 188 PRO B O 1
ATOM 3255 N N . VAL B 1 189 ? -15.75 -14.781 -0.88 1 97.44 189 VAL B N 1
ATOM 3256 C CA . VAL B 1 189 ? -16.281 -14.453 -2.199 1 97.44 189 VAL B CA 1
ATOM 3257 C C . VAL B 1 189 ? -15.734 -13.094 -2.648 1 97.44 189 VAL B C 1
ATOM 3259 O O . VAL B 1 189 ? -15.305 -12.938 -3.793 1 97.44 189 VAL B O 1
ATOM 3262 N N . SER B 1 190 ? -15.703 -12.094 -1.719 1 97 190 SER B N 1
ATOM 3263 C CA . SER B 1 190 ? -15.211 -10.766 -2.084 1 97 190 SER B CA 1
ATOM 3264 C C . SER B 1 190 ? -13.727 -10.805 -2.426 1 97 190 SER B C 1
ATOM 3266 O O . SER B 1 190 ? -13.273 -10.109 -3.34 1 97 190 SER B O 1
ATOM 3268 N N . LEU B 1 191 ? -12.969 -11.625 -1.715 1 98.06 191 LEU B N 1
ATOM 3269 C CA . LEU B 1 191 ? -11.539 -11.758 -2.006 1 98.06 191 LEU B CA 1
ATOM 3270 C C . LEU B 1 191 ? -11.328 -12.438 -3.354 1 98.06 191 LEU B C 1
ATOM 3272 O O . LEU B 1 191 ? -10.469 -12.016 -4.133 1 98.06 191 LEU B O 1
ATOM 3276 N N . ALA B 1 192 ? -12.133 -13.469 -3.621 1 98.19 192 ALA B N 1
ATOM 3277 C CA . ALA B 1 192 ? -12.047 -14.156 -4.902 1 98.19 192 ALA B CA 1
ATOM 3278 C C . ALA B 1 192 ? -12.375 -13.211 -6.059 1 98.19 192 ALA B C 1
ATOM 3280 O O . ALA B 1 192 ? -11.695 -13.219 -7.086 1 98.19 192 ALA B O 1
ATOM 3281 N N . GLN B 1 193 ? -13.375 -12.406 -5.844 1 97.5 193 GLN B N 1
ATOM 3282 C CA . GLN B 1 193 ? -13.773 -11.445 -6.859 1 97.5 193 GLN B CA 1
ATOM 3283 C C . GLN B 1 193 ? -12.688 -10.398 -7.098 1 97.5 193 GLN B C 1
ATOM 3285 O O . GLN B 1 193 ? -12.438 -10.008 -8.234 1 97.5 193 GLN B O 1
ATOM 3290 N N . THR B 1 194 ? -12.102 -9.977 -6.035 1 98.12 194 THR B N 1
ATOM 3291 C CA . THR B 1 194 ? -11 -9.023 -6.148 1 98.12 194 THR B CA 1
ATOM 3292 C C . THR B 1 194 ? -9.82 -9.641 -6.898 1 98.12 194 THR B C 1
ATOM 3294 O O . THR B 1 194 ? -9.281 -9.023 -7.82 1 98.12 194 THR B O 1
ATOM 3297 N N . LEU B 1 195 ? -9.469 -10.883 -6.551 1 98.62 195 LEU B N 1
ATOM 3298 C CA . LEU B 1 195 ? -8.398 -11.578 -7.254 1 98.62 195 LEU B CA 1
ATOM 3299 C C . LEU B 1 195 ? -8.719 -11.703 -8.742 1 98.62 195 LEU B C 1
ATOM 3301 O O . LEU B 1 195 ? -7.844 -11.477 -9.586 1 98.62 195 LEU B O 1
ATOM 3305 N N . PHE B 1 196 ? -9.93 -12.039 -9.055 1 98.31 196 PHE B N 1
ATOM 3306 C CA . PHE B 1 196 ? -10.344 -12.195 -10.445 1 98.31 196 PHE B CA 1
ATOM 3307 C C . PHE B 1 196 ? -10.195 -10.875 -11.195 1 98.31 196 PHE B C 1
ATOM 3309 O O . PHE B 1 196 ? -9.695 -10.852 -12.32 1 98.31 196 PHE B O 1
ATOM 3316 N N . SER B 1 197 ? -10.633 -9.75 -10.57 1 97.81 197 SER B N 1
ATOM 3317 C CA . SER B 1 197 ? -10.531 -8.438 -11.203 1 97.81 197 SER B CA 1
ATOM 3318 C C . SER B 1 197 ? -9.078 -8.07 -11.469 1 97.81 197 SER B C 1
ATOM 3320 O O . SER B 1 197 ? -8.766 -7.488 -12.516 1 97.81 197 SER B O 1
ATOM 3322 N N . ILE B 1 198 ? -8.203 -8.398 -10.547 1 98.56 198 ILE B N 1
ATOM 3323 C CA . ILE B 1 198 ? -6.777 -8.133 -10.719 1 98.56 198 ILE B CA 1
ATOM 3324 C C . ILE B 1 198 ? -6.238 -8.969 -11.883 1 98.56 198 ILE B C 1
ATOM 3326 O O . ILE B 1 198 ? -5.547 -8.453 -12.758 1 98.56 198 ILE B O 1
ATOM 3330 N N . ILE B 1 199 ? -6.629 -10.242 -11.93 1 98.5 199 ILE B N 1
ATOM 3331 C CA . ILE B 1 199 ? -6.176 -11.156 -12.969 1 98.5 199 ILE B CA 1
ATOM 3332 C C . ILE B 1 199 ? -6.668 -10.672 -14.328 1 98.5 199 ILE B C 1
ATOM 3334 O O . ILE B 1 199 ? -5.922 -10.703 -15.312 1 98.5 199 ILE B O 1
ATOM 3338 N N . GLN B 1 200 ? -7.906 -10.211 -14.375 1 97.69 200 GLN B N 1
ATOM 3339 C CA . GLN B 1 200 ? -8.445 -9.688 -15.625 1 97.69 200 GLN B CA 1
ATOM 3340 C C . GLN B 1 200 ? -7.625 -8.5 -16.125 1 97.69 200 GLN B C 1
ATOM 3342 O O . GLN B 1 200 ? -7.305 -8.406 -17.312 1 97.69 200 GLN B O 1
ATOM 3347 N N . ASP B 1 201 ? -7.336 -7.633 -15.227 1 98 201 ASP B N 1
ATOM 3348 C CA . ASP B 1 201 ? -6.566 -6.449 -15.594 1 98 201 ASP B CA 1
ATOM 3349 C C . ASP B 1 201 ? -5.168 -6.832 -16.078 1 98 201 ASP B C 1
ATOM 3351 O O . ASP B 1 201 ? -4.703 -6.34 -17.109 1 98 201 ASP B O 1
ATOM 3355 N N . LEU B 1 202 ? -4.5 -7.746 -15.352 1 98.62 202 LEU B N 1
ATOM 3356 C CA . LEU B 1 202 ? -3.154 -8.188 -15.703 1 98.62 202 LEU B CA 1
ATOM 3357 C C . LEU B 1 202 ? -3.162 -8.969 -17.016 1 98.62 202 LEU B C 1
ATOM 3359 O O . LEU B 1 202 ? -2.268 -8.805 -17.844 1 98.62 202 LEU B O 1
ATOM 3363 N N . ALA B 1 203 ? -4.188 -9.805 -17.203 1 98.12 203 ALA B N 1
ATOM 3364 C CA . ALA B 1 203 ? -4.328 -10.57 -18.438 1 98.12 203 ALA B CA 1
ATOM 3365 C C . ALA B 1 203 ? -4.473 -9.641 -19.641 1 98.12 203 ALA B C 1
ATOM 3367 O O . ALA B 1 203 ? -3.904 -9.898 -20.703 1 98.12 203 ALA B O 1
ATOM 3368 N N . ALA B 1 204 ? -5.188 -8.578 -19.422 1 97.81 204 ALA B N 1
ATOM 3369 C CA . ALA B 1 204 ? -5.355 -7.602 -20.5 1 97.81 204 ALA B CA 1
ATOM 3370 C C . ALA B 1 204 ? -4.023 -6.969 -20.891 1 97.81 204 ALA B C 1
ATOM 3372 O O . ALA B 1 204 ? -3.736 -6.773 -22.062 1 97.81 204 ALA B O 1
ATOM 3373 N N . GLN B 1 205 ? -3.229 -6.703 -19.906 1 98 205 GLN B N 1
ATOM 3374 C CA . GLN B 1 205 ? -1.906 -6.141 -20.172 1 98 205 GLN B CA 1
ATOM 3375 C C . GLN B 1 205 ? -1.051 -7.102 -20.984 1 98 205 GLN B C 1
ATOM 3377 O O . GLN B 1 205 ? -0.218 -6.672 -21.781 1 98 205 GLN B O 1
ATOM 3382 N N . LEU B 1 206 ? -1.307 -8.422 -20.812 1 98.25 206 LEU B N 1
ATOM 3383 C CA . LEU B 1 206 ? -0.493 -9.453 -21.438 1 98.25 206 LEU B CA 1
ATOM 3384 C C . LEU B 1 206 ? -1.171 -10 -22.688 1 98.25 206 LEU B C 1
ATOM 3386 O O . LEU B 1 206 ? -0.693 -10.961 -23.281 1 98.25 206 LEU B O 1
ATOM 3390 N N . LEU B 1 207 ? -2.271 -9.438 -23.016 1 97.12 207 LEU B N 1
ATOM 3391 C CA . LEU B 1 207 ? -3.049 -9.828 -24.188 1 97.12 207 LEU B CA 1
ATOM 3392 C C . LEU B 1 207 ? -3.539 -11.266 -24.062 1 97.12 207 LEU B C 1
ATOM 3394 O O . LEU B 1 207 ? -3.6 -11.992 -25.062 1 97.12 207 LEU B O 1
ATOM 3398 N N . ILE B 1 208 ? -3.754 -11.711 -22.844 1 97.5 208 ILE B N 1
ATOM 3399 C CA . ILE B 1 208 ? -4.414 -12.984 -22.578 1 97.5 208 ILE B CA 1
ATOM 3400 C C . ILE B 1 208 ? -5.93 -12.805 -22.656 1 97.5 208 ILE B C 1
ATOM 3402 O O . ILE B 1 208 ? -6.496 -11.953 -21.953 1 97.5 208 ILE B O 1
ATOM 3406 N N . PRO B 1 209 ? -6.617 -13.531 -23.406 1 95.56 209 PRO B N 1
ATOM 3407 C CA . PRO B 1 209 ? -8.031 -13.273 -23.688 1 95.56 209 PRO B CA 1
ATOM 3408 C C . PRO B 1 209 ? -8.961 -13.852 -22.625 1 95.56 209 PRO B C 1
ATOM 3410 O O . PRO B 1 209 ? -9.625 -14.859 -22.859 1 95.56 209 PRO B O 1
ATOM 3413 N N . ILE B 1 210 ? -9.117 -13.211 -21.5 1 95 210 ILE B N 1
ATOM 3414 C CA . ILE B 1 210 ? -10.133 -13.555 -20.516 1 95 210 ILE B CA 1
ATOM 3415 C C . ILE B 1 210 ? -11.445 -12.844 -20.844 1 95 210 ILE B C 1
ATOM 3417 O O . ILE B 1 210 ? -11.445 -11.648 -21.172 1 95 210 ILE B O 1
ATOM 3421 N N . PRO B 1 211 ? -12.508 -13.586 -20.781 1 92.19 211 PRO B N 1
ATOM 3422 C CA . PRO B 1 211 ? -13.797 -12.945 -21.047 1 92.19 211 PRO B CA 1
ATOM 3423 C C . PRO B 1 211 ? -14.102 -11.789 -20.109 1 92.19 211 PRO B C 1
ATOM 3425 O O . PRO B 1 211 ? -13.695 -11.82 -18.938 1 92.19 211 PRO B O 1
ATOM 3428 N N . ALA B 1 212 ? -14.836 -10.805 -20.625 1 89.81 212 ALA B N 1
ATOM 3429 C CA . ALA B 1 212 ? -15.227 -9.648 -19.844 1 89.81 212 ALA B CA 1
ATOM 3430 C C . ALA B 1 212 ? -16.422 -9.961 -18.953 1 89.81 212 ALA B C 1
ATOM 3432 O O . ALA B 1 212 ? -17.531 -9.469 -19.188 1 89.81 212 ALA B O 1
ATOM 3433 N N . VAL B 1 213 ? -16.312 -10.852 -18.047 1 90.94 213 VAL B N 1
ATOM 3434 C CA . VAL B 1 213 ? -17.391 -11.203 -17.109 1 90.94 213 VAL B CA 1
ATOM 3435 C C . VAL B 1 213 ? -17.078 -10.641 -15.727 1 90.94 213 VAL B C 1
ATOM 3437 O O . VAL B 1 213 ? -15.9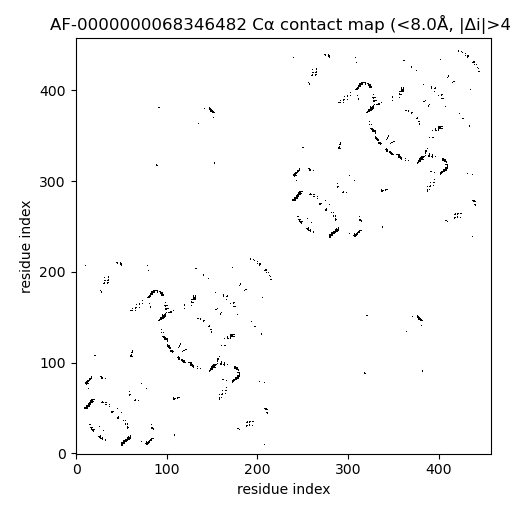06 -10.438 -15.383 1 90.94 213 VAL B O 1
ATOM 3440 N N . SER B 1 214 ? -18.125 -10.18 -15.047 1 86.12 214 SER B N 1
ATOM 3441 C CA . SER B 1 214 ? -18 -9.75 -13.656 1 86.12 214 SER B CA 1
ATOM 3442 C C . SER B 1 214 ? -18.469 -10.828 -12.695 1 86.12 214 SER B C 1
ATOM 3444 O O . SER B 1 214 ? -19.531 -11.422 -12.898 1 86.12 214 SER B O 1
ATOM 3446 N N . LEU B 1 215 ? -17.625 -11.211 -11.812 1 85.94 215 LEU B N 1
ATOM 3447 C CA . LEU B 1 215 ? -18.016 -12.195 -10.82 1 85.94 215 LEU B CA 1
ATOM 3448 C C . LEU B 1 215 ? -18.781 -11.547 -9.6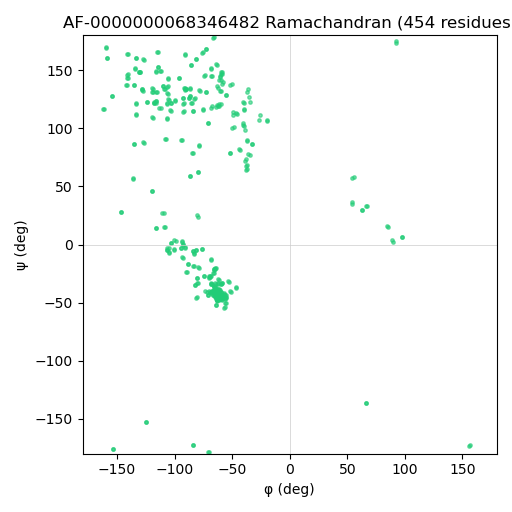72 1 85.94 215 LEU B C 1
ATOM 3450 O O . LEU B 1 215 ? -19.172 -12.219 -8.719 1 85.94 215 LEU B O 1
ATOM 3454 N N . TYR B 1 216 ? -18.859 -10.188 -9.727 1 69.31 216 TYR B N 1
ATOM 3455 C CA . TYR B 1 216 ? -19.625 -9.484 -8.703 1 69.31 216 TYR B CA 1
ATOM 3456 C C . TYR B 1 216 ? -21.125 -9.727 -8.883 1 69.31 216 TYR B C 1
ATOM 3458 O O . TYR B 1 216 ? -21.625 -9.703 -10.008 1 69.31 216 TYR B O 1
ATOM 3466 N N . GLN B 1 217 ? -21.75 -10.586 -8.031 1 55.53 217 GLN B N 1
ATOM 3467 C CA . GLN B 1 217 ? -23.219 -10.688 -8.078 1 55.53 217 GLN B CA 1
ATOM 3468 C C . GLN B 1 217 ? -23.859 -9.359 -7.703 1 55.53 217 GLN B C 1
ATOM 3470 O O . GLN B 1 217 ? -23.406 -8.672 -6.789 1 55.53 217 GLN B O 1
ATOM 3475 N N . PRO B 1 218 ? -24.656 -8.727 -8.57 1 46.06 218 PRO B N 1
ATOM 3476 C CA . PRO B 1 218 ? -25.391 -7.508 -8.211 1 46.06 218 PRO B CA 1
ATOM 3477 C C . PRO B 1 218 ? -25.984 -7.574 -6.805 1 46.06 218 PRO B C 1
ATOM 3479 O O . PRO B 1 218 ? -26.438 -8.633 -6.367 1 46.06 218 PRO B O 1
ATOM 3482 N N . SER B 1 219 ? -25.422 -6.945 -5.867 1 41.75 219 SER B N 1
ATOM 3483 C CA . SER B 1 219 ? -26.234 -6.824 -4.664 1 41.75 219 SER B CA 1
ATOM 3484 C C . SER B 1 219 ? -27.688 -6.527 -5.012 1 41.75 219 SER B C 1
ATOM 3486 O O . SER B 1 219 ? -27.984 -5.859 -6.008 1 41.75 219 SER B O 1
ATOM 3488 N N . ASP B 1 220 ? -28.641 -7.371 -4.578 1 37 220 ASP B N 1
ATOM 3489 C CA . ASP B 1 220 ? -30.047 -7 -4.613 1 37 220 ASP B CA 1
ATOM 3490 C C . ASP B 1 220 ? -30.234 -5.52 -4.289 1 37 220 ASP B C 1
ATOM 3492 O O . ASP B 1 220 ? -29.844 -5.055 -3.217 1 37 220 ASP B O 1
ATOM 3496 N N . SER B 1 221 ? -30.203 -4.633 -5.25 1 36.44 221 SER B N 1
ATOM 3497 C CA . SER B 1 221 ? -30.688 -3.26 -5.137 1 36.44 221 SER B CA 1
ATOM 3498 C C . SER B 1 221 ? -31.953 -3.189 -4.281 1 36.44 221 SER B C 1
ATOM 3500 O O . SER B 1 221 ? -33 -3.711 -4.664 1 36.44 221 SER B O 1
ATOM 3502 N N . GLY B 1 222 ? -32.031 -3.414 -2.977 1 30.3 222 GLY B N 1
ATOM 3503 C CA . GLY B 1 222 ? -33.25 -2.996 -2.26 1 30.3 222 GLY B CA 1
ATOM 3504 C C . GLY B 1 222 ? -33.844 -1.709 -2.795 1 30.3 222 GLY B C 1
ATOM 3505 O O . GLY B 1 222 ? -33.094 -0.826 -3.256 1 30.3 222 GLY B O 1
ATOM 3506 N N . ALA B 1 223 ? -35.281 -1.768 -3.17 1 30.59 223 ALA B N 1
ATOM 3507 C CA . ALA B 1 223 ? -36.281 -0.836 -3.658 1 30.59 223 ALA B CA 1
ATOM 3508 C C . ALA B 1 223 ? -36.25 0.473 -2.875 1 30.59 223 ALA B C 1
ATOM 3510 O O . ALA B 1 223 ? -36.156 0.466 -1.644 1 30.59 223 ALA B O 1
ATOM 3511 N N . GLU B 1 224 ? -35.875 1.55 -3.445 1 31.02 224 GLU B N 1
ATOM 3512 C CA . GLU B 1 224 ? -36.281 2.898 -3.039 1 31.02 224 GLU B CA 1
ATOM 3513 C C . GLU B 1 224 ? -37.719 2.943 -2.592 1 31.02 224 GLU B C 1
ATOM 3515 O O . GLU B 1 224 ? -38.625 2.74 -3.398 1 31.02 224 GLU B O 1
ATOM 3520 N N . GLN B 1 225 ? -38.094 2.32 -1.452 1 27.38 225 GLN B N 1
ATOM 3521 C CA . GLN B 1 225 ? -39.469 2.668 -1.081 1 27.38 225 GLN B CA 1
ATOM 3522 C C . GLN B 1 225 ? -39.688 4.18 -1.102 1 27.38 225 GLN B C 1
ATOM 3524 O O . GLN B 1 225 ? -38.875 4.926 -0.518 1 27.38 225 GLN B O 1
ATOM 3529 N N . PRO B 1 226 ? -40.469 4.629 -2.031 1 28.88 226 PRO B N 1
ATOM 3530 C CA . PRO B 1 226 ? -40.875 6.027 -2.168 1 28.88 226 PRO B CA 1
ATOM 3531 C C . PRO B 1 226 ? -41.375 6.633 -0.854 1 28.88 226 PRO B C 1
ATOM 3533 O O . PRO B 1 226 ? -42.062 5.969 -0.087 1 28.88 226 PRO B O 1
ATOM 3536 N N . ILE B 1 227 ? -40.594 7.395 -0.165 1 25.27 227 ILE B N 1
ATOM 3537 C CA . ILE B 1 227 ? -41.219 8.188 0.882 1 25.27 227 ILE B CA 1
ATOM 3538 C C . ILE B 1 227 ? -42.531 8.805 0.35 1 25.27 227 ILE B C 1
ATOM 3540 O O . ILE B 1 227 ? -42.5 9.523 -0.654 1 25.27 227 ILE B O 1
ATOM 3544 N N . THR B 1 228 ? -43.531 8.023 0.36 1 24.95 228 THR B N 1
ATOM 3545 C CA . THR B 1 228 ? -44.875 8.609 0.209 1 24.95 228 THR B CA 1
ATOM 3546 C C . THR B 1 228 ? -44.938 9.953 0.929 1 24.95 228 THR B C 1
ATOM 3548 O O . THR B 1 228 ? -44.406 10.117 2.02 1 24.95 228 THR B O 1
ATOM 3551 N N . SER B 1 229 ? -45.531 11.031 0.222 1 22.48 229 SER B N 1
ATOM 3552 C CA . SER B 1 229 ? -46 12.281 0.821 1 22.48 229 SER B CA 1
ATOM 3553 C C . SER B 1 229 ? -46.844 12.016 2.061 1 22.48 229 SER B C 1
ATOM 3555 O O . SER B 1 229 ? -47.625 11.062 2.094 1 22.48 229 SER B O 1
#

pLDDT: mean 89.63, std 18.17, range [22.48, 98.94]

Nearest PDB structures (foldseek):
  1z8w-assembly1_A  TM=8.408E-01  e=3.736E-17  Pyrococcus furiosus
  1x10-assembly1_B  TM=8.423E-01  e=6.660E-17  Pyrococcus furiosus
  3rnz-assembly1_C  TM=8.315E-01  e=2.761E-15  Bacillus amyloliquefaciens
  2ebj-assembly1_A  TM=8.396E-01  e=5.967E-15  Thermus thermophilus HB8
  4gxh-assembly1_C  TM=8.302E-01  e=5.967E-15  Xenorhabdus bovienii SS-2004

InterPro domains:
  IPR000816 Peptidase C15, pyroglutamyl peptidase I [PR00706] (13-36)
  IPR000816 Peptidase C15, pyroglutamyl peptidase I [PR00706] (148-164)
  IPR016125 Peptidase C15, pyroglutamyl peptidase I-like [PF01470] (12-184)
  IPR016125 Peptidase C15, pyroglutamyl peptidase I-like [PTHR23402] (7-204)
  IPR036440 Peptidase C15, pyroglutamyl peptidase I-like superfamily [G3DSA:3.40.630.20] (11-207)
  IPR036440 Peptidase C15, pyroglutamyl peptidase I-like superfamily [SSF53182] (11-203)

Foldseek 3Di:
DPPPVPPDQQAEEEEEEAADDDPDNGWLRLLLQVLLVVLQCPDPQNVPDSHDYHYHRHQYQALVSLLVVLVVVVVVPHLAYEYEGADAPDPAKEWAFKAAQDQQADATRVRDTDPPNRGLDPPDDGMFGQPQPVVVLQVVVVVVVGGYYYHHDPDRGSQRNSQNSNVVSPSDRYIYMYDYDDDPVHHSQNSNQSVVSSVVVSCVSSVNDGDPDHSDDPDPPPDPPPPDD/DPPPVPPPQQAEEEEEEAADDDPDNGWLQLLLQVLLVVLQCPDPLNVPDSHDYHYHRHQYQALVSLLVVLVVVVVVPHLAYEYEGADAPDPAKEWAFKAAQDQQADATRVRDTDPPNRGLDPPDDGMFGQPQPVVVLQVVVVVVVGGYYYHHDPDRGSQRNSQNSNVVSPSDRYIYMYDYDDDPVHHSQNSNQSVVSSVVVSCVSSVNDGDPDHSDDPDPPPDPPPPDD

Organism: Clonorchis sinensis (NCBI:txid79923)

Sequence (458 aa):
MGTSTKPSKAYRIVITGFGAFGIHEENSSSVAVQTLRELWFNTDELHSCPVELITFENVPVTYRDCMDISNRIWDSNPDLVVHVGLDSSARAVTLESQAFNGPYNMPDVDGDTCKFDGWCYPSGFQRLCCKLDLFHSYNALTEKGVPMCLSNNPGLFLCGYIYYLSLSHNTSRTVFIHVPPISELFSPVSLAQTLFSIIQDLAAQLLIPIPAVSLYQPSDSGAEQPITSMGTSTKPSKAYRIVITGFGAFGIHEENSSSVAVQTLRELWFNTDELHSCPVELITFENVPVTYRDCMDISNRIWDSNPDLVVHVGLDSSARAVTLESQAFNGPYNMPDVDGDTCKFDGWCYPSGFQRLCCKLDLFHSYNALTEKGVPMCLSNNPGLFLCGYIYYLSLSHNTSRTVFIHVPPISELFSPVSLAQTLFSIIQDLAAQLLIPIPAVSLYQPSDSGAEQPITS

Radius of gyration: 24.63 Å; Cα contacts (8 Å, |Δi|>4): 911; chains: 2; bounding box: 95×90×71 Å

Solvent-accessible surface area (backbone atoms only — not comparable to full-atom values): 24861 Å² total; per-residue (Å²): 130,78,74,72,70,69,78,76,83,58,44,34,39,37,38,38,7,32,32,56,55,89,90,40,83,69,31,36,19,16,48,18,46,50,43,31,52,51,54,40,65,72,29,68,66,51,57,70,38,62,46,43,80,42,75,45,41,58,39,55,63,34,65,66,50,35,52,52,50,49,50,54,51,58,73,65,64,54,65,30,39,37,42,31,29,64,33,85,66,43,90,31,39,28,43,34,44,27,26,46,32,55,65,25,72,62,59,30,82,84,64,50,56,42,56,76,87,12,26,79,46,86,89,51,64,66,59,50,57,40,64,52,67,57,65,58,44,47,50,58,39,44,76,70,71,45,52,32,28,43,27,55,62,59,55,59,47,70,63,11,46,43,41,30,58,43,35,71,74,36,30,71,39,34,44,36,33,36,31,30,53,68,43,93,90,35,35,49,65,56,44,15,39,50,52,49,53,47,50,50,50,54,29,54,76,68,70,44,76,68,70,96,72,76,79,70,69,76,70,80,76,79,75,81,70,72,79,72,130,131,78,74,73,69,69,78,75,82,60,44,32,36,36,39,35,8,31,32,56,55,87,89,41,84,69,30,36,19,16,49,18,46,48,44,31,50,51,52,41,68,71,30,66,68,51,58,70,37,62,46,43,81,44,75,45,40,55,41,54,64,34,64,66,50,36,52,52,48,46,51,53,51,59,73,67,64,53,63,30,40,38,42,32,28,64,32,84,67,43,89,31,39,29,43,34,45,28,27,46,29,56,66,24,71,61,59,30,83,83,62,49,56,42,56,76,87,11,26,78,47,84,88,49,65,64,60,49,58,41,64,54,68,57,64,58,45,46,50,57,39,44,75,71,69,44,53,34,29,42,29,54,62,59,55,59,45,70,64,10,47,43,42,29,58,44,36,72,74,37,31,71,38,36,43,36,34,34,31,30,53,68,42,93,90,34,36,50,64,57,44,15,42,49,51,49,54,47,48,51,50,53,28,54,76,69,70,44,77,68,70,96,72,73,78,71,70,77,68,81,75,76,76,80,72,70,80,71,132